Protein AF-0000000070833060 (afdb_homodimer)

pLDDT: mean 82.11, std 16.78, range [26.06, 97.94]

Sequence (474 aa):
MNWANRITLVRIILLPIILVLLLIYPFGELLYHGWTDTIVAKSEHVTYTLPISYLIAGVLFAIASLSDALDGYIARKYGQVTTFGKFFDSIADKLLTNGVVIVFACANIIPVWMCLILILRDFLIDVVRQILAAKTVVMAANWLGKIRAACEMLGIFILFFVGYRMFNGQPQTTGEFNEYGWVNQIIMIPMYLATLLSITSAVNYIYLNRTALFDMAVINKPKLTTMKGETSPNEKKMNWANRITLVRIILLPIILVLLLIYPFGELLYHGWTDTIVAKSEHVTYTLPISYLIAGVLFAIASLSDALDGYIARKYGQVTTFGKFFDSIADKLLTNGVVIVFACANIIPVWMCLILILRDFLIDVVRQILAAKTVVMAANWLGKIRAACEMLGIFILFFVGYRMFNGQPQTTGEFNEYGWVNQIIMIPMYLATLLSITSAVNYIYLNRTALFDMAVINKPKLTTMKGETSPNEKK

Organism: NCBI:txid315358

InterPro domains:
  IPR000462 CDP-alcohol phosphatidyltransferase [PF01066] (1-163)
  IPR004570 CDP-diacylglycerol--glycerol-3-phosphate 3-phosphatidyltransferase [PIRSF000847] (1-212)
  IPR004570 CDP-diacylglycerol--glycerol-3-phosphate 3-phosphatidyltransferase [TIGR00560] (2-210)
  IPR043130 CDP-alcohol phosphatidyltransferase, transmembrane domain [G3DSA:1.20.120.1760] (2-213)
  IPR048254 CDP-alcohol phosphatidyltransferase, conserved site [PS00379] (71-93)
  IPR050324 CDP-alcohol phosphatidyltransferase class-I [PTHR14269] (4-206)

Secondary structure (DSSP, 8-state):
--HHHHHHHHHHHHHHHHHHHHHT--TTTSS--S---EEEEE-SS-EEEEEHHHHHHHHHHHHHHHHHHHHHHHHHHHT--BHHHHHHHHHHHHHHHHHHHHHHHHTTSS-HHHHHHHHHHHHHHHHHHHHHHHTT--PPPPHHHHHHHHHHHHHHHHHHH-STTTTTPPTT--STTSTTSHHHHHHTHHHHHHHHHHHHHHHHHHHHTHHHH----B--------------GGGG-/--HHHHHHHHHHHHHHHHHHHHHTS-BTTBS--S---EEEEE-SS-EEEEEHHHHHHHHHHHHHHHHHHHHHHHHHHTT--BHHHHHHHHHHHHHHHHHHHHHHHHTTSS-HHHHHHHHHHHHHHHHHHHHHHHTT--PPPPHHHHHHHHHHHHHHHHHHH-STTTTTPPTT--STTSTTSHHHHHHTHHHHHHHHHHHHHHHHHHHHTHHHH----B--------------GGGG-

Solvent-accessible surface area (backbone atoms only — not comparable to full-atom values): 25305 Å² total; per-residue (Å²): 131,57,70,61,42,53,54,43,51,50,40,51,58,45,40,61,52,36,52,48,35,53,39,23,36,17,78,84,85,29,76,32,91,69,51,81,58,63,48,73,49,78,54,100,87,47,48,37,44,44,43,48,42,36,50,52,28,39,51,50,47,49,51,47,55,50,45,50,58,46,43,53,49,47,25,62,72,68,66,61,48,32,48,39,42,55,46,52,41,55,48,39,53,50,44,40,53,52,48,50,42,51,51,33,23,40,64,62,73,40,61,57,68,58,41,47,52,54,52,46,47,51,53,52,50,49,54,51,50,29,53,33,24,58,68,67,51,82,77,78,87,59,71,53,55,56,53,23,51,50,26,35,51,51,24,52,58,48,50,46,74,48,44,23,69,28,42,69,32,49,79,89,33,64,48,60,49,7,50,64,3,63,57,29,49,60,65,40,43,38,41,53,50,17,49,53,37,49,53,53,40,49,52,49,53,50,61,76,42,37,68,79,56,59,47,72,53,64,64,66,73,74,76,76,73,70,80,68,78,72,71,68,72,64,70,79,104,131,57,70,61,43,52,53,42,51,51,39,52,57,45,39,61,51,35,53,48,34,53,38,23,35,42,64,80,86,27,74,33,90,70,50,81,59,63,49,75,48,77,52,100,87,47,49,38,43,43,44,48,42,35,51,52,28,39,52,50,47,49,51,49,55,50,48,50,57,48,42,54,48,49,25,61,72,68,66,61,48,34,50,39,42,54,46,52,42,55,49,40,52,51,45,41,54,52,48,51,43,48,51,33,24,39,60,63,71,38,61,57,68,58,40,47,52,54,52,46,48,50,51,52,50,49,54,53,50,30,52,33,25,59,68,67,49,82,77,78,86,57,73,55,56,56,52,23,52,52,27,37,52,51,24,54,57,48,51,46,74,49,43,22,69,28,41,69,32,48,79,90,33,63,47,60,48,7,50,62,3,63,58,31,49,60,63,39,42,37,41,54,50,18,49,53,36,49,54,54,41,51,53,50,52,48,60,77,41,38,68,79,57,58,46,70,52,64,63,68,73,74,75,76,73,72,80,68,77,74,72,70,72,65,68,84,105

Structure (mmCIF, N/CA/C/O backbone):
data_AF-0000000070833060-model_v1
#
loop_
_entity.id
_entity.type
_entity.pdbx_description
1 polymer 'CDP-diacylglycerol--glycerol-3-phosphate 3-phosphatidyltransferase'
#
loop_
_atom_site.group_PDB
_atom_site.id
_atom_site.type_symbol
_atom_site.label_atom_id
_atom_site.label_alt_id
_atom_site.label_comp_id
_atom_site.label_asym_id
_atom_site.label_entity_id
_atom_site.label_seq_id
_atom_site.pdbx_PDB_ins_code
_atom_site.Cartn_x
_atom_site.Cartn_y
_atom_site.Cartn_z
_atom_site.occupancy
_atom_site.B_iso_or_equiv
_atom_site.auth_seq_id
_atom_site.auth_comp_id
_atom_site.auth_asym_id
_atom_site.auth_atom_id
_atom_site.pdbx_PDB_model_num
ATOM 1 N N . MET A 1 1 ? -20.766 7.508 24.844 1 55.88 1 MET A N 1
ATOM 2 C CA . MET A 1 1 ? -20.281 7.547 23.469 1 55.88 1 MET A CA 1
ATOM 3 C C . MET A 1 1 ? -21.422 7.617 22.469 1 55.88 1 MET A C 1
ATOM 5 O O . MET A 1 1 ? -22.422 6.914 22.625 1 55.88 1 MET A O 1
ATOM 9 N N . ASN A 1 2 ? -21.516 8.656 21.625 1 66.5 2 ASN A N 1
ATOM 10 C CA . ASN A 1 2 ? -22.562 8.875 20.625 1 66.5 2 ASN A CA 1
ATOM 11 C C . ASN A 1 2 ? -22.625 7.738 19.609 1 66.5 2 ASN A C 1
ATOM 13 O O . ASN A 1 2 ? -21.688 6.941 19.516 1 66.5 2 ASN A O 1
ATOM 17 N N . TRP A 1 3 ? -23.75 7.453 19.172 1 68.56 3 TRP A N 1
ATOM 18 C CA . TRP A 1 3 ? -24 6.395 18.203 1 68.56 3 TRP A CA 1
ATOM 19 C C . TRP A 1 3 ? -22.984 6.434 17.062 1 68.56 3 TRP A C 1
ATOM 21 O O . TRP A 1 3 ? -22.531 5.387 16.594 1 68.56 3 TRP A O 1
ATOM 31 N N . ALA A 1 4 ? -22.609 7.598 16.719 1 66.81 4 ALA A N 1
ATOM 32 C CA . ALA A 1 4 ? -21.656 7.754 15.625 1 66.81 4 ALA A CA 1
ATOM 33 C C . ALA A 1 4 ? -20.297 7.176 15.992 1 66.81 4 ALA A C 1
ATOM 35 O O . ALA A 1 4 ? -19.656 6.512 15.172 1 66.81 4 ALA A O 1
ATOM 36 N N . ASN A 1 5 ? -20.016 7.242 17.203 1 73 5 ASN A N 1
ATOM 37 C CA . ASN A 1 5 ? -18.719 6.738 17.672 1 73 5 ASN A CA 1
ATOM 38 C C . ASN A 1 5 ? -18.719 5.215 17.766 1 73 5 ASN A C 1
ATOM 40 O O . ASN A 1 5 ? -17.703 4.578 17.516 1 73 5 ASN A O 1
ATOM 44 N N . ARG A 1 6 ? -19.844 4.719 18.062 1 74.62 6 ARG A N 1
ATOM 45 C CA . ARG A 1 6 ? -19.953 3.266 18.156 1 74.62 6 ARG A CA 1
ATOM 46 C C . ARG A 1 6 ? -19.797 2.619 16.781 1 74.62 6 ARG A C 1
ATOM 48 O O . ARG A 1 6 ? -19.156 1.575 16.641 1 74.62 6 ARG A O 1
ATOM 55 N N . ILE A 1 7 ? -20.359 3.252 15.812 1 75.5 7 ILE A N 1
ATOM 56 C CA . ILE A 1 7 ? -20.281 2.74 14.453 1 75.5 7 ILE A CA 1
ATOM 57 C C . ILE A 1 7 ? -18.828 2.801 13.961 1 75.5 7 ILE A C 1
ATOM 59 O O . ILE A 1 7 ? -18.359 1.873 13.297 1 75.5 7 ILE A O 1
ATOM 63 N N . THR A 1 8 ? -18.203 3.822 14.367 1 75.31 8 THR A N 1
ATOM 64 C CA . THR A 1 8 ? -16.797 3.988 13.984 1 75.31 8 THR A CA 1
ATOM 65 C C . THR A 1 8 ? -15.938 2.908 14.625 1 75.31 8 THR A C 1
ATOM 67 O O . THR A 1 8 ? -15.055 2.346 13.977 1 75.31 8 THR A O 1
ATOM 70 N N . LEU A 1 9 ? -16.281 2.582 15.805 1 78.19 9 LEU A N 1
ATOM 71 C CA . LEU A 1 9 ? -15.516 1.557 16.516 1 78.19 9 LEU A CA 1
ATOM 72 C C . LEU A 1 9 ? -15.734 0.186 15.883 1 78.19 9 LEU A C 1
ATOM 74 O O . LEU A 1 9 ? -14.797 -0.602 15.75 1 78.19 9 LEU A O 1
ATOM 78 N N . VAL A 1 10 ? -16.938 -0.059 15.523 1 82.31 10 VAL A N 1
ATOM 79 C CA . VAL A 1 10 ? -17.266 -1.318 14.859 1 82.31 10 VAL A CA 1
ATOM 80 C C . VAL A 1 10 ? -16.484 -1.424 13.547 1 82.31 10 VAL A C 1
ATOM 82 O O . VAL A 1 10 ? -15.961 -2.486 13.211 1 82.31 10 VAL A O 1
ATOM 85 N N . ARG A 1 11 ? -16.312 -0.353 12.852 1 83.19 11 ARG A N 1
ATOM 86 C CA . ARG A 1 11 ? -15.625 -0.352 11.562 1 83.19 11 ARG A CA 1
ATOM 87 C C . ARG A 1 11 ? -14.133 -0.607 11.75 1 83.19 11 ARG A C 1
ATOM 89 O O . ARG A 1 11 ? -13.516 -1.322 10.953 1 83.19 11 ARG A O 1
ATOM 96 N N . ILE A 1 12 ? -13.711 -0.083 12.758 1 82.25 12 ILE A N 1
ATOM 97 C CA . ILE A 1 12 ? -12.289 -0.261 13.031 1 82.25 12 ILE A CA 1
ATOM 98 C C . ILE A 1 12 ? -12.008 -1.729 13.344 1 82.25 12 ILE A C 1
ATOM 100 O O . ILE A 1 12 ? -10.992 -2.275 12.906 1 82.25 12 ILE A O 1
ATOM 104 N N . ILE A 1 13 ? -12.938 -2.344 14.008 1 86.44 13 ILE A N 1
ATOM 105 C CA . ILE A 1 13 ? -12.789 -3.75 14.359 1 86.44 13 ILE A CA 1
ATOM 106 C C . ILE A 1 13 ? -12.992 -4.621 13.125 1 86.44 13 ILE A C 1
ATOM 108 O O . ILE A 1 13 ? -12.336 -5.656 12.977 1 86.44 13 ILE A O 1
ATOM 112 N N . LEU A 1 14 ? -13.805 -4.242 12.273 1 90.88 14 LEU A N 1
ATOM 113 C CA . LEU A 1 14 ? -14.117 -5.004 11.07 1 90.88 14 LEU A CA 1
ATOM 114 C C . LEU A 1 14 ? -12.938 -5 10.102 1 90.88 14 LEU A C 1
ATOM 116 O O . LEU A 1 14 ? -12.789 -5.922 9.297 1 90.88 14 LEU A O 1
ATOM 120 N N . LEU A 1 15 ? -12.086 -4.016 10.188 1 91.56 15 LEU A N 1
ATOM 121 C CA . LEU A 1 15 ? -10.977 -3.846 9.25 1 91.56 15 LEU A CA 1
ATOM 122 C C . LEU A 1 15 ? -10.055 -5.059 9.273 1 91.56 15 LEU A C 1
ATOM 124 O O . LEU A 1 15 ? -9.898 -5.75 8.266 1 91.56 15 LEU A O 1
ATOM 128 N N . PRO A 1 16 ? -9.523 -5.438 10.438 1 93.62 16 PRO A N 1
ATOM 129 C CA . PRO A 1 16 ? -8.633 -6.602 10.469 1 93.62 16 PRO A CA 1
ATOM 130 C C . PRO A 1 16 ? -9.359 -7.906 10.141 1 93.62 16 PRO A C 1
ATOM 132 O O . PRO A 1 16 ? -8.766 -8.82 9.562 1 93.62 16 PRO A O 1
ATOM 135 N N . ILE A 1 17 ? -10.586 -7.977 10.469 1 95.44 17 ILE A N 1
ATOM 136 C CA . ILE A 1 17 ? -11.359 -9.188 10.211 1 95.44 17 ILE A CA 1
ATOM 137 C C . ILE A 1 17 ? -11.508 -9.383 8.703 1 95.44 17 ILE A C 1
ATOM 139 O O . ILE A 1 17 ? -11.273 -10.484 8.188 1 95.44 17 ILE A O 1
ATOM 143 N N . ILE A 1 18 ? -11.859 -8.359 8.047 1 96.38 18 ILE A N 1
ATOM 144 C CA . ILE A 1 18 ? -12.047 -8.422 6.598 1 96.38 18 ILE A CA 1
ATOM 145 C C . ILE A 1 18 ? -10.727 -8.797 5.926 1 96.38 18 ILE A C 1
ATOM 147 O O . ILE A 1 18 ? -10.695 -9.672 5.055 1 96.38 18 ILE A O 1
ATOM 151 N N . LEU A 1 19 ? -9.664 -8.211 6.328 1 96.56 19 LEU A N 1
ATOM 152 C CA . LEU A 1 19 ? -8.359 -8.461 5.715 1 96.56 19 LEU A CA 1
ATOM 153 C C . LEU A 1 19 ? -7.906 -9.898 5.977 1 96.56 19 LEU A C 1
ATOM 155 O O . LEU A 1 19 ? -7.359 -10.555 5.09 1 96.56 19 LEU A O 1
ATOM 159 N N . VAL A 1 20 ? -8.18 -10.375 7.176 1 96.06 20 VAL A N 1
ATOM 160 C CA . VAL A 1 20 ? -7.801 -11.75 7.508 1 96.06 20 VAL A CA 1
ATOM 161 C C . VAL A 1 20 ? -8.617 -12.727 6.668 1 96.06 20 VAL A C 1
ATOM 163 O O . VAL A 1 20 ? -8.086 -13.727 6.172 1 96.06 20 VAL A O 1
ATOM 166 N N . LEU A 1 21 ? -9.852 -12.461 6.543 1 95.81 21 LEU A N 1
ATOM 167 C CA . LEU A 1 21 ? -10.711 -13.312 5.738 1 95.81 21 LEU A CA 1
ATOM 168 C C . LEU A 1 21 ? -10.219 -13.383 4.297 1 95.81 21 LEU A C 1
ATOM 170 O O . LEU A 1 21 ? -10.281 -14.438 3.662 1 95.81 21 LEU A O 1
ATOM 174 N N . LEU A 1 22 ? -9.719 -12.289 3.814 1 95.69 22 LEU A N 1
ATOM 175 C CA . LEU A 1 22 ? -9.203 -12.25 2.449 1 95.69 22 LEU A CA 1
ATOM 176 C C . LEU A 1 22 ? -7.891 -13.023 2.342 1 95.69 22 LEU A C 1
ATOM 178 O O . LEU A 1 22 ? -7.633 -13.68 1.329 1 95.69 22 LEU A O 1
ATOM 182 N N . LEU A 1 23 ? -7.156 -13 3.377 1 95.19 23 LEU A N 1
ATOM 183 C CA . LEU A 1 23 ? -5.816 -13.57 3.363 1 95.19 23 LEU A CA 1
ATOM 184 C C . LEU A 1 23 ? -5.871 -15.094 3.473 1 95.19 23 LEU A C 1
ATOM 186 O O . LEU A 1 23 ? -4.969 -15.789 3 1 95.19 23 LEU A O 1
ATOM 190 N N . ILE A 1 24 ? -6.879 -15.641 3.988 1 93.88 24 ILE A N 1
ATOM 191 C CA . ILE A 1 24 ? -6.852 -17.047 4.363 1 93.88 24 ILE A CA 1
ATOM 192 C C . ILE A 1 24 ? -7.355 -17.906 3.199 1 93.88 24 ILE A C 1
ATOM 194 O O . ILE A 1 24 ? -7.469 -19.125 3.322 1 93.88 24 ILE A O 1
ATOM 198 N N . TYR A 1 25 ? -7.574 -17.281 2.1 1 91.56 25 TYR A N 1
ATOM 199 C CA . TYR A 1 25 ? -7.875 -18.047 0.897 1 91.56 25 TYR A CA 1
ATOM 200 C C . TYR A 1 25 ? -6.703 -18.016 -0.078 1 91.56 25 TYR A C 1
ATOM 202 O O . TYR A 1 25 ? -6.262 -16.938 -0.49 1 91.56 25 TYR A O 1
ATOM 210 N N . PRO A 1 26 ? -6.07 -19.016 -0.5 1 85.62 26 PRO A N 1
ATOM 211 C CA . PRO A 1 26 ? -4.793 -19.078 -1.214 1 85.62 26 PRO A CA 1
ATOM 212 C C . PRO A 1 26 ? -4.941 -18.812 -2.711 1 85.62 26 PRO A C 1
ATOM 214 O O . PRO A 1 26 ? -3.951 -18.547 -3.395 1 85.62 26 PRO A O 1
ATOM 217 N N . PHE A 1 27 ? -6.02 -18.547 -3.244 1 85.19 27 PHE A N 1
ATOM 218 C CA . PHE A 1 27 ? -6.133 -18.5 -4.695 1 85.19 27 PHE A CA 1
ATOM 219 C C . PHE A 1 27 ? -4.957 -19.203 -5.355 1 85.19 27 PHE A C 1
ATOM 221 O O . PHE A 1 27 ? -4.078 -18.562 -5.934 1 85.19 27 PHE A O 1
ATOM 228 N N . GLY A 1 28 ? -4.922 -20.578 -5.32 1 79.88 28 GLY A N 1
ATOM 229 C CA . GLY A 1 28 ? -3.775 -21.359 -5.746 1 79.88 28 GLY A CA 1
ATOM 230 C C . GLY A 1 28 ? -2.633 -21.344 -4.75 1 79.88 28 GLY A C 1
ATOM 231 O O . GLY A 1 28 ? -2.754 -21.891 -3.648 1 79.88 28 GLY A O 1
ATOM 232 N N . GLU A 1 29 ? -1.589 -20.672 -5.098 1 77.25 29 GLU A N 1
ATOM 233 C CA . GLU A 1 29 ? -0.445 -20.625 -4.191 1 77.25 29 GLU A CA 1
ATOM 234 C C . GLU A 1 29 ? -0.165 -19.188 -3.744 1 77.25 29 GLU A C 1
ATOM 236 O O . GLU A 1 29 ? 0.89 -18.906 -3.174 1 77.25 29 GLU A O 1
ATOM 241 N N . LEU A 1 30 ? -1.295 -18.531 -4.055 1 82.25 30 LEU A N 1
ATOM 242 C CA . LEU A 1 30 ? -1.18 -17.141 -3.641 1 82.25 30 LEU A CA 1
ATOM 243 C C . LEU A 1 30 ? -1.761 -16.938 -2.244 1 82.25 30 LEU A C 1
ATOM 245 O O . LEU A 1 30 ? -2.709 -17.625 -1.858 1 82.25 30 LEU A O 1
ATOM 249 N N . LEU A 1 31 ? -1.269 -16.188 -1.374 1 90.56 31 LEU A N 1
ATOM 250 C CA . LEU A 1 31 ? -1.73 -15.875 -0.025 1 90.56 31 LEU A CA 1
ATOM 251 C C . LEU A 1 31 ? -1.595 -17.094 0.888 1 90.56 31 LEU A C 1
ATOM 253 O O . LEU A 1 31 ? -0.567 -17.766 0.873 1 90.56 31 LEU A O 1
ATOM 257 N N . TYR A 1 32 ? -2.684 -17.312 1.828 1 89.31 32 TYR A N 1
ATOM 258 C CA . TYR A 1 32 ? -2.465 -18.344 2.836 1 89.31 32 TYR A CA 1
ATOM 259 C C . TYR A 1 32 ? -3.57 -19.391 2.795 1 89.31 32 TYR A C 1
ATOM 261 O O . TYR A 1 32 ? -4.723 -19.078 2.488 1 89.31 32 TYR A O 1
ATOM 269 N N . HIS A 1 33 ? -3.225 -20.641 3.08 1 87.62 33 HIS A N 1
ATOM 270 C CA . HIS A 1 33 ? -4.168 -21.766 3.09 1 87.62 33 HIS A CA 1
ATOM 271 C C . HIS A 1 33 ? -4.875 -21.875 4.438 1 87.62 33 HIS A C 1
ATOM 273 O O . HIS A 1 33 ? -4.551 -22.75 5.242 1 87.62 33 HIS A O 1
ATOM 279 N N . GLY A 1 34 ? -5.891 -21.078 4.688 1 87.25 34 GLY A N 1
ATOM 280 C CA . GLY A 1 34 ? -6.613 -21.109 5.949 1 87.25 34 GLY A CA 1
ATOM 281 C C . GLY A 1 34 ? -8.031 -21.625 5.809 1 87.25 34 GLY A C 1
ATOM 282 O O . GLY A 1 34 ? -8.461 -22.5 6.574 1 87.25 34 GLY A O 1
ATOM 283 N N . TRP A 1 35 ? -8.828 -21.094 4.977 1 89.12 35 TRP A N 1
ATOM 284 C CA . TRP A 1 35 ? -10.227 -21.438 4.699 1 89.12 35 TRP A CA 1
ATOM 285 C C . TRP A 1 35 ? -10.453 -21.594 3.201 1 89.12 35 TRP A C 1
ATOM 287 O O . TRP A 1 35 ? -10.469 -20.609 2.457 1 89.12 35 TRP A O 1
ATOM 297 N N . THR A 1 36 ? -10.734 -22.859 2.762 1 90.88 36 THR A N 1
ATOM 298 C CA . THR A 1 36 ? -10.734 -23.109 1.327 1 90.88 36 THR A CA 1
ATOM 299 C C . THR A 1 36 ? -12.141 -23.453 0.838 1 90.88 36 THR A C 1
ATOM 301 O O . THR A 1 36 ? -12.336 -23.75 -0.341 1 90.88 36 THR A O 1
ATOM 304 N N . ASP A 1 37 ? -13.188 -23.344 1.706 1 93.88 37 ASP A N 1
ATOM 305 C CA . ASP A 1 37 ? -14.547 -23.672 1.285 1 93.88 37 ASP A CA 1
ATOM 306 C C . ASP A 1 37 ? -15.039 -22.688 0.223 1 93.88 37 ASP A C 1
ATOM 308 O O . ASP A 1 37 ? -14.781 -21.484 0.309 1 93.88 37 ASP A O 1
ATOM 312 N N . THR A 1 38 ? -15.688 -23.266 -0.781 1 93.69 38 THR A N 1
ATOM 313 C CA . THR A 1 38 ? -16.156 -22.438 -1.892 1 93.69 38 THR A CA 1
ATOM 314 C C . THR A 1 38 ? -17.578 -22.812 -2.287 1 93.69 38 THR A C 1
ATOM 316 O O . THR A 1 38 ? -18.062 -23.906 -1.952 1 93.69 38 THR A O 1
ATOM 319 N N . ILE A 1 39 ? -18.297 -21.938 -2.852 1 93.31 39 ILE A N 1
ATOM 320 C CA . ILE A 1 39 ? -19.562 -22.172 -3.531 1 93.31 39 ILE A CA 1
ATOM 321 C C . ILE A 1 39 ? -19.344 -22.234 -5.039 1 93.31 39 ILE A C 1
ATOM 323 O O . ILE A 1 39 ? -18.781 -21.312 -5.633 1 93.31 39 ILE A O 1
ATOM 327 N N . VAL A 1 40 ? -19.703 -23.312 -5.656 1 93.12 40 VAL A N 1
ATOM 328 C CA . VAL A 1 40 ? -19.406 -23.531 -7.07 1 93.12 40 VAL A CA 1
ATOM 329 C C . VAL A 1 40 ? -20.719 -23.594 -7.859 1 93.12 40 VAL A C 1
ATOM 331 O O . VAL A 1 40 ? -21.672 -24.25 -7.43 1 93.12 40 VAL A O 1
ATOM 334 N N . ALA A 1 41 ? -20.812 -22.828 -8.812 1 90.81 41 ALA A N 1
ATOM 335 C CA . ALA A 1 41 ? -21.906 -22.875 -9.789 1 90.81 41 ALA A CA 1
ATOM 336 C C . ALA A 1 41 ? -21.375 -23.203 -11.188 1 90.81 41 ALA A C 1
ATOM 338 O O . ALA A 1 41 ? -20.531 -22.469 -11.719 1 90.81 41 ALA A O 1
ATOM 339 N N . LYS A 1 42 ? -21.812 -24.266 -11.742 1 89 42 LYS A N 1
ATOM 340 C CA . LYS A 1 42 ? -21.297 -24.734 -13.031 1 89 42 LYS A CA 1
ATOM 341 C C . LYS A 1 42 ? -22.328 -24.547 -14.133 1 89 42 LYS A C 1
ATOM 343 O O . LYS A 1 42 ? -23.516 -24.844 -13.945 1 89 42 LYS A O 1
ATOM 348 N N . SER A 1 43 ? -21.906 -23.859 -15.047 1 85.38 43 SER A N 1
ATOM 349 C CA . SER A 1 43 ? -22.656 -23.781 -16.297 1 85.38 43 SER A CA 1
ATOM 350 C C . SER A 1 43 ? -21.891 -24.453 -17.438 1 85.38 43 SER A C 1
ATOM 352 O O . SER A 1 43 ? -20.766 -24.906 -17.266 1 85.38 43 SER A O 1
ATOM 354 N N . GLU A 1 44 ? -22.484 -24.719 -18.625 1 84.12 44 GLU A N 1
ATOM 355 C CA . GLU A 1 44 ? -21.891 -25.422 -19.766 1 84.12 44 GLU A CA 1
ATOM 356 C C . GLU A 1 44 ? -20.594 -24.75 -20.188 1 84.12 44 GLU A C 1
ATOM 358 O O . GLU A 1 44 ? -19.625 -25.438 -20.547 1 84.12 44 GLU A O 1
ATOM 363 N N . HIS A 1 45 ? -20.438 -23.406 -20 1 82.88 45 HIS A N 1
ATOM 364 C CA . HIS A 1 45 ? -19.297 -22.719 -20.594 1 82.88 45 HIS A CA 1
ATOM 365 C C . HIS A 1 45 ? -18.406 -22.109 -19.516 1 82.88 45 HIS A C 1
ATOM 367 O O . HIS A 1 45 ? -17.281 -21.688 -19.797 1 82.88 45 HIS A O 1
ATOM 373 N N . VAL A 1 46 ? -18.953 -22.062 -18.266 1 82.94 46 VAL A N 1
ATOM 374 C CA . VAL A 1 46 ? -18.141 -21.344 -17.281 1 82.94 46 VAL A CA 1
ATOM 375 C C . VAL A 1 46 ? -18.422 -21.906 -15.891 1 82.94 46 VAL A C 1
ATOM 377 O O . VAL A 1 46 ? -19.547 -22.297 -15.578 1 82.94 46 VAL A O 1
ATOM 380 N N . THR A 1 47 ? -17.375 -22.125 -15.141 1 90.44 47 THR A N 1
ATOM 381 C CA . THR A 1 47 ? -17.484 -22.516 -13.742 1 90.44 47 THR A CA 1
ATOM 382 C C . THR A 1 47 ? -17.219 -21.328 -12.82 1 90.44 47 THR A C 1
ATOM 384 O O . THR A 1 47 ? -16.188 -20.672 -12.922 1 90.44 47 THR A O 1
ATOM 387 N N . TYR A 1 48 ? -18.219 -20.953 -12.102 1 91.88 48 TYR A N 1
ATOM 388 C CA . TYR A 1 48 ? -18.125 -19.875 -11.125 1 91.88 48 TYR A CA 1
ATOM 389 C C . TYR A 1 48 ? -17.828 -20.422 -9.734 1 91.88 48 TYR A C 1
ATOM 391 O O . TYR A 1 48 ? -18.562 -21.281 -9.234 1 91.88 48 TYR A O 1
ATOM 399 N N . THR A 1 49 ? -16.75 -20.078 -9.133 1 93.06 49 THR A N 1
ATOM 400 C CA . THR A 1 49 ? -16.344 -20.5 -7.805 1 93.06 49 THR A CA 1
ATOM 401 C C . THR A 1 49 ? -16.188 -19.312 -6.871 1 93.06 49 THR A C 1
ATOM 403 O O . THR A 1 49 ? -15.328 -18.453 -7.098 1 93.06 49 THR A O 1
ATOM 406 N N . LEU A 1 50 ? -16.953 -19.219 -5.859 1 94.19 50 LEU A N 1
ATOM 407 C CA . LEU A 1 50 ? -16.891 -18.141 -4.891 1 94.19 50 LEU A CA 1
ATOM 408 C C . LEU A 1 50 ? -16.453 -18.641 -3.523 1 94.19 50 LEU A C 1
ATOM 410 O O . LEU A 1 50 ? -17.172 -19.406 -2.879 1 94.19 50 LEU A O 1
ATOM 414 N N . PRO A 1 51 ? -15.281 -18.234 -3.068 1 94.56 51 PRO A N 1
ATOM 415 C CA . PRO A 1 51 ? -14.875 -18.609 -1.713 1 94.56 51 PRO A CA 1
ATOM 416 C C . PRO A 1 51 ? -15.789 -18.016 -0.638 1 94.56 51 PRO A C 1
ATOM 418 O O . PRO A 1 51 ? -16.125 -16.844 -0.694 1 94.56 51 PRO A O 1
ATOM 421 N N . ILE A 1 52 ? -16.125 -18.766 0.288 1 95.44 52 ILE A N 1
ATOM 422 C CA . ILE A 1 52 ? -17.016 -18.328 1.357 1 95.44 52 ILE A CA 1
ATOM 423 C C . ILE A 1 52 ? -16.375 -17.188 2.129 1 95.44 52 ILE A C 1
ATOM 425 O O . ILE A 1 52 ? -17.078 -16.266 2.57 1 95.44 52 ILE A O 1
ATOM 429 N N . SER A 1 53 ? -15.062 -17.281 2.34 1 95.75 53 SER A N 1
ATOM 430 C CA . SER A 1 53 ? -14.359 -16.203 3.023 1 95.75 53 SER A CA 1
ATOM 431 C C . SER A 1 53 ? -14.508 -14.875 2.281 1 95.75 53 SER A C 1
ATOM 433 O O . SER A 1 53 ? -14.688 -13.828 2.902 1 95.75 53 SER A O 1
ATOM 435 N N . TYR A 1 54 ? -14.414 -14.883 0.99 1 95.81 54 TYR A N 1
ATOM 436 C CA . TYR A 1 54 ? -14.57 -13.672 0.191 1 95.81 54 TYR A CA 1
ATOM 437 C C . TYR A 1 54 ? -16.016 -13.188 0.212 1 95.81 54 TYR A C 1
ATOM 439 O O . TYR A 1 54 ? -16.281 -11.984 0.188 1 95.81 54 TYR A O 1
ATOM 447 N N . LEU A 1 55 ? -17 -14.117 0.229 1 96.19 55 LEU A N 1
ATOM 448 C CA . LEU A 1 55 ? -18.406 -13.75 0.359 1 96.19 55 LEU A CA 1
ATOM 449 C C . LEU A 1 55 ? -18.656 -13 1.661 1 96.19 55 LEU A C 1
ATOM 451 O O . LEU A 1 55 ? -19.25 -11.914 1.653 1 96.19 55 LEU A O 1
ATOM 455 N N . ILE A 1 56 ? -18.172 -13.555 2.719 1 96.69 56 ILE A N 1
ATOM 456 C CA . ILE A 1 56 ? -18.359 -12.945 4.031 1 96.69 56 ILE A CA 1
ATOM 457 C C . ILE A 1 56 ? -17.625 -11.602 4.082 1 96.69 56 ILE A C 1
ATOM 459 O O . ILE A 1 56 ? -18.188 -10.609 4.551 1 96.69 56 ILE A O 1
ATOM 463 N N . ALA A 1 57 ? -16.375 -11.586 3.592 1 96.56 57 ALA A N 1
ATOM 464 C CA . ALA A 1 57 ? -15.594 -10.359 3.572 1 96.56 57 ALA A CA 1
ATOM 465 C C . ALA A 1 57 ? -16.281 -9.281 2.736 1 96.56 57 ALA A C 1
ATOM 467 O O . ALA A 1 57 ? -16.297 -8.109 3.115 1 96.56 57 ALA A O 1
ATOM 468 N N . GLY A 1 58 ? -16.812 -9.727 1.587 1 96.06 58 GLY A N 1
ATOM 469 C CA . GLY A 1 58 ? -17.516 -8.781 0.734 1 96.06 58 GLY A CA 1
ATOM 470 C C . GLY A 1 58 ? -18.734 -8.172 1.396 1 96.06 58 GLY A C 1
ATOM 471 O O . GLY A 1 58 ? -18.984 -6.969 1.291 1 96.06 58 GLY A O 1
ATOM 472 N N . VAL A 1 59 ? -19.484 -8.961 2.057 1 95.81 59 VAL A N 1
ATOM 473 C CA . VAL A 1 59 ? -20.672 -8.5 2.766 1 95.81 59 VAL A CA 1
ATOM 474 C C . VAL A 1 59 ? -20.281 -7.547 3.887 1 95.81 59 VAL A C 1
ATOM 476 O O . VAL A 1 59 ? -20.875 -6.477 4.043 1 95.81 59 VAL A O 1
ATOM 479 N N . LEU A 1 60 ? -19.281 -7.949 4.609 1 94.69 60 LEU A N 1
ATOM 480 C CA . LEU A 1 60 ? -18.797 -7.098 5.691 1 94.69 60 LEU A CA 1
ATOM 481 C C . LEU A 1 60 ? -18.266 -5.781 5.145 1 94.69 60 LEU A C 1
ATOM 483 O O . LEU A 1 60 ? -18.453 -4.727 5.758 1 94.69 60 LEU A O 1
ATOM 487 N N . PHE A 1 61 ? -17.625 -5.871 4.051 1 94.94 61 PHE A N 1
ATOM 488 C CA . PHE A 1 61 ? -17.109 -4.668 3.412 1 94.94 61 PHE A CA 1
ATOM 489 C C . PHE A 1 61 ? -18.25 -3.729 3.035 1 94.94 61 PHE A C 1
ATOM 491 O O . PHE A 1 61 ? -18.156 -2.518 3.248 1 94.94 61 PHE A O 1
ATOM 498 N N . ALA A 1 62 ? -19.266 -4.281 2.484 1 92.5 62 ALA A N 1
ATOM 499 C CA . ALA A 1 62 ? -20.438 -3.49 2.113 1 92.5 62 ALA A CA 1
ATOM 500 C C . ALA A 1 62 ? -21.062 -2.83 3.338 1 92.5 62 ALA A C 1
ATOM 502 O O . ALA A 1 62 ? -21.406 -1.647 3.303 1 92.5 62 ALA A O 1
ATOM 503 N N . ILE A 1 63 ? -21.156 -3.541 4.363 1 90.12 63 ILE A N 1
ATOM 504 C CA . ILE A 1 63 ? -21.734 -3.023 5.594 1 90.12 63 ILE A CA 1
ATOM 505 C C . ILE A 1 63 ? -20.875 -1.893 6.141 1 90.12 63 ILE A C 1
ATOM 507 O O . ILE A 1 63 ? -21.375 -0.832 6.512 1 90.12 63 ILE A O 1
ATOM 511 N N . ALA A 1 64 ? -19.578 -2.131 6.137 1 87.69 64 ALA A N 1
ATOM 512 C CA . ALA A 1 64 ? -18.656 -1.135 6.66 1 87.69 64 ALA A CA 1
ATOM 513 C C . ALA A 1 64 ? -18.672 0.131 5.809 1 87.69 64 ALA A C 1
ATOM 515 O O . ALA A 1 64 ? -18.641 1.244 6.34 1 87.69 64 ALA A O 1
ATOM 516 N N . SER A 1 65 ? -18.703 -0.033 4.559 1 86 65 SER A N 1
ATOM 517 C CA . SER A 1 65 ? -18.672 1.105 3.646 1 86 65 SER A CA 1
ATOM 518 C C . SER A 1 65 ? -19.984 1.871 3.66 1 86 65 SER A C 1
ATOM 520 O O . SER A 1 65 ? -20 3.104 3.617 1 86 65 SER A O 1
ATOM 522 N N . LEU A 1 66 ? -21.078 1.189 3.686 1 82.94 66 LEU A N 1
ATOM 523 C CA . LEU A 1 66 ? -22.391 1.817 3.688 1 82.94 66 LEU A CA 1
ATOM 524 C C . LEU A 1 66 ? -22.688 2.465 5.035 1 82.94 66 LEU A C 1
ATOM 526 O O . LEU A 1 66 ? -23.359 3.49 5.105 1 82.94 66 LEU A O 1
ATOM 530 N N . SER A 1 67 ? -22.188 1.908 6.066 1 80.12 67 SER A N 1
ATOM 531 C CA . SER A 1 67 ? -22.406 2.471 7.395 1 80.12 67 SER A CA 1
ATOM 532 C C . SER A 1 67 ? -21.75 3.84 7.527 1 80.12 67 SER A C 1
ATOM 534 O O . SER A 1 67 ? -22.266 4.727 8.203 1 80.12 67 SER A O 1
ATOM 536 N N . ASP A 1 68 ? -20.609 3.918 6.887 1 77.81 68 ASP A N 1
ATOM 537 C CA . ASP A 1 68 ? -19.922 5.199 6.91 1 77.81 68 ASP A CA 1
ATOM 538 C C . ASP A 1 68 ? -20.734 6.281 6.203 1 77.81 68 ASP A C 1
ATOM 540 O O . ASP A 1 68 ? -20.859 7.395 6.711 1 77.81 68 ASP A O 1
ATOM 544 N N . ALA A 1 69 ? -21.25 5.93 5.098 1 75.19 69 ALA A N 1
ATOM 545 C CA . ALA A 1 69 ? -22.047 6.887 4.34 1 75.19 69 ALA A CA 1
ATOM 546 C C . ALA A 1 69 ? -23.297 7.297 5.121 1 75.19 69 ALA A C 1
ATOM 548 O O . ALA A 1 69 ? -23.672 8.469 5.125 1 75.19 69 ALA A O 1
ATOM 549 N N . LEU A 1 70 ? -23.797 6.375 5.836 1 74.19 70 LEU A N 1
ATOM 550 C CA . LEU A 1 70 ? -25.047 6.621 6.57 1 74.19 70 LEU A CA 1
ATOM 551 C C . LEU A 1 70 ? -24.766 7.441 7.828 1 74.19 70 LEU A C 1
ATOM 553 O O . LEU A 1 70 ? -25.5 8.391 8.125 1 74.19 70 LEU A O 1
ATOM 557 N N . ASP A 1 71 ? -23.75 6.977 8.469 1 70.31 71 ASP A N 1
ATOM 558 C CA . ASP A 1 71 ? -23.469 7.656 9.727 1 70.31 71 ASP A CA 1
ATOM 559 C C . ASP A 1 71 ? -23.016 9.094 9.484 1 70.31 71 ASP A C 1
ATOM 561 O O . ASP A 1 71 ? -23.344 9.992 10.258 1 70.31 71 ASP A O 1
ATOM 565 N N . GLY A 1 72 ? -22.234 9.289 8.422 1 66.88 72 GLY A N 1
ATOM 566 C CA . GLY A 1 72 ? -21.891 10.648 8.062 1 66.88 72 GLY A CA 1
ATOM 567 C C . GLY A 1 72 ? -23.094 11.523 7.758 1 66.88 72 GLY A C 1
ATOM 568 O O . GLY A 1 72 ? -23.156 12.672 8.203 1 66.88 72 GLY A O 1
ATOM 569 N N . TYR A 1 73 ? -23.984 10.867 7.137 1 69.31 73 TYR A N 1
ATOM 570 C CA . TYR A 1 73 ? -25.203 11.586 6.793 1 69.31 73 TYR A CA 1
ATOM 571 C C . 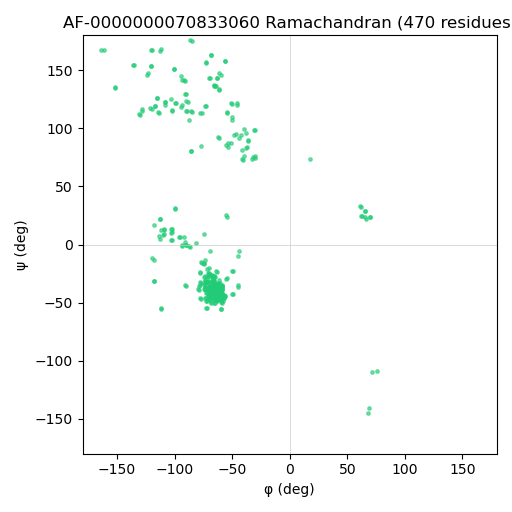TYR A 1 73 ? -26 11.93 8.047 1 69.31 73 TYR A C 1
ATOM 573 O O . TYR A 1 73 ? -26.438 13.07 8.219 1 69.31 73 TYR A O 1
ATOM 581 N N . ILE A 1 74 ? -26.078 11.023 8.898 1 68.81 74 ILE A N 1
ATOM 582 C CA . ILE A 1 74 ? -26.859 11.203 10.117 1 68.81 74 ILE A CA 1
ATOM 583 C C . ILE A 1 74 ? -26.172 12.203 11.039 1 68.81 74 ILE A C 1
ATOM 585 O O . ILE A 1 74 ? -26.828 13.07 11.625 1 68.81 74 ILE A O 1
ATOM 589 N N . ALA A 1 75 ? -24.922 12.086 11.203 1 68.25 75 ALA A N 1
ATOM 590 C CA . ALA A 1 75 ? -24.156 13 12.055 1 68.25 75 ALA A CA 1
ATOM 591 C C . ALA A 1 75 ? -24.266 14.438 11.555 1 68.25 75 ALA A C 1
ATOM 593 O O . ALA A 1 75 ? -24.375 15.367 12.359 1 68.25 75 ALA A O 1
ATOM 594 N N . ARG A 1 76 ? -24.375 14.602 10.281 1 68.5 76 ARG A N 1
ATOM 595 C CA . ARG A 1 76 ? -24.5 15.93 9.688 1 68.5 76 ARG A CA 1
ATOM 596 C C . ARG A 1 76 ? -25.922 16.469 9.852 1 68.5 76 ARG A C 1
ATOM 598 O O . ARG A 1 76 ? -26.094 17.656 10.133 1 68.5 76 ARG A O 1
ATOM 605 N N . LYS A 1 77 ? -26.719 15.609 9.773 1 69.38 77 LYS A N 1
ATOM 606 C CA . LYS A 1 77 ? -28.125 16 9.867 1 69.38 77 LYS A CA 1
ATOM 607 C C . LYS A 1 77 ? -28.5 16.375 11.305 1 69.38 77 LYS A C 1
ATOM 609 O O . LYS A 1 77 ? -29.234 17.328 11.531 1 69.38 77 LYS A O 1
ATOM 614 N N . TYR A 1 78 ? -27.922 15.648 12.203 1 72.19 78 TYR A N 1
ATOM 615 C CA . TYR A 1 78 ? -28.312 15.875 13.594 1 72.19 78 TYR A CA 1
ATOM 616 C C . TYR A 1 78 ? -27.25 16.688 14.328 1 72.19 78 TYR A C 1
ATOM 618 O O . TYR A 1 78 ? -27.328 16.859 15.547 1 72.19 78 TYR A O 1
ATOM 626 N N . GLY A 1 79 ? -26.266 17.094 13.641 1 68.44 79 GLY A N 1
ATOM 627 C CA . GLY A 1 79 ? -25.25 17.953 14.203 1 68.44 79 GLY A CA 1
ATOM 628 C C . GLY A 1 79 ? -24.359 17.266 15.219 1 68.44 79 GLY A C 1
ATOM 629 O O . GLY A 1 79 ? -23.938 17.859 16.203 1 68.44 79 GLY A O 1
ATOM 630 N N . GLN A 1 80 ? -24.266 16.062 15.156 1 68.12 80 GLN A N 1
ATOM 631 C CA . GLN A 1 80 ? -23.516 15.273 16.125 1 68.12 80 GLN A CA 1
ATOM 632 C C . GLN A 1 80 ? -22.141 14.914 15.594 1 68.12 80 GLN A C 1
ATOM 634 O O . GLN A 1 80 ? -21.578 13.867 15.953 1 68.12 80 GLN A O 1
ATOM 639 N N . VAL A 1 81 ? -21.688 15.797 14.836 1 68.06 81 VAL A N 1
ATOM 640 C CA . VAL A 1 81 ? -20.375 15.516 14.289 1 68.06 81 VAL A CA 1
ATOM 641 C C . VAL A 1 81 ? -19.312 15.805 15.344 1 68.06 81 VAL A C 1
ATOM 643 O O . VAL A 1 81 ? -19.266 16.891 15.914 1 68.06 81 VAL A O 1
ATOM 646 N N . THR A 1 82 ? -18.656 14.727 15.773 1 71 82 THR A N 1
ATOM 647 C CA . THR A 1 82 ? -17.562 14.891 16.719 1 71 82 THR A CA 1
ATOM 648 C C . THR A 1 82 ? -16.219 14.812 15.992 1 71 82 THR A C 1
ATOM 650 O O . THR A 1 82 ? -16.125 14.242 14.906 1 71 82 THR A O 1
ATOM 653 N N . THR A 1 83 ? -15.297 15.5 16.562 1 70.44 83 THR A N 1
ATOM 654 C CA . THR A 1 83 ? -13.953 15.484 15.992 1 70.44 83 THR A CA 1
ATOM 655 C C . THR A 1 83 ? -13.375 14.078 16 1 70.44 83 THR A C 1
ATOM 657 O O . THR A 1 83 ? -12.727 13.656 15.039 1 70.44 83 THR A O 1
ATOM 660 N N . PHE A 1 84 ? -13.742 13.391 17 1 72.38 84 PHE A N 1
ATOM 661 C CA . PHE A 1 84 ? -13.258 12.023 17.109 1 72.38 84 PHE A CA 1
ATOM 662 C C . PHE A 1 84 ? -13.859 11.141 16.016 1 72.38 84 PHE A C 1
ATOM 664 O O . PHE A 1 84 ? -13.141 10.398 15.352 1 72.38 84 PHE A O 1
ATOM 671 N N . GLY A 1 85 ? -15.055 11.242 15.938 1 72.19 85 GLY A N 1
ATOM 672 C CA . GLY A 1 85 ? -15.75 10.438 14.945 1 72.19 85 GLY A CA 1
ATOM 673 C C . GLY A 1 85 ? -15.297 10.719 13.523 1 72.19 85 GLY A C 1
ATOM 674 O O . GLY A 1 85 ? -15.062 9.789 12.75 1 72.19 85 GLY A O 1
ATOM 675 N N . LYS A 1 86 ? -15.172 11.875 13.258 1 73.69 86 LYS A N 1
ATOM 676 C CA . LYS A 1 86 ? -14.75 12.266 11.914 1 73.69 86 LYS A CA 1
ATOM 677 C C . LYS A 1 86 ? -13.344 11.773 11.609 1 73.69 86 LYS A C 1
ATOM 679 O O . LYS A 1 86 ? -13.07 11.289 10.508 1 73.69 86 LYS A O 1
ATOM 684 N N . PHE A 1 87 ? -12.68 11.805 12.594 1 74.56 87 PHE A N 1
ATOM 685 C CA . PHE A 1 87 ? -11.281 11.414 12.445 1 74.56 87 PHE A CA 1
ATOM 686 C C . PHE A 1 87 ? -11.156 9.914 12.234 1 74.56 87 PHE A C 1
ATOM 688 O O . PHE A 1 87 ? -10.547 9.469 11.266 1 74.56 87 PHE A O 1
ATOM 695 N N . PHE A 1 88 ? -11.656 9.242 13.023 1 78.38 88 PHE A N 1
ATOM 696 C CA . PHE A 1 88 ? -11.5 7.793 12.977 1 78.38 88 PHE A CA 1
ATOM 697 C C . PHE A 1 88 ? -12.266 7.211 11.789 1 78.38 88 PHE A C 1
ATOM 699 O O . PHE A 1 88 ? -11.883 6.16 11.266 1 78.38 88 PHE A O 1
ATOM 706 N N . ASP A 1 89 ? -13.25 7.988 11.461 1 80.06 89 ASP A N 1
ATOM 707 C CA . ASP A 1 89 ? -13.969 7.582 10.258 1 80.06 89 ASP A CA 1
ATOM 708 C C . ASP A 1 89 ? -13.078 7.691 9.023 1 80.06 89 ASP A C 1
ATOM 710 O O . ASP A 1 89 ? -13.016 6.762 8.219 1 80.06 89 ASP A O 1
ATOM 714 N N . SER A 1 90 ? -12.398 8.75 8.93 1 78.62 90 SER A N 1
ATOM 715 C CA . SER A 1 90 ? -11.508 8.984 7.801 1 78.62 90 SER A CA 1
ATOM 716 C C . SER A 1 90 ? -10.383 7.961 7.758 1 78.62 90 SER A C 1
ATOM 718 O O . SER A 1 90 ? -10.039 7.453 6.688 1 78.62 90 SER A O 1
ATOM 720 N N . ILE A 1 91 ? -9.922 7.605 8.82 1 85.25 91 ILE A N 1
ATOM 721 C CA . ILE A 1 91 ? -8.82 6.652 8.93 1 85.25 91 ILE A CA 1
ATOM 722 C C . ILE A 1 91 ? -9.312 5.254 8.57 1 85.25 91 ILE A C 1
ATOM 724 O O . ILE A 1 91 ? -8.688 4.555 7.77 1 85.25 91 ILE A O 1
ATOM 728 N N . ALA A 1 92 ? -10.398 4.945 9.172 1 86.88 92 ALA A N 1
ATOM 729 C CA . ALA A 1 92 ? -10.938 3.6 8.984 1 86.88 92 ALA A CA 1
ATOM 730 C C . ALA A 1 92 ? -11.25 3.334 7.516 1 86.88 92 ALA A C 1
ATOM 732 O O . ALA A 1 92 ? -10.938 2.264 6.988 1 86.88 92 ALA A O 1
ATOM 733 N N . ASP A 1 93 ? -11.828 4.285 6.953 1 85.56 93 ASP A N 1
ATOM 734 C CA . ASP A 1 93 ? -12.195 4.137 5.551 1 85.56 93 ASP A CA 1
ATOM 735 C C . ASP A 1 93 ? -10.961 3.992 4.668 1 85.56 93 ASP A C 1
ATOM 737 O O . ASP A 1 93 ? -10.906 3.125 3.795 1 85.56 93 ASP A O 1
ATOM 741 N N . LYS A 1 94 ? -10.008 4.719 4.938 1 89.56 94 LYS A N 1
ATOM 742 C CA . LYS A 1 94 ? -8.773 4.699 4.156 1 89.56 94 LYS A CA 1
ATOM 743 C C . LYS A 1 94 ? -8.016 3.393 4.363 1 89.56 94 LYS A C 1
ATOM 745 O O . LYS A 1 94 ? -7.535 2.787 3.402 1 89.56 94 LYS A O 1
ATOM 750 N N . LEU A 1 95 ? -7.953 2.998 5.523 1 93.75 95 LEU A N 1
ATOM 751 C CA . LEU A 1 95 ? -7.219 1.777 5.836 1 93.75 95 LEU A CA 1
ATOM 752 C C . LEU A 1 95 ? -7.898 0.559 5.227 1 93.75 95 LEU A C 1
ATOM 754 O O . LEU A 1 95 ? -7.23 -0.339 4.711 1 93.75 95 LEU A O 1
ATOM 758 N N . LEU A 1 96 ? -9.172 0.581 5.316 1 92.69 96 LEU A N 1
ATOM 759 C CA . LEU A 1 96 ? -9.922 -0.547 4.781 1 92.69 96 LEU A CA 1
ATOM 760 C C . LEU A 1 96 ? -9.766 -0.633 3.266 1 92.69 96 LEU A C 1
ATOM 762 O O . LEU A 1 96 ? -9.414 -1.688 2.732 1 92.69 96 LEU A O 1
ATOM 766 N N . THR A 1 97 ? -9.984 0.453 2.627 1 94.25 97 THR A N 1
ATOM 767 C CA . THR A 1 97 ? -9.93 0.474 1.17 1 94.25 97 THR A CA 1
ATOM 768 C C . THR A 1 97 ? -8.531 0.134 0.671 1 94.25 97 THR A C 1
ATOM 770 O O . THR A 1 97 ? -8.367 -0.718 -0.204 1 94.25 97 THR A O 1
ATOM 773 N N . ASN A 1 98 ? -7.547 0.74 1.204 1 96.38 98 ASN A N 1
ATOM 774 C CA . ASN A 1 98 ? -6.176 0.484 0.776 1 96.38 98 ASN A CA 1
ATOM 775 C C . ASN A 1 98 ? -5.734 -0.936 1.121 1 96.38 98 ASN A C 1
ATOM 777 O O . ASN A 1 98 ? -5 -1.565 0.357 1 96.38 98 ASN A O 1
ATOM 781 N N . GLY A 1 99 ? -6.156 -1.39 2.281 1 97.38 99 GLY A N 1
ATOM 782 C CA . GLY A 1 99 ? -5.852 -2.766 2.639 1 97.38 99 GLY A CA 1
ATOM 783 C C . GLY A 1 99 ? -6.41 -3.777 1.656 1 97.38 99 GLY A C 1
ATOM 784 O O . GLY A 1 99 ? -5.711 -4.703 1.24 1 97.38 99 GLY A O 1
ATOM 785 N N . VAL A 1 100 ? -7.602 -3.549 1.308 1 97.31 100 VAL A N 1
ATOM 786 C CA . VAL A 1 100 ? -8.273 -4.465 0.391 1 97.31 100 VAL A CA 1
ATOM 787 C C . VAL A 1 100 ? -7.598 -4.406 -0.98 1 97.31 100 VAL A C 1
ATOM 789 O O . VAL A 1 100 ? -7.371 -5.441 -1.611 1 97.31 100 VAL A O 1
ATOM 792 N N . VAL A 1 101 ? -7.246 -3.229 -1.407 1 97.81 101 VAL A N 1
ATOM 793 C CA . VAL A 1 101 ? -6.602 -3.043 -2.703 1 97.81 101 VAL A CA 1
ATOM 794 C C . VAL A 1 101 ? -5.27 -3.787 -2.73 1 97.81 101 VAL A C 1
ATOM 796 O O . VAL A 1 101 ? -4.934 -4.434 -3.725 1 97.81 101 VAL A O 1
ATOM 799 N N . ILE A 1 102 ? -4.59 -3.775 -1.686 1 97.88 102 ILE A N 1
ATOM 800 C CA . ILE A 1 102 ? -3.301 -4.449 -1.597 1 97.88 102 ILE A CA 1
ATOM 801 C C . ILE A 1 102 ? -3.502 -5.961 -1.674 1 97.88 102 ILE A C 1
ATOM 803 O O . ILE A 1 102 ? -2.809 -6.648 -2.428 1 97.88 102 ILE A O 1
ATOM 807 N N . VAL A 1 103 ? -4.445 -6.477 -0.961 1 97.44 103 VAL A N 1
ATOM 808 C CA . VAL A 1 103 ? -4.684 -7.918 -0.963 1 97.44 103 VAL A CA 1
ATOM 809 C C . VAL A 1 103 ? -5.16 -8.359 -2.344 1 97.44 103 VAL A C 1
ATOM 811 O O . VAL A 1 103 ? -4.746 -9.406 -2.846 1 97.44 103 VAL A O 1
ATOM 814 N N . PHE A 1 104 ? -6.023 -7.555 -2.955 1 97 104 PHE A N 1
ATOM 815 C CA . PHE A 1 104 ? -6.508 -7.871 -4.293 1 97 104 PHE A CA 1
ATOM 816 C C . PHE A 1 104 ? -5.355 -7.922 -5.289 1 97 104 PHE A C 1
ATOM 818 O O . PHE A 1 104 ? -5.348 -8.766 -6.191 1 97 104 PHE A O 1
ATOM 825 N N . ALA A 1 105 ? -4.391 -7.039 -5.113 1 96.38 105 ALA A N 1
ATOM 826 C CA . ALA A 1 105 ? -3.227 -7.047 -5.996 1 96.38 105 ALA A CA 1
ATOM 827 C C . ALA A 1 105 ? -2.363 -8.281 -5.754 1 96.38 105 ALA A C 1
ATOM 829 O O . ALA A 1 105 ? -1.89 -8.906 -6.703 1 96.38 105 ALA A O 1
ATOM 830 N N . CYS A 1 106 ? -2.213 -8.617 -4.504 1 95.19 106 CYS A N 1
ATOM 831 C CA . CYS A 1 106 ? -1.421 -9.797 -4.148 1 95.19 106 CYS A CA 1
ATOM 832 C C . CYS A 1 106 ? -2.098 -11.07 -4.629 1 95.19 106 CYS A C 1
ATOM 834 O O . CYS A 1 106 ? -1.424 -12.062 -4.93 1 95.19 106 CYS A O 1
ATOM 836 N N . ALA A 1 107 ? -3.418 -11.047 -4.699 1 93.31 107 ALA A N 1
ATOM 837 C CA . ALA A 1 107 ? -4.188 -12.188 -5.172 1 93.31 107 ALA A CA 1
ATOM 838 C C . ALA A 1 107 ? -4.34 -12.164 -6.688 1 93.31 107 ALA A C 1
ATOM 840 O O . ALA A 1 107 ? -5.008 -13.023 -7.266 1 93.31 107 ALA A O 1
ATOM 841 N N . ASN A 1 108 ? -3.816 -11.156 -7.316 1 92.5 108 ASN A N 1
ATOM 842 C CA . ASN A 1 108 ? -3.871 -10.969 -8.758 1 92.5 108 ASN A CA 1
ATOM 843 C C . ASN A 1 108 ? -5.301 -10.742 -9.242 1 92.5 108 ASN A C 1
ATOM 845 O O . ASN A 1 108 ? -5.676 -11.211 -10.32 1 92.5 108 ASN A O 1
ATOM 849 N N . ILE A 1 109 ? -6.113 -10.172 -8.383 1 93.19 109 ILE A N 1
ATOM 850 C CA . ILE A 1 109 ? -7.469 -9.789 -8.758 1 93.19 109 ILE A CA 1
ATOM 851 C C . ILE A 1 109 ? -7.438 -8.477 -9.547 1 93.19 109 ILE A C 1
ATOM 853 O O . ILE A 1 109 ? -8.18 -8.312 -10.516 1 93.19 109 ILE A O 1
ATOM 857 N N . ILE A 1 110 ? -6.574 -7.621 -9.094 1 95.12 110 ILE A N 1
ATOM 858 C CA . ILE A 1 110 ? -6.305 -6.398 -9.852 1 95.12 110 ILE A CA 1
ATOM 859 C C . ILE A 1 110 ? -4.828 -6.344 -10.234 1 95.12 110 ILE A C 1
ATOM 861 O O . ILE A 1 110 ? -3.982 -6.945 -9.562 1 95.12 110 ILE A O 1
ATOM 865 N N . PRO A 1 111 ? -4.566 -5.617 -11.352 1 94.88 111 PRO A N 1
ATOM 866 C CA . PRO A 1 111 ? -3.158 -5.484 -11.727 1 94.88 111 PRO A CA 1
ATOM 867 C C . PRO A 1 111 ? -2.334 -4.738 -10.68 1 94.88 111 PRO A C 1
ATOM 869 O O . PRO A 1 111 ? -2.824 -3.787 -10.062 1 94.88 111 PRO A O 1
ATOM 872 N N . VAL A 1 112 ? -1.102 -5.188 -10.508 1 96.06 112 VAL A N 1
ATOM 873 C CA . VAL A 1 112 ? -0.215 -4.629 -9.492 1 96.06 112 VAL A CA 1
ATOM 874 C C . VAL A 1 112 ? 0.046 -3.154 -9.781 1 96.06 112 VAL A C 1
ATOM 876 O O . VAL A 1 112 ? 0.112 -2.336 -8.867 1 96.06 112 VAL A O 1
ATOM 879 N N . TRP A 1 113 ? 0.138 -2.773 -11.047 1 95.69 113 TRP A N 1
ATOM 880 C CA . TRP A 1 113 ? 0.406 -1.382 -11.391 1 95.69 113 TRP A CA 1
ATOM 881 C C . TRP A 1 113 ? -0.74 -0.479 -10.945 1 95.69 113 TRP A C 1
ATOM 883 O O . TRP A 1 113 ? -0.519 0.673 -10.562 1 95.69 113 TRP A O 1
ATOM 893 N N . MET A 1 114 ? -1.932 -0.958 -11.031 1 96.94 114 MET A N 1
ATOM 894 C CA . MET A 1 114 ? -3.098 -0.202 -10.586 1 96.94 114 MET A CA 1
ATOM 895 C C . MET A 1 114 ? -3.053 0.029 -9.078 1 96.94 114 MET A C 1
ATOM 897 O O . MET A 1 114 ? -3.309 1.139 -8.609 1 96.94 114 MET A O 1
ATOM 901 N N . CYS A 1 115 ? -2.74 -0.998 -8.344 1 97.5 115 CYS A N 1
ATOM 902 C CA . CYS A 1 115 ? -2.582 -0.898 -6.898 1 97.5 115 CYS A CA 1
ATOM 903 C C . CYS A 1 115 ? -1.521 0.135 -6.535 1 97.5 115 CYS A C 1
ATOM 905 O O . CYS A 1 115 ? -1.742 0.976 -5.664 1 97.5 115 CYS A O 1
ATOM 907 N N . LEU A 1 116 ? -0.424 0.105 -7.262 1 97.62 116 LEU A N 1
ATOM 908 C CA . LEU A 1 116 ? 0.671 1.034 -7.004 1 97.62 116 LEU A CA 1
ATOM 909 C C . LEU A 1 116 ? 0.229 2.475 -7.238 1 97.62 116 LEU A C 1
ATOM 911 O O . LEU A 1 116 ? 0.484 3.35 -6.406 1 97.62 116 LEU A O 1
ATOM 915 N N . ILE A 1 117 ? -0.452 2.703 -8.273 1 97 117 ILE A N 1
ATOM 916 C CA . ILE A 1 117 ? -0.884 4.055 -8.609 1 97 117 ILE A CA 1
ATOM 917 C C . ILE A 1 117 ? -1.847 4.57 -7.539 1 97 117 ILE A C 1
ATOM 919 O O . ILE A 1 117 ? -1.706 5.695 -7.059 1 97 117 ILE A O 1
ATOM 923 N N . LEU A 1 118 ? -2.75 3.77 -7.141 1 97 118 LEU A N 1
ATOM 924 C CA . LEU A 1 118 ? -3.775 4.18 -6.188 1 97 118 LEU A CA 1
ATOM 925 C C . LEU A 1 118 ? -3.168 4.434 -4.812 1 97 118 LEU A C 1
ATOM 927 O O . LEU A 1 118 ? -3.441 5.465 -4.191 1 97 118 LEU A O 1
ATOM 931 N N . ILE A 1 119 ? -2.344 3.531 -4.379 1 97.19 119 ILE A N 1
ATOM 932 C CA . ILE A 1 119 ? -1.793 3.619 -3.029 1 97.19 119 ILE A CA 1
ATOM 933 C C . ILE A 1 119 ? -0.758 4.742 -2.967 1 97.19 119 ILE A C 1
ATOM 935 O O . ILE A 1 119 ? -0.769 5.555 -2.041 1 97.19 119 ILE A O 1
ATOM 939 N N . LEU A 1 120 ? 0.131 4.816 -3.926 1 95.88 120 LEU A N 1
ATOM 940 C CA . LEU A 1 120 ? 1.164 5.848 -3.918 1 95.88 120 LEU A CA 1
ATOM 941 C C . LEU A 1 120 ? 0.548 7.234 -4.047 1 95.88 120 LEU A C 1
ATOM 943 O O . LEU A 1 120 ? 1.029 8.195 -3.438 1 95.88 120 LEU A O 1
ATOM 947 N N . ARG A 1 121 ? -0.468 7.297 -4.82 1 94.75 121 ARG A N 1
ATOM 948 C CA . ARG A 1 121 ? -1.192 8.555 -4.934 1 94.75 121 ARG A CA 1
ATOM 949 C C . ARG A 1 121 ? -1.769 8.977 -3.586 1 94.75 121 ARG A C 1
ATOM 951 O O . ARG A 1 121 ? -1.733 10.156 -3.232 1 94.75 121 ARG A O 1
ATOM 958 N N . ASP A 1 122 ? -2.309 8.109 -2.918 1 94 122 ASP A N 1
ATOM 959 C CA . ASP A 1 122 ? -2.875 8.43 -1.611 1 94 122 ASP A CA 1
ATOM 960 C C . ASP A 1 122 ? -1.795 8.922 -0.65 1 94 122 ASP A C 1
ATOM 962 O O . ASP A 1 122 ? -2.016 9.867 0.108 1 94 122 ASP A O 1
ATOM 966 N N . PHE A 1 123 ? -0.666 8.266 -0.683 1 93.62 123 PHE A N 1
ATOM 967 C CA . PHE A 1 123 ? 0.441 8.727 0.144 1 93.62 123 PHE A CA 1
ATOM 968 C C . PHE A 1 123 ? 0.867 10.133 -0.263 1 93.62 123 PHE A C 1
ATOM 970 O O . PHE A 1 123 ? 1.106 10.984 0.594 1 93.62 123 PHE A O 1
ATOM 977 N N . LEU A 1 124 ? 0.94 10.352 -1.515 1 91.38 124 LEU A N 1
ATOM 978 C CA . LEU A 1 124 ? 1.349 11.648 -2.041 1 91.38 124 LEU A CA 1
ATOM 979 C C . LEU A 1 124 ? 0.409 12.75 -1.56 1 91.38 124 LEU A C 1
ATOM 981 O O . LEU A 1 124 ? 0.86 13.773 -1.046 1 91.38 124 LEU A O 1
ATOM 985 N N . ILE A 1 125 ? -0.818 12.469 -1.634 1 89.81 125 ILE A N 1
ATOM 986 C CA . ILE A 1 125 ? -1.819 13.469 -1.274 1 89.81 125 ILE A CA 1
ATOM 987 C C . ILE A 1 125 ? -1.814 13.688 0.238 1 89.81 125 ILE A C 1
ATOM 989 O O . ILE A 1 125 ? -2.004 14.805 0.712 1 89.81 125 ILE A O 1
ATOM 993 N N . ASP A 1 126 ? -1.608 12.656 0.946 1 88.56 126 ASP A N 1
ATOM 994 C CA . ASP A 1 126 ? -1.556 12.789 2.398 1 88.56 126 ASP A CA 1
ATOM 995 C C . ASP A 1 126 ? -0.4 13.688 2.828 1 88.56 126 ASP A C 1
ATOM 997 O O . ASP A 1 126 ? -0.547 14.508 3.738 1 88.56 126 ASP A O 1
ATOM 1001 N N . VAL A 1 127 ? 0.689 13.516 2.229 1 85.31 127 VAL A N 1
ATOM 1002 C CA . VAL A 1 127 ? 1.849 14.336 2.568 1 85.31 127 VAL A CA 1
ATOM 1003 C C . VAL A 1 127 ? 1.578 15.789 2.209 1 85.31 127 VAL A C 1
ATOM 1005 O O . VAL A 1 127 ? 1.869 16.703 2.994 1 85.31 127 VAL A O 1
ATOM 1008 N N . VAL A 1 128 ? 0.995 16.031 1.106 1 85.94 128 VAL A N 1
ATOM 1009 C CA . VAL A 1 128 ? 0.672 17.391 0.667 1 85.94 128 VAL A CA 1
ATOM 1010 C C . VAL A 1 128 ? -0.323 18.016 1.637 1 85.94 128 VAL A C 1
ATOM 1012 O O . VAL A 1 128 ? -0.169 19.172 2.023 1 85.94 128 VAL A O 1
ATOM 1015 N N . ARG A 1 129 ? -1.274 17.219 1.984 1 85.56 129 ARG A N 1
ATOM 1016 C CA . ARG A 1 129 ? -2.283 17.719 2.906 1 85.56 129 ARG A CA 1
ATOM 1017 C C . ARG A 1 129 ? -1.666 18.078 4.258 1 85.56 129 ARG A C 1
ATOM 1019 O O . ARG A 1 129 ? -2.1 19.016 4.918 1 85.56 129 ARG A O 1
ATOM 1026 N N . GLN A 1 130 ? -0.79 17.328 4.66 1 83.62 130 GLN A N 1
ATOM 1027 C CA . GLN A 1 130 ? -0.106 17.594 5.926 1 83.62 130 GLN A CA 1
ATOM 1028 C C . GLN A 1 130 ? 0.645 18.922 5.883 1 83.62 130 GLN A C 1
ATOM 1030 O O . GLN A 1 130 ? 0.618 19.688 6.848 1 83.62 130 GLN A O 1
ATOM 1035 N N . ILE A 1 131 ? 1.23 19.203 4.82 1 80.75 131 ILE A N 1
ATOM 1036 C CA . ILE A 1 131 ? 1.991 20.438 4.656 1 80.75 131 ILE A CA 1
ATOM 1037 C C . ILE A 1 131 ? 1.038 21.641 4.621 1 80.75 131 ILE A C 1
ATOM 1039 O O . ILE A 1 131 ? 1.302 22.672 5.25 1 80.75 131 ILE A O 1
ATOM 1043 N N . LEU A 1 132 ? 0.019 21.469 3.947 1 82.19 132 LEU A N 1
ATOM 1044 C CA . LEU A 1 132 ? -0.958 22.547 3.844 1 82.19 132 LEU A CA 1
ATOM 1045 C C . LEU A 1 132 ? -1.617 22.812 5.191 1 82.19 132 LEU A C 1
ATOM 1047 O O . LEU A 1 132 ? -1.905 23.969 5.527 1 82.19 132 LEU A O 1
ATOM 1051 N N . ALA A 1 133 ? -1.809 21.75 5.871 1 78.94 133 ALA A N 1
ATOM 1052 C CA . ALA A 1 133 ? -2.395 21.891 7.203 1 78.94 133 ALA A CA 1
ATOM 1053 C C . ALA A 1 133 ? -1.47 22.672 8.125 1 78.94 133 ALA A C 1
ATOM 1055 O O . ALA A 1 133 ? -1.932 23.5 8.93 1 78.94 133 ALA A O 1
ATOM 1056 N N . ALA A 1 134 ? -0.221 22.453 7.969 1 75.81 134 ALA A N 1
ATOM 1057 C CA . ALA A 1 134 ? 0.767 23.156 8.781 1 75.81 134 ALA A CA 1
ATOM 1058 C C . ALA A 1 134 ? 0.807 24.641 8.445 1 75.81 134 ALA A C 1
ATOM 1060 O O . ALA A 1 134 ? 1.148 25.469 9.297 1 75.81 134 ALA A O 1
ATOM 1061 N N . LYS A 1 135 ? 0.448 24.906 7.25 1 77.5 135 LYS A N 1
ATOM 1062 C CA . LYS A 1 135 ? 0.438 26.297 6.801 1 77.5 135 LYS A CA 1
ATOM 1063 C C . LYS A 1 135 ? -0.943 26.922 6.977 1 77.5 135 LYS A C 1
ATOM 1065 O O . LYS A 1 135 ? -1.184 28.047 6.527 1 77.5 135 LYS A O 1
ATOM 1070 N N . THR A 1 136 ? -1.924 26.094 7.492 1 71.12 136 THR A N 1
ATOM 1071 C CA . THR A 1 136 ? -3.291 26.531 7.754 1 71.12 136 THR A CA 1
ATOM 1072 C C . THR A 1 136 ? -4.004 26.875 6.453 1 71.12 136 THR A C 1
ATOM 1074 O O . THR A 1 136 ? -4.742 27.859 6.391 1 71.12 136 THR A O 1
ATOM 1077 N N . VAL A 1 137 ? -3.529 26.359 5.512 1 69.38 137 VAL A N 1
ATOM 1078 C CA . VAL A 1 137 ? -4.223 26.531 4.242 1 69.38 137 VAL A CA 1
ATOM 1079 C C . VAL A 1 137 ? -5.32 25.484 4.098 1 69.38 137 VAL A C 1
ATOM 1081 O O . VAL A 1 137 ? -5.078 24.281 4.293 1 69.38 137 VAL A O 1
ATOM 1084 N N . VAL A 1 138 ? -6.641 25.953 4.078 1 61.5 138 VAL A N 1
ATOM 1085 C CA . VAL A 1 138 ? -7.773 25.047 3.977 1 61.5 138 VAL A CA 1
ATOM 1086 C C . VAL A 1 138 ? -8.109 24.797 2.51 1 61.5 138 VAL A C 1
ATOM 1088 O O . VAL A 1 138 ? -8.227 25.734 1.725 1 61.5 138 VAL A O 1
ATOM 1091 N N . MET A 1 139 ? -7.926 23.562 2.15 1 61.62 139 MET A N 1
ATOM 1092 C CA . MET A 1 139 ? -8.234 23.328 0.745 1 61.62 139 MET A CA 1
ATOM 1093 C C . MET A 1 139 ? -9.695 22.906 0.572 1 61.62 139 MET A C 1
ATOM 1095 O O . MET A 1 139 ? -10.211 22.109 1.349 1 61.62 139 MET A O 1
ATOM 1099 N N . ALA A 1 140 ? -10.438 23.625 -0.402 1 57.12 140 ALA A N 1
ATOM 1100 C CA . ALA A 1 140 ? -11.812 23.297 -0.755 1 57.12 140 ALA A CA 1
ATOM 1101 C C . ALA A 1 140 ? -11.922 21.891 -1.329 1 57.12 140 ALA A C 1
ATOM 1103 O O . ALA A 1 140 ? -10.984 21.406 -1.968 1 57.12 140 ALA A O 1
ATOM 1104 N N . ALA A 1 141 ? -12.852 21.188 -0.881 1 58.78 141 ALA A N 1
ATOM 1105 C CA . ALA A 1 141 ? -13.188 19.859 -1.395 1 58.78 141 ALA A CA 1
ATOM 1106 C C . ALA A 1 141 ? -13.336 19.891 -2.912 1 58.78 141 ALA A C 1
ATOM 1108 O O . ALA A 1 141 ? -13.914 20.812 -3.475 1 58.78 141 ALA A O 1
ATOM 1109 N N . ASN A 1 142 ? -12.445 18.984 -3.699 1 66.25 142 ASN A N 1
ATOM 1110 C CA . ASN A 1 142 ? -12.594 18.859 -5.145 1 66.25 142 ASN A CA 1
ATOM 1111 C C . ASN A 1 142 ? -13.57 17.734 -5.512 1 66.25 142 ASN A C 1
ATOM 1113 O O . ASN A 1 142 ? -13.57 16.672 -4.879 1 66.25 142 ASN A O 1
ATOM 1117 N N . TRP A 1 143 ? -14.586 18.016 -6.234 1 78.31 143 TRP A N 1
ATOM 1118 C CA . TRP A 1 143 ? -15.609 17.078 -6.719 1 78.31 143 TRP A CA 1
ATOM 1119 C C . TRP A 1 143 ? -14.969 15.867 -7.375 1 78.31 143 TRP A C 1
ATOM 1121 O O . TRP A 1 143 ? -15.523 14.766 -7.336 1 78.31 143 TRP A O 1
ATOM 1131 N N . LEU A 1 144 ? -13.828 15.969 -7.812 1 79.88 144 LEU A N 1
ATOM 1132 C CA . LEU A 1 144 ? -13.148 14.867 -8.477 1 79.88 144 LEU A CA 1
ATOM 1133 C C . LEU A 1 144 ? -12.766 13.781 -7.48 1 79.88 144 LEU A C 1
ATOM 1135 O O . LEU A 1 144 ? -12.812 12.586 -7.805 1 79.88 144 LEU A O 1
ATOM 1139 N N . GLY A 1 145 ? -12.578 14.227 -6.328 1 79.25 145 GLY A N 1
ATOM 1140 C CA . GLY A 1 145 ? -12.227 13.266 -5.293 1 79.25 145 GLY A CA 1
ATOM 1141 C C . GLY A 1 145 ? -13.398 12.406 -4.859 1 79.25 145 GLY A C 1
ATOM 1142 O O . GLY A 1 145 ? -13.234 11.211 -4.602 1 79.25 145 GLY A O 1
ATOM 1143 N N . LYS A 1 146 ? -14.547 12.961 -4.926 1 82.38 146 LYS A N 1
ATOM 1144 C CA . LYS A 1 146 ? -15.75 12.234 -4.523 1 82.38 146 LYS A CA 1
ATOM 1145 C C . LYS A 1 146 ? -16.125 11.18 -5.559 1 82.38 146 LYS A C 1
ATOM 1147 O O . LYS A 1 146 ? -16.469 10.047 -5.203 1 82.38 146 LYS A O 1
ATOM 1152 N N . ILE A 1 147 ? -15.977 11.492 -6.738 1 89.62 147 ILE A N 1
ATOM 1153 C CA . ILE A 1 147 ? -16.312 10.57 -7.812 1 89.62 147 ILE A CA 1
ATOM 1154 C C . ILE A 1 147 ? -15.297 9.422 -7.836 1 89.62 147 ILE A C 1
ATOM 1156 O O . ILE A 1 147 ? -15.672 8.266 -8.031 1 89.62 147 ILE A O 1
ATOM 1160 N N . ARG A 1 148 ? -14.094 9.82 -7.629 1 90.81 148 ARG A N 1
ATOM 1161 C CA . ARG A 1 148 ? -13.047 8.797 -7.594 1 90.81 148 ARG A CA 1
ATOM 1162 C C . ARG A 1 148 ? -13.312 7.777 -6.496 1 90.81 148 ARG A C 1
ATOM 1164 O O . ARG A 1 148 ? -13.219 6.57 -6.73 1 90.81 148 ARG A O 1
ATOM 1171 N N . ALA A 1 149 ? -13.648 8.289 -5.375 1 87.38 149 ALA A N 1
ATOM 1172 C CA . ALA A 1 149 ? -13.898 7.41 -4.234 1 87.38 149 ALA A CA 1
ATOM 1173 C C . ALA A 1 149 ? -15.094 6.492 -4.5 1 87.38 149 ALA A C 1
ATOM 1175 O O . ALA A 1 149 ? -15.047 5.301 -4.195 1 87.38 149 ALA A O 1
ATOM 1176 N N . ALA A 1 150 ? -16.078 7.016 -5.105 1 89.56 150 ALA A N 1
ATOM 1177 C CA . ALA A 1 150 ? -17.266 6.234 -5.426 1 89.56 150 ALA A CA 1
ATOM 1178 C C . ALA A 1 150 ? -16.953 5.137 -6.438 1 89.56 150 ALA A C 1
ATOM 1180 O O . ALA A 1 150 ? -17.391 3.996 -6.285 1 89.56 150 ALA A O 1
ATOM 1181 N N . CYS A 1 151 ? -16.203 5.484 -7.422 1 94.69 151 CYS A N 1
ATOM 1182 C CA . CYS A 1 151 ? -15.805 4.516 -8.438 1 94.69 151 CYS A CA 1
ATOM 1183 C C . CYS A 1 151 ? -14.945 3.41 -7.844 1 94.69 151 CYS A C 1
ATOM 1185 O O . CYS A 1 151 ? -15.133 2.234 -8.156 1 94.69 151 CYS A O 1
ATOM 1187 N N . GLU A 1 152 ? -14.062 3.801 -7.043 1 94.5 152 GLU A N 1
ATOM 1188 C CA . GLU A 1 152 ? -13.172 2.838 -6.41 1 94.5 152 GLU A CA 1
ATOM 1189 C C . GLU A 1 152 ? -13.938 1.881 -5.504 1 94.5 152 GLU A C 1
ATOM 1191 O O . GLU A 1 152 ? -13.734 0.666 -5.559 1 94.5 152 GLU A O 1
ATOM 1196 N N . MET A 1 153 ? -14.844 2.422 -4.75 1 93.31 153 MET A N 1
ATOM 1197 C CA . MET A 1 153 ? -15.633 1.607 -3.832 1 93.31 153 MET A CA 1
ATOM 1198 C C . MET A 1 153 ? -16.516 0.629 -4.598 1 93.31 153 MET A C 1
ATOM 1200 O O . MET A 1 153 ? -16.625 -0.542 -4.227 1 93.31 153 MET A O 1
ATOM 1204 N N . LEU A 1 154 ? -17.078 1.111 -5.586 1 94.19 154 LEU A N 1
ATOM 1205 C CA . LEU A 1 154 ? -17.922 0.26 -6.414 1 94.19 154 LEU A CA 1
ATOM 1206 C C . LEU A 1 154 ? -17.094 -0.848 -7.07 1 94.19 154 LEU A C 1
ATOM 1208 O O . LEU A 1 154 ? -17.516 -2.006 -7.094 1 94.19 154 LEU A O 1
ATOM 1212 N N . GLY A 1 155 ? -16.016 -0.474 -7.629 1 96.44 155 GLY A N 1
ATOM 1213 C CA . GLY A 1 155 ? -15.133 -1.458 -8.242 1 96.44 155 GLY A CA 1
ATOM 1214 C C . GLY A 1 155 ? -14.68 -2.541 -7.281 1 96.44 155 GLY A C 1
ATOM 1215 O O . GLY A 1 155 ? -14.742 -3.73 -7.605 1 96.44 155 GLY A O 1
ATOM 1216 N N . ILE A 1 156 ? -14.281 -2.127 -6.141 1 96.12 156 ILE A N 1
ATOM 1217 C CA . ILE A 1 156 ? -13.828 -3.064 -5.121 1 96.12 156 ILE A CA 1
ATOM 1218 C C . ILE A 1 156 ? -14.969 -4.004 -4.734 1 96.12 156 ILE A C 1
ATOM 1220 O O . ILE A 1 156 ? -14.773 -5.219 -4.641 1 96.12 156 ILE A O 1
ATOM 1224 N N . PHE A 1 157 ? -16.125 -3.428 -4.539 1 95.38 157 PHE A N 1
ATOM 1225 C CA . PHE A 1 157 ? -17.281 -4.219 -4.137 1 95.38 157 PHE A CA 1
ATOM 1226 C C . PHE A 1 157 ? -17.594 -5.297 -5.172 1 95.38 157 PHE A C 1
ATOM 1228 O O . PHE A 1 157 ? -17.797 -6.457 -4.824 1 95.38 157 PHE A O 1
ATOM 1235 N N . ILE A 1 158 ? -17.562 -4.977 -6.406 1 96.06 158 ILE A N 1
ATOM 1236 C CA . ILE A 1 158 ? -17.859 -5.902 -7.5 1 96.06 158 ILE A CA 1
ATOM 1237 C C . ILE A 1 158 ? -16.797 -7.008 -7.531 1 96.06 158 ILE A C 1
ATOM 1239 O O . ILE A 1 158 ? -17.141 -8.18 -7.723 1 96.06 158 ILE A O 1
ATOM 1243 N N . LEU A 1 159 ? -15.594 -6.684 -7.238 1 95.88 159 LEU A N 1
ATOM 1244 C CA . LEU A 1 159 ? -14.477 -7.605 -7.398 1 95.88 159 LEU A CA 1
ATOM 1245 C C . LEU A 1 159 ? -14.453 -8.633 -6.27 1 95.88 159 LEU A C 1
ATOM 1247 O O . LEU A 1 159 ? -13.766 -9.656 -6.371 1 95.88 159 LEU A O 1
ATOM 1251 N N . PHE A 1 160 ? -15.203 -8.359 -5.203 1 95.25 160 PHE A N 1
ATOM 1252 C CA . PHE A 1 160 ? -15.352 -9.367 -4.156 1 95.25 160 PHE A CA 1
ATOM 1253 C C . PHE A 1 160 ? -16.109 -10.586 -4.672 1 95.25 160 PHE A C 1
ATOM 1255 O O . PHE A 1 160 ? -15.898 -11.703 -4.191 1 95.25 160 PHE A O 1
ATOM 1262 N N . PHE A 1 161 ? -16.938 -10.336 -5.668 1 94 161 PHE A N 1
ATOM 1263 C CA . PHE A 1 161 ? -17.875 -11.383 -6.051 1 94 161 PHE A CA 1
ATOM 1264 C C . PHE A 1 161 ? -17.641 -11.836 -7.484 1 94 161 PHE A C 1
ATOM 1266 O O . PHE A 1 161 ? -17.969 -12.961 -7.852 1 94 161 PHE A O 1
ATOM 1273 N N . VAL A 1 162 ? -17.172 -10.766 -8.195 1 90.5 162 VAL A N 1
ATOM 1274 C CA . VAL A 1 162 ? -17.047 -11.055 -9.617 1 90.5 162 VAL A CA 1
ATOM 1275 C C . VAL A 1 162 ? -15.656 -10.688 -10.109 1 90.5 162 VAL A C 1
ATOM 1277 O O . VAL A 1 162 ? -15.156 -9.602 -9.812 1 90.5 162 VAL A O 1
ATOM 1280 N N . GLY A 1 163 ? -14.852 -11.555 -10.57 1 86.19 163 GLY A N 1
ATOM 1281 C CA . GLY A 1 163 ? -13.539 -11.406 -11.172 1 86.19 163 GLY A CA 1
ATOM 1282 C C . GLY A 1 163 ? -13.086 -12.633 -11.938 1 86.19 163 GLY A C 1
ATOM 1283 O O . GLY A 1 163 ? -13.734 -13.688 -11.867 1 86.19 163 GLY A O 1
ATOM 1284 N N . TYR A 1 164 ? -12.109 -12.398 -12.625 1 88.94 164 TYR A N 1
ATOM 1285 C CA . TYR A 1 164 ? -11.68 -13.531 -13.438 1 88.94 164 TYR A CA 1
ATOM 1286 C C . TYR A 1 164 ? -11.227 -14.695 -12.555 1 88.94 164 TYR A C 1
ATOM 1288 O O . TYR A 1 164 ? -11.328 -15.859 -12.953 1 88.94 164 TYR A O 1
ATOM 1296 N N . ARG A 1 165 ? -10.844 -14.336 -11.328 1 87.44 165 ARG A N 1
ATOM 1297 C CA . ARG A 1 165 ? -10.406 -15.391 -10.414 1 87.44 165 ARG A CA 1
ATOM 1298 C C . ARG A 1 165 ? -11.586 -16.25 -9.969 1 87.44 165 ARG A C 1
ATOM 1300 O O . ARG A 1 165 ? -11.422 -17.438 -9.711 1 87.44 165 ARG A O 1
ATOM 1307 N N . MET A 1 166 ? -12.742 -15.633 -9.859 1 90.44 166 MET A N 1
ATOM 1308 C CA . MET A 1 166 ? -13.938 -16.359 -9.438 1 90.44 166 MET A CA 1
ATOM 1309 C C . MET A 1 166 ? -14.453 -17.25 -10.57 1 90.44 166 MET A C 1
ATOM 1311 O O . MET A 1 166 ? -15.234 -18.172 -10.328 1 90.44 166 MET A O 1
ATOM 1315 N N . PHE A 1 167 ? -14.008 -16.984 -11.758 1 89 167 PHE A N 1
ATOM 1316 C CA . PHE A 1 167 ? -14.406 -17.781 -12.922 1 89 167 PHE A CA 1
ATOM 1317 C C . PHE A 1 167 ? -13.297 -18.75 -13.32 1 89 167 PHE A C 1
ATOM 1319 O O . PHE A 1 167 ? -13.312 -19.297 -14.43 1 89 167 PHE A O 1
ATOM 1326 N N . ASN A 1 168 ? -12.273 -18.875 -12.438 1 83.44 168 ASN A N 1
ATOM 1327 C CA . ASN A 1 168 ? -11.141 -19.75 -12.656 1 83.44 168 ASN A CA 1
ATOM 1328 C C . ASN A 1 168 ? -10.367 -19.375 -13.914 1 83.44 168 ASN A C 1
ATOM 1330 O O . ASN A 1 168 ? -9.938 -20.25 -14.672 1 83.44 168 ASN A O 1
ATOM 1334 N N . GLY A 1 169 ? -10.391 -18.094 -14.125 1 84.5 169 GLY A N 1
ATOM 1335 C CA . GLY A 1 169 ? -9.656 -17.609 -15.281 1 84.5 169 GLY A CA 1
ATOM 1336 C C . GLY A 1 169 ? -8.156 -17.656 -15.102 1 84.5 169 GLY A C 1
ATOM 1337 O O . GLY A 1 169 ? -7.656 -17.672 -13.977 1 84.5 169 GLY A O 1
ATOM 1338 N N . GLN A 1 170 ? -7.477 -17.703 -16.234 1 83.44 170 GLN A N 1
ATOM 1339 C CA . GLN A 1 170 ? -6.02 -17.75 -16.234 1 83.44 170 GLN A CA 1
ATOM 1340 C C . GLN A 1 170 ? -5.422 -16.344 -16.281 1 83.44 170 GLN A C 1
ATOM 1342 O O . GLN A 1 170 ? -5.938 -15.477 -16.984 1 83.44 170 GLN A O 1
ATOM 1347 N N . PRO A 1 171 ? -4.363 -16.172 -15.539 1 83.69 171 PRO A N 1
ATOM 1348 C CA . PRO A 1 171 ? -3.713 -14.852 -15.547 1 83.69 171 PRO A CA 1
ATOM 1349 C C . PRO A 1 171 ? -3.02 -14.547 -16.875 1 83.69 171 PRO A C 1
ATOM 1351 O O . PRO A 1 171 ? -2.486 -15.453 -17.516 1 83.69 171 PRO A O 1
ATOM 1354 N N . GLN A 1 172 ? -3.076 -13.25 -17.312 1 83.38 172 GLN A N 1
ATOM 1355 C CA . GLN A 1 172 ? -2.32 -12.688 -18.422 1 83.38 172 GLN A CA 1
ATOM 1356 C C . GLN A 1 172 ? -2.688 -13.367 -19.734 1 83.38 172 GLN A C 1
ATOM 1358 O O . GLN A 1 172 ? -1.821 -13.617 -20.578 1 83.38 172 GLN A O 1
ATOM 1363 N N . THR A 1 173 ? -3.875 -13.93 -19.797 1 86.5 173 THR A N 1
ATOM 1364 C CA . THR A 1 173 ? -4.375 -14.516 -21.031 1 86.5 173 THR A CA 1
ATOM 1365 C C . THR A 1 173 ? -5.664 -13.836 -21.484 1 86.5 173 THR A C 1
ATOM 1367 O O . THR A 1 173 ? -6.262 -13.07 -20.719 1 86.5 173 THR A O 1
ATOM 1370 N N . THR A 1 174 ? -6.133 -14.062 -22.719 1 85.69 174 THR A N 1
ATOM 1371 C CA . THR A 1 174 ? -7.18 -13.25 -23.328 1 85.69 174 THR A CA 1
ATOM 1372 C C . THR A 1 174 ? -8.477 -14.047 -23.453 1 85.69 174 THR A C 1
ATOM 1374 O O . THR A 1 174 ? -9.445 -13.586 -24.062 1 85.69 174 THR A O 1
ATOM 1377 N N . GLY A 1 175 ? -8.562 -15.203 -22.891 1 85.94 175 GLY A N 1
ATOM 1378 C CA . GLY A 1 175 ? -9.82 -15.93 -22.922 1 85.94 175 GLY A CA 1
ATOM 1379 C C . GLY A 1 175 ? -10.977 -15.141 -22.328 1 85.94 175 GLY A C 1
ATOM 1380 O O . GLY A 1 175 ? -10.766 -14.219 -21.531 1 85.94 175 GLY A O 1
ATOM 1381 N N . GLU A 1 176 ? -12.148 -15.477 -22.688 1 86.75 176 GLU A N 1
ATOM 1382 C CA . GLU A 1 176 ? -13.344 -14.711 -22.344 1 86.75 176 GLU A CA 1
ATOM 1383 C C . GLU A 1 176 ? -13.391 -14.383 -20.859 1 86.75 176 GLU A C 1
ATOM 1385 O O . GLU A 1 176 ? -13.641 -13.242 -20.469 1 86.75 176 GLU A O 1
ATOM 1390 N N . PHE A 1 177 ? -13.047 -15.367 -20.078 1 88.12 177 PHE A N 1
ATOM 1391 C CA . PHE A 1 177 ? -13.18 -15.18 -18.641 1 88.12 177 PHE A CA 1
ATOM 1392 C C . PHE A 1 177 ? -11.812 -15.055 -17.984 1 88.12 177 PHE A C 1
ATOM 1394 O O . PHE A 1 177 ? -11.703 -15.102 -16.75 1 88.12 177 PHE A O 1
ATOM 1401 N N . ASN A 1 178 ? -10.812 -14.859 -18.859 1 89.31 178 ASN A N 1
ATOM 1402 C CA . ASN A 1 178 ? -9.453 -14.703 -18.344 1 89.31 178 ASN A CA 1
ATOM 1403 C C . ASN A 1 178 ? -9.156 -13.258 -17.969 1 89.31 178 ASN A C 1
ATOM 1405 O O . ASN A 1 178 ? -10.031 -12.391 -18.094 1 89.31 178 ASN A O 1
ATOM 1409 N N . GLU A 1 179 ? -8.062 -12.992 -17.438 1 88.5 179 GLU A N 1
ATOM 1410 C CA . GLU A 1 179 ? -7.707 -11.672 -16.922 1 88.5 179 GLU A CA 1
ATOM 1411 C C . GLU A 1 179 ? -7.844 -10.602 -18.016 1 88.5 179 GLU A C 1
ATOM 1413 O O . GLU A 1 179 ? -8.438 -9.547 -17.781 1 88.5 179 GLU A O 1
ATOM 1418 N N . TYR A 1 180 ? -7.371 -10.867 -19.203 1 89.38 180 TYR A N 1
ATOM 1419 C CA . TYR A 1 180 ? -7.41 -9.891 -20.281 1 89.38 180 TYR A CA 1
ATOM 1420 C C . TYR A 1 180 ? -8.633 -10.117 -21.172 1 89.38 180 TYR A C 1
ATOM 1422 O O . TYR A 1 180 ? -8.75 -9.508 -22.234 1 89.38 180 TYR A O 1
ATOM 1430 N N . GLY A 1 181 ? -9.5 -11.031 -20.781 1 90.56 181 GLY A N 1
ATOM 1431 C CA . GLY A 1 181 ? -10.742 -11.273 -21.5 1 90.56 181 GLY A CA 1
ATOM 1432 C C . GLY A 1 181 ? -11.719 -10.117 -21.391 1 90.56 181 GLY A C 1
ATOM 1433 O O . GLY A 1 181 ? -11.625 -9.289 -20.484 1 90.56 181 GLY A O 1
ATOM 1434 N N . TRP A 1 182 ? -12.656 -10.125 -22.25 1 91.25 182 TRP A N 1
ATOM 1435 C CA . TRP A 1 182 ? -13.57 -8.992 -22.328 1 91.25 182 TRP A CA 1
ATOM 1436 C C . TRP A 1 182 ? -14.477 -8.93 -21.109 1 91.25 182 TRP A C 1
ATOM 1438 O O . TRP A 1 182 ? -14.859 -7.84 -20.672 1 91.25 182 TRP A O 1
ATOM 1448 N N . VAL A 1 183 ? -14.898 -9.992 -20.562 1 91.12 183 VAL A N 1
ATOM 1449 C CA . VAL A 1 183 ? -15.781 -10.008 -19.391 1 91.12 183 VAL A CA 1
ATOM 1450 C C . VAL A 1 183 ? -15.078 -9.344 -18.219 1 91.12 183 VAL A C 1
ATOM 1452 O O . VAL A 1 183 ? -15.656 -8.469 -17.562 1 91.12 183 VAL A O 1
ATOM 1455 N N . ASN A 1 184 ? -13.812 -9.719 -17.984 1 92.38 184 ASN A N 1
ATOM 1456 C CA . ASN A 1 184 ? -13.078 -9.133 -16.875 1 92.38 184 ASN A CA 1
ATOM 1457 C C . ASN A 1 184 ? -12.789 -7.648 -17.109 1 92.38 184 ASN A C 1
ATOM 1459 O O . ASN A 1 184 ? -12.773 -6.855 -16.172 1 92.38 184 ASN A O 1
ATOM 1463 N N . GLN A 1 185 ? -12.609 -7.285 -18.375 1 92.94 185 GLN A N 1
ATOM 1464 C CA . GLN A 1 185 ? -12.344 -5.883 -18.688 1 92.94 185 GLN A CA 1
ATOM 1465 C C . GLN A 1 185 ? -13.562 -5.016 -18.406 1 92.94 185 GLN A C 1
ATOM 1467 O O . GLN A 1 185 ? -13.43 -3.865 -17.984 1 92.94 185 GLN A O 1
ATOM 1472 N N . ILE A 1 186 ? -14.727 -5.539 -18.625 1 93.12 186 ILE A N 1
ATOM 1473 C CA . ILE A 1 186 ? -15.961 -4.816 -18.328 1 93.12 186 ILE A CA 1
ATOM 1474 C C . ILE A 1 186 ? -16.125 -4.668 -16.828 1 93.12 186 ILE A C 1
ATOM 1476 O O . ILE A 1 186 ? -16.484 -3.596 -16.328 1 93.12 186 ILE A O 1
ATOM 1480 N N . ILE A 1 187 ? -15.82 -5.699 -16.109 1 93.25 187 ILE A N 1
ATOM 1481 C CA . ILE A 1 187 ? -15.945 -5.715 -14.664 1 93.25 187 ILE A CA 1
ATOM 1482 C C . ILE A 1 187 ? -14.969 -4.711 -14.047 1 93.25 187 ILE A C 1
ATOM 1484 O O . ILE A 1 187 ? -15.273 -4.074 -13.039 1 93.25 187 ILE A O 1
ATOM 1488 N N . MET A 1 188 ? -13.852 -4.469 -14.75 1 95.75 188 MET A N 1
ATOM 1489 C CA . MET A 1 188 ? -12.766 -3.65 -14.219 1 95.75 188 MET A CA 1
ATOM 1490 C C . MET A 1 188 ? -12.969 -2.182 -14.578 1 95.75 188 MET A C 1
ATOM 1492 O O . MET A 1 188 ? -12.195 -1.322 -14.148 1 95.75 188 MET A O 1
ATOM 1496 N N . ILE A 1 189 ? -13.984 -1.813 -15.258 1 96.06 189 ILE A N 1
ATOM 1497 C CA . ILE A 1 189 ? -14.203 -0.458 -15.758 1 96.06 189 ILE A CA 1
ATOM 1498 C C . ILE A 1 189 ? -14.234 0.52 -14.586 1 96.06 189 ILE A C 1
ATOM 1500 O O . ILE A 1 189 ? -13.555 1.549 -14.609 1 96.06 189 ILE A O 1
ATOM 1504 N N . PRO A 1 190 ? -14.992 0.21 -13.516 1 96.31 190 PRO A N 1
ATOM 1505 C CA . PRO A 1 190 ? -14.984 1.153 -12.391 1 96.31 190 PRO A CA 1
ATOM 1506 C C . PRO A 1 190 ? -13.594 1.37 -11.812 1 96.31 190 PRO A C 1
ATOM 1508 O O . PRO A 1 190 ? -13.258 2.486 -11.406 1 96.31 190 PRO A O 1
ATOM 1511 N N . MET A 1 191 ? -12.805 0.381 -11.789 1 96.75 191 MET A N 1
ATOM 1512 C CA . MET A 1 191 ? -11.453 0.507 -11.242 1 96.75 191 MET A CA 1
ATOM 1513 C C . MET A 1 191 ? -10.555 1.306 -12.18 1 96.75 191 MET A C 1
ATOM 1515 O O . MET A 1 191 ? -9.711 2.08 -11.727 1 96.75 191 MET A O 1
ATOM 1519 N N . TYR A 1 192 ? -10.727 1.086 -13.5 1 97.31 192 TYR A N 1
ATOM 1520 C CA . TYR A 1 192 ? -9.992 1.893 -14.469 1 97.31 192 TYR A CA 1
ATOM 1521 C C . TYR A 1 192 ? -10.344 3.367 -14.328 1 97.31 192 TYR A C 1
ATOM 1523 O O . TYR A 1 192 ? -9.469 4.23 -14.359 1 97.31 192 TYR A O 1
ATOM 1531 N N . LEU A 1 193 ? -11.562 3.561 -14.172 1 96.62 193 LEU A N 1
ATOM 1532 C CA . LEU A 1 193 ? -12.023 4.934 -14.008 1 96.62 193 LEU A CA 1
ATOM 1533 C C . LEU A 1 193 ? -11.484 5.543 -12.719 1 96.62 193 LEU A C 1
ATOM 1535 O O . LEU A 1 193 ? -11.031 6.695 -12.719 1 96.62 193 LEU A O 1
ATOM 1539 N N . ALA A 1 194 ? -11.531 4.801 -11.648 1 96.06 194 ALA A N 1
ATOM 1540 C CA . ALA A 1 194 ? -10.992 5.27 -10.375 1 96.06 194 ALA A CA 1
ATOM 1541 C C . ALA A 1 194 ? -9.508 5.602 -10.492 1 96.06 194 ALA A C 1
ATOM 1543 O O . ALA A 1 194 ? -9.047 6.602 -9.938 1 96.06 194 ALA A O 1
ATOM 1544 N N . THR A 1 195 ? -8.797 4.824 -11.219 1 97 195 THR A N 1
ATOM 1545 C CA . THR A 1 195 ? -7.363 5.023 -11.391 1 97 195 THR A CA 1
ATOM 1546 C C . THR A 1 195 ? -7.086 6.289 -12.203 1 97 195 THR A C 1
ATOM 1548 O O . THR A 1 195 ? -6.234 7.098 -11.828 1 97 195 THR A O 1
ATOM 1551 N N . LEU A 1 196 ? -7.82 6.414 -13.25 1 96.38 196 LEU A N 1
ATOM 1552 C CA . LEU A 1 196 ? -7.668 7.602 -14.086 1 96.38 196 LEU A CA 1
ATOM 1553 C C . LEU A 1 196 ? -8.008 8.867 -13.297 1 96.38 196 LEU A C 1
ATOM 1555 O O . LEU A 1 196 ? -7.27 9.852 -13.359 1 96.38 196 LEU A O 1
ATOM 1559 N N . LEU A 1 197 ? -9.062 8.805 -12.602 1 94.62 197 LEU A N 1
ATOM 1560 C CA . LEU A 1 197 ? -9.484 9.945 -11.805 1 94.62 197 LEU A CA 1
ATOM 1561 C C . LEU A 1 197 ? -8.492 10.211 -10.672 1 94.62 197 LEU A C 1
ATOM 1563 O O . LEU A 1 197 ? -8.305 11.367 -10.266 1 94.62 197 LEU A O 1
ATOM 1567 N N . SER A 1 198 ? -7.93 9.156 -10.141 1 94.56 198 SER A N 1
ATOM 1568 C CA . SER A 1 198 ? -6.934 9.312 -9.086 1 94.56 198 SER A CA 1
ATOM 1569 C C . SER A 1 198 ? -5.734 10.125 -9.57 1 94.56 198 SER A C 1
ATOM 1571 O O . SER A 1 198 ? -5.266 11.023 -8.875 1 94.56 198 SER A O 1
ATOM 1573 N N . ILE A 1 199 ? -5.305 9.891 -10.727 1 94.38 199 ILE A N 1
ATOM 1574 C CA . ILE A 1 199 ? -4.164 10.594 -11.297 1 94.38 199 ILE A CA 1
ATOM 1575 C C . ILE A 1 199 ? -4.551 12.047 -11.602 1 94.38 199 ILE A C 1
ATOM 1577 O O . ILE A 1 199 ? -3.846 12.977 -11.211 1 94.38 199 ILE A O 1
ATOM 1581 N N . THR A 1 200 ? -5.68 12.227 -12.227 1 92.94 200 THR A N 1
ATOM 1582 C CA . THR A 1 200 ? -6.105 13.555 -12.641 1 92.94 200 THR A CA 1
ATOM 1583 C C . THR A 1 200 ? -6.383 14.43 -11.422 1 92.94 200 THR A C 1
ATOM 1585 O O . THR A 1 200 ? -6.016 15.609 -11.398 1 92.94 200 THR A O 1
ATOM 1588 N N . SER A 1 201 ? -7 13.875 -10.445 1 91.25 201 SER A N 1
ATOM 1589 C CA . SER A 1 201 ? -7.301 14.641 -9.242 1 91.25 201 SER A CA 1
ATOM 1590 C C . SER A 1 201 ? -6.027 15.008 -8.484 1 91.25 201 SER A C 1
ATOM 1592 O O . SER A 1 201 ? -5.938 16.094 -7.898 1 91.25 201 SER A O 1
ATOM 1594 N N . ALA A 1 202 ? -5.109 14.133 -8.461 1 90.06 202 ALA A N 1
ATOM 1595 C CA . ALA A 1 202 ? -3.842 14.422 -7.793 1 90.06 202 ALA A CA 1
ATOM 1596 C C . ALA A 1 202 ? -3.096 15.555 -8.5 1 90.06 202 ALA A C 1
ATOM 1598 O O . ALA A 1 202 ? -2.57 16.453 -7.848 1 90.06 202 ALA A O 1
ATOM 1599 N N . VAL A 1 203 ? -3.051 15.492 -9.766 1 89.12 203 VAL A N 1
ATOM 1600 C CA . VAL A 1 203 ? -2.391 16.531 -10.547 1 89.12 203 VAL A CA 1
ATOM 1601 C C . VAL A 1 203 ? -3.082 17.875 -10.305 1 89.12 203 VAL A C 1
ATOM 1603 O O . VAL A 1 203 ? -2.42 18.891 -10.094 1 89.12 203 VAL A O 1
ATOM 1606 N N . ASN A 1 204 ? -4.363 17.875 -10.328 1 87.12 204 ASN A N 1
ATOM 1607 C CA . ASN A 1 204 ? -5.137 19.078 -10.078 1 87.12 204 ASN A CA 1
ATOM 1608 C C . ASN A 1 204 ? -4.879 19.641 -8.68 1 87.12 204 ASN A C 1
ATOM 1610 O O . ASN A 1 204 ? -4.715 20.844 -8.5 1 87.12 204 ASN A O 1
ATOM 1614 N N . TYR A 1 205 ? -4.832 18.734 -7.766 1 84.81 205 TYR A N 1
ATOM 1615 C CA . TYR A 1 205 ? -4.617 19.125 -6.375 1 84.81 205 TYR A CA 1
ATOM 1616 C C . TYR A 1 205 ? -3.248 19.781 -6.195 1 84.81 205 TYR A C 1
ATOM 1618 O O . TYR A 1 205 ? -3.127 20.812 -5.535 1 84.81 205 TYR A O 1
ATOM 1626 N N . ILE A 1 206 ? -2.295 19.281 -6.758 1 84.12 206 ILE A N 1
ATOM 1627 C CA . ILE A 1 206 ? -0.937 19.797 -6.645 1 84.12 206 ILE A CA 1
ATOM 1628 C C . ILE A 1 206 ? -0.827 21.125 -7.398 1 84.12 206 ILE A C 1
ATOM 1630 O O . ILE A 1 206 ? -0.189 22.062 -6.922 1 84.12 206 ILE A O 1
ATOM 1634 N N . TYR A 1 207 ? -1.509 21.141 -8.5 1 85.75 207 TYR A N 1
ATOM 1635 C CA . TYR A 1 207 ? -1.476 22.359 -9.305 1 85.75 207 TYR A CA 1
ATOM 1636 C C . TYR A 1 207 ? -2.146 23.516 -8.578 1 85.75 207 TYR A C 1
ATOM 1638 O O . TYR A 1 207 ? -1.621 24.625 -8.555 1 85.75 207 TYR A O 1
ATOM 1646 N N . LEU A 1 208 ? -3.238 23.281 -7.961 1 83.81 208 LEU A N 1
ATOM 1647 C CA . LEU A 1 208 ? -4 24.312 -7.27 1 83.81 208 LEU A CA 1
ATOM 1648 C C . LEU A 1 208 ? -3.25 24.812 -6.039 1 83.81 208 LEU A C 1
ATOM 1650 O O . LEU A 1 208 ? -3.422 25.953 -5.625 1 83.81 208 LEU A O 1
ATOM 1654 N N . ASN A 1 209 ? -2.416 23.969 -5.508 1 83 209 ASN A N 1
ATOM 1655 C CA . ASN A 1 209 ? -1.703 24.359 -4.297 1 83 209 ASN A CA 1
ATOM 1656 C C . ASN A 1 209 ? -0.209 24.531 -4.555 1 83 209 ASN A C 1
ATOM 1658 O O . ASN A 1 209 ? 0.603 24.406 -3.637 1 83 209 ASN A O 1
ATOM 1662 N N . ARG A 1 210 ? 0.15 24.75 -5.734 1 81.88 210 ARG A N 1
ATOM 1663 C CA . ARG A 1 210 ? 1.551 24.797 -6.141 1 81.88 210 ARG A CA 1
ATOM 1664 C C . ARG A 1 210 ? 2.275 25.953 -5.453 1 81.88 210 ARG A C 1
ATOM 1666 O O . ARG A 1 210 ? 3.461 25.844 -5.129 1 81.88 210 ARG A O 1
ATOM 1673 N N . THR A 1 211 ? 1.648 27.094 -5.184 1 80.5 211 THR A N 1
ATOM 1674 C CA . THR A 1 211 ? 2.277 28.25 -4.566 1 80.5 211 THR A CA 1
ATOM 1675 C C . THR A 1 211 ? 2.646 27.953 -3.113 1 80.5 211 THR A C 1
ATOM 1677 O O . THR A 1 211 ? 3.721 28.344 -2.65 1 80.5 211 THR A O 1
ATOM 1680 N N . ALA A 1 212 ? 1.795 27.234 -2.484 1 75.25 212 ALA A N 1
ATOM 1681 C CA . ALA A 1 212 ? 2.049 26.875 -1.09 1 75.25 212 ALA A CA 1
ATOM 1682 C C . ALA A 1 212 ? 3.119 25.797 -0.986 1 75.25 212 ALA A C 1
ATOM 1684 O O . ALA A 1 212 ? 3.877 25.75 -0.013 1 75.25 212 ALA A O 1
ATOM 1685 N N . LEU A 1 213 ? 3.209 25.047 -1.964 1 75.44 213 LEU A N 1
ATOM 1686 C CA . LEU A 1 213 ? 4.086 23.891 -1.912 1 75.44 213 LEU A CA 1
ATOM 1687 C C . LEU A 1 213 ? 5.484 24.234 -2.408 1 75.44 213 LEU A C 1
ATOM 1689 O O . LEU A 1 213 ? 6.477 23.672 -1.938 1 75.44 213 LEU A O 1
ATOM 1693 N N . PHE A 1 214 ? 5.52 25.078 -3.371 1 69.38 214 PHE A N 1
ATOM 1694 C CA . PHE A 1 214 ? 6.805 25.344 -4.008 1 69.38 214 PHE A CA 1
ATOM 1695 C C . PHE A 1 214 ? 7.398 26.656 -3.523 1 69.38 214 PHE A C 1
ATOM 1697 O O . PHE A 1 214 ? 8.359 27.156 -4.105 1 69.38 214 PHE A O 1
ATOM 1704 N N . ASP A 1 215 ? 6.793 27.156 -2.418 1 61.22 215 ASP A N 1
ATOM 1705 C CA . ASP A 1 215 ? 7.414 28.359 -1.859 1 61.22 215 ASP A CA 1
ATOM 1706 C C . ASP A 1 215 ? 8.844 28.078 -1.405 1 61.22 215 ASP A C 1
ATOM 1708 O O . ASP A 1 215 ? 9.078 27.156 -0.605 1 61.22 215 ASP A O 1
ATOM 1712 N N . MET A 1 216 ? 9.844 28.281 -2.221 1 55.75 216 MET A N 1
ATOM 1713 C CA . MET A 1 216 ? 11.289 28.125 -2.141 1 55.75 216 MET A CA 1
ATOM 1714 C C . MET A 1 216 ? 11.859 28.906 -0.962 1 55.75 216 MET A C 1
ATOM 1716 O O . MET A 1 216 ? 13.055 29.219 -0.939 1 55.75 216 MET A O 1
ATOM 1720 N N . ALA A 1 217 ? 11.031 29.156 0.088 1 53.41 217 ALA A N 1
ATOM 1721 C CA . ALA A 1 217 ? 11.625 29.953 1.161 1 53.41 217 ALA A CA 1
ATOM 1722 C C . ALA A 1 217 ? 12.625 29.125 1.971 1 53.41 217 ALA A C 1
ATOM 1724 O O . ALA A 1 217 ? 12.422 27.922 2.166 1 53.41 217 ALA A O 1
ATOM 1725 N N . VAL A 1 218 ? 13.914 29.516 2.018 1 50.69 218 VAL A N 1
ATOM 1726 C CA . VAL A 1 218 ? 14.945 28.953 2.879 1 50.69 218 VAL A CA 1
ATOM 1727 C C . VAL A 1 218 ? 14.445 28.906 4.32 1 50.69 218 VAL A C 1
ATOM 1729 O O . VAL A 1 218 ? 13.875 29.875 4.824 1 50.69 218 VAL A O 1
ATOM 1732 N N . ILE A 1 219 ? 14.148 27.781 4.934 1 51.47 219 ILE A N 1
ATOM 1733 C CA . ILE A 1 219 ? 13.719 27.641 6.324 1 51.47 219 ILE A CA 1
ATOM 1734 C C . ILE A 1 219 ? 14.727 28.328 7.246 1 51.47 219 ILE A C 1
ATOM 1736 O O . ILE A 1 219 ? 15.898 27.953 7.297 1 51.47 219 ILE A O 1
ATOM 1740 N N . ASN A 1 220 ? 14.555 29.594 7.48 1 45.53 220 ASN A N 1
ATOM 1741 C CA . ASN A 1 220 ? 15.352 30.219 8.539 1 45.53 220 ASN A CA 1
ATOM 1742 C C . ASN A 1 220 ? 15.195 29.484 9.867 1 45.53 220 ASN A C 1
ATOM 1744 O O . ASN A 1 220 ? 14.094 29.031 10.203 1 45.53 220 ASN A O 1
ATOM 1748 N N . LYS A 1 221 ? 16.188 28.891 10.32 1 44.34 221 LYS A N 1
ATOM 1749 C CA . LYS A 1 221 ? 16.234 28.219 11.617 1 44.34 221 LYS A CA 1
ATOM 1750 C C . LYS A 1 221 ? 15.32 28.891 12.625 1 44.34 221 LYS A C 1
ATOM 1752 O O . LYS A 1 221 ? 15.438 30.094 12.875 1 44.34 221 LYS A O 1
ATOM 1757 N N . PRO A 1 222 ? 14.172 28.344 12.805 1 42.12 222 PRO A N 1
ATOM 1758 C CA . PRO A 1 222 ? 13.477 29.062 13.875 1 42.12 222 PRO A CA 1
ATOM 1759 C C . PRO A 1 222 ? 14.375 29.328 15.086 1 42.12 222 PRO A C 1
ATOM 1761 O O . PRO A 1 222 ? 15.203 28.484 15.438 1 42.12 222 PRO A O 1
ATOM 1764 N N . LYS A 1 223 ? 14.594 30.547 15.469 1 37.28 223 LYS A N 1
ATOM 1765 C CA . LYS A 1 223 ? 15.195 30.891 16.75 1 37.28 223 LYS A CA 1
ATOM 1766 C C . LYS A 1 223 ? 14.539 30.109 17.891 1 37.28 223 LYS A C 1
ATOM 1768 O O . LYS A 1 223 ? 13.312 30.125 18.031 1 37.28 223 LYS A O 1
ATOM 1773 N N . LEU A 1 224 ? 15.117 28.984 18.281 1 36.22 224 LEU A N 1
ATOM 1774 C CA . LEU A 1 224 ? 14.75 28.312 19.531 1 36.22 224 LEU A CA 1
ATOM 1775 C C . LEU A 1 224 ? 14.352 29.328 20.594 1 36.22 224 LEU A C 1
ATOM 1777 O O . LEU A 1 224 ? 15.172 30.141 21.031 1 36.22 224 LEU A O 1
ATOM 1781 N N . THR A 1 225 ? 13.258 29.938 20.547 1 32.38 225 THR A N 1
ATOM 1782 C CA . THR A 1 225 ? 12.914 30.656 21.766 1 32.38 225 THR A CA 1
ATOM 1783 C C . THR A 1 225 ? 12.977 29.734 22.969 1 32.38 225 THR A C 1
ATOM 1785 O O . THR A 1 225 ? 12.234 28.75 23.062 1 32.38 225 THR A O 1
ATOM 1788 N N . THR A 1 226 ? 14.117 29.516 23.547 1 33.12 226 THR A N 1
ATOM 1789 C CA . THR A 1 226 ? 14.32 28.953 24.875 1 33.12 226 THR A CA 1
ATOM 1790 C C . THR A 1 226 ? 13.258 29.453 25.844 1 33.12 226 THR A C 1
ATOM 1792 O O . THR A 1 226 ? 13.133 30.656 26.062 1 33.12 226 THR A O 1
ATOM 1795 N N . MET A 1 227 ? 12.078 28.844 25.906 1 34.28 227 MET A N 1
ATOM 1796 C CA . MET A 1 227 ? 11.25 29.188 27.047 1 34.28 227 MET A CA 1
ATOM 1797 C C . MET A 1 227 ? 12.094 29.297 28.312 1 34.28 227 MET A C 1
ATOM 1799 O O . MET A 1 227 ? 12.609 28.281 28.812 1 34.28 227 MET A O 1
ATOM 1803 N N . LYS A 1 228 ? 12.922 30.297 28.531 1 35.97 228 LYS A N 1
ATOM 1804 C CA . LYS A 1 228 ? 13.508 30.672 29.812 1 35.97 228 LYS A CA 1
ATOM 1805 C C . LYS A 1 228 ? 12.477 30.609 30.922 1 35.97 228 LYS A C 1
ATOM 1807 O O . LYS A 1 228 ? 11.414 31.234 30.828 1 35.97 228 LYS A O 1
ATOM 1812 N N . GLY A 1 229 ? 12.406 29.422 31.656 1 34.75 229 GLY A N 1
ATOM 1813 C CA . GLY A 1 229 ? 11.828 29.453 33 1 34.75 229 GLY A CA 1
ATOM 1814 C C . GLY A 1 229 ? 12.039 30.781 33.688 1 34.75 229 GLY A C 1
ATOM 1815 O O . GLY A 1 229 ? 13.18 31.172 33.969 1 34.75 229 GLY A O 1
ATOM 1816 N N . GLU A 1 230 ? 11.367 31.797 33.344 1 33.03 230 GLU A N 1
ATOM 1817 C CA . GLU A 1 230 ? 11.328 33 34.156 1 33.03 230 GLU A CA 1
ATOM 1818 C C . GLU A 1 230 ? 11.258 32.656 35.656 1 33.03 230 GLU A C 1
ATOM 1820 O O . GLU A 1 230 ? 10.336 31.969 36.094 1 33.03 230 GLU A O 1
ATOM 1825 N N . THR A 1 231 ? 12.414 32.25 36.219 1 35.94 231 THR A N 1
ATOM 1826 C CA . THR A 1 231 ? 12.594 32.312 37.656 1 35.94 231 THR A CA 1
ATOM 1827 C C . THR A 1 231 ? 11.898 33.562 38.25 1 35.94 231 THR A C 1
ATOM 1829 O O . THR A 1 231 ? 12.133 34.656 37.781 1 35.94 231 THR A O 1
ATOM 1832 N N . SER A 1 232 ? 10.562 33.344 38.625 1 35.84 232 SER A N 1
ATOM 1833 C CA . SER A 1 232 ? 9.883 34.375 39.375 1 35.84 232 SER A CA 1
ATOM 1834 C C . SER A 1 232 ? 10.82 35.031 40.375 1 35.84 232 SER A C 1
ATOM 1836 O O . SER A 1 232 ? 11.484 34.344 41.156 1 35.84 232 SER A O 1
ATOM 1838 N N . PRO A 1 233 ? 11.398 36.125 40.031 1 39.94 233 PRO A N 1
ATOM 1839 C CA . PRO A 1 233 ? 12.266 36.875 40.938 1 39.94 233 PRO A CA 1
ATOM 1840 C C . PRO A 1 233 ? 11.688 37 42.344 1 39.94 233 PRO A C 1
ATOM 1842 O O . PRO A 1 233 ? 12.289 37.625 43.219 1 39.94 233 PRO A O 1
ATOM 1845 N N . ASN A 1 234 ? 10.367 36.469 42.469 1 36.03 234 ASN A N 1
ATOM 1846 C CA . ASN A 1 234 ? 9.805 36.906 43.75 1 36.03 234 ASN A CA 1
ATOM 1847 C C . ASN A 1 234 ? 10.5 36.219 44.938 1 36.03 234 ASN A C 1
ATOM 1849 O O . ASN A 1 234 ? 10.086 36.375 46.094 1 36.03 234 ASN A O 1
ATOM 1853 N N . GLU A 1 235 ? 11.203 35 44.625 1 34.31 235 GLU A N 1
ATOM 1854 C CA . GLU A 1 235 ? 11.531 34.469 45.969 1 34.31 235 GLU A CA 1
ATOM 1855 C C . GLU A 1 235 ? 12.648 35.281 46.625 1 34.31 235 GLU A C 1
ATOM 1857 O O . GLU A 1 235 ? 13.156 34.906 47.656 1 34.31 235 GLU A O 1
ATOM 1862 N N . LYS A 1 236 ? 13.281 36.094 45.75 1 35.12 236 LYS A N 1
ATOM 1863 C CA . LYS A 1 236 ? 14.258 36.719 46.625 1 35.12 236 LYS A CA 1
ATOM 1864 C C . LYS A 1 236 ? 13.578 37.656 47.625 1 35.12 236 LYS A C 1
ATOM 1866 O O . LYS A 1 236 ? 14.25 38.344 48.406 1 35.12 236 LYS A O 1
ATOM 1871 N N . LYS A 1 237 ? 12.156 37.906 47.531 1 26.39 237 LYS A N 1
ATOM 1872 C CA . LYS A 1 237 ? 11.891 38.656 48.75 1 26.39 237 LYS A CA 1
ATOM 1873 C C . LYS A 1 237 ? 11.625 37.719 49.938 1 26.39 237 LYS A C 1
ATOM 1875 O O . LYS A 1 237 ? 10.969 36.688 49.75 1 26.39 237 LYS A O 1
ATOM 1880 N N . MET B 1 1 ? 18.594 26.109 -9.102 1 56.03 1 MET B N 1
ATOM 1881 C CA . MET B 1 1 ? 18.172 25.016 -8.219 1 56.03 1 MET B CA 1
ATOM 1882 C C . MET B 1 1 ? 19.375 24.438 -7.473 1 56.03 1 MET B C 1
ATOM 1884 O O . MET B 1 1 ? 20.438 24.234 -8.055 1 56.03 1 MET B O 1
ATOM 1888 N N . ASN B 1 2 ? 19.406 24.453 -6.129 1 67.06 2 ASN B N 1
ATOM 1889 C CA . ASN B 1 2 ? 20.484 23.953 -5.281 1 67.06 2 ASN B CA 1
ATOM 1890 C C . ASN B 1 2 ? 20.703 22.453 -5.492 1 67.06 2 ASN B C 1
ATOM 1892 O O . ASN B 1 2 ? 19.875 21.781 -6.098 1 67.06 2 ASN B O 1
ATOM 1896 N N . TRP B 1 3 ? 21.875 22.047 -5.355 1 69 3 TRP B N 1
ATOM 1897 C CA . TRP B 1 3 ? 22.297 20.672 -5.531 1 69 3 TRP B CA 1
ATOM 1898 C C . TRP B 1 3 ? 21.328 19.719 -4.832 1 69 3 TRP B C 1
ATOM 1900 O O . TRP B 1 3 ? 21.016 18.641 -5.355 1 69 3 TRP B O 1
ATOM 1910 N N . ALA B 1 4 ? 20.859 20.141 -3.736 1 67.12 4 ALA B N 1
ATOM 1911 C CA . ALA B 1 4 ? 19.953 19.297 -2.965 1 67.12 4 ALA B CA 1
ATOM 1912 C C . ALA B 1 4 ? 18.641 19.078 -3.719 1 67.12 4 ALA B C 1
ATOM 1914 O O . ALA B 1 4 ? 18.109 17.953 -3.736 1 67.12 4 ALA B O 1
ATOM 1915 N N . ASN B 1 5 ? 18.281 20.016 -4.453 1 73.31 5 ASN B N 1
ATOM 1916 C CA . ASN B 1 5 ? 17.031 19.922 -5.207 1 73.31 5 ASN B CA 1
ATOM 1917 C C . ASN B 1 5 ? 17.203 19.016 -6.434 1 73.31 5 ASN B C 1
ATOM 1919 O O . ASN B 1 5 ? 16.266 18.312 -6.809 1 73.31 5 ASN B O 1
ATOM 1923 N N . ARG B 1 6 ? 18.359 19.062 -6.945 1 74.81 6 ARG B N 1
ATOM 1924 C CA . ARG B 1 6 ? 18.625 18.219 -8.109 1 74.81 6 ARG B CA 1
ATOM 1925 C C . ARG B 1 6 ? 18.609 16.734 -7.734 1 74.81 6 ARG B C 1
ATOM 1927 O O . ARG B 1 6 ? 18.094 15.906 -8.484 1 74.81 6 ARG B O 1
ATOM 1934 N N . ILE B 1 7 ? 19.141 16.469 -6.59 1 75.81 7 ILE B N 1
ATOM 1935 C CA . ILE B 1 7 ? 19.188 15.094 -6.109 1 75.81 7 ILE B CA 1
ATOM 1936 C C . ILE B 1 7 ? 17.766 14.594 -5.828 1 75.81 7 ILE B C 1
ATOM 1938 O O . ILE B 1 7 ? 17.438 13.453 -6.141 1 75.81 7 ILE B O 1
ATOM 1942 N N . THR B 1 8 ? 17 15.477 -5.348 1 75.69 8 THR B N 1
ATOM 1943 C CA . THR B 1 8 ? 15.617 15.141 -5.055 1 75.69 8 THR B CA 1
ATOM 1944 C C . THR B 1 8 ? 14.852 14.852 -6.34 1 75.69 8 THR B C 1
ATOM 1946 O O . THR B 1 8 ? 14.07 13.898 -6.402 1 75.69 8 THR B O 1
ATOM 1949 N N . LEU B 1 9 ? 15.156 15.594 -7.324 1 78.44 9 LEU B N 1
ATOM 1950 C CA . LEU B 1 9 ? 14.484 15.398 -8.602 1 78.44 9 LEU B CA 1
ATOM 1951 C C . LEU B 1 9 ? 14.891 14.07 -9.234 1 78.44 9 LEU B C 1
ATOM 1953 O O . LEU B 1 9 ? 14.055 13.375 -9.812 1 78.44 9 LEU B O 1
ATOM 1957 N N . VAL B 1 10 ? 16.141 13.773 -9.117 1 82.69 10 VAL B N 1
ATOM 1958 C CA . VAL B 1 10 ? 16.625 12.508 -9.641 1 82.69 10 VAL B CA 1
ATOM 1959 C C . VAL B 1 10 ? 15.945 11.344 -8.922 1 82.69 10 VAL B C 1
ATOM 1961 O O . VAL B 1 10 ? 15.555 10.359 -9.555 1 82.69 10 VAL B O 1
ATOM 1964 N N . ARG B 1 11 ? 15.688 11.453 -7.664 1 83.44 11 ARG B N 1
ATOM 1965 C CA . ARG B 1 11 ? 15.062 10.391 -6.879 1 83.44 11 ARG B CA 1
ATOM 1966 C C . ARG B 1 11 ? 13.602 10.211 -7.27 1 83.44 11 ARG B C 1
ATOM 1968 O O . ARG B 1 11 ? 13.109 9.086 -7.344 1 83.44 11 ARG B O 1
ATOM 1975 N N . ILE B 1 12 ? 13.07 11.266 -7.535 1 82.56 12 ILE B N 1
ATOM 1976 C CA . ILE B 1 12 ? 11.672 11.211 -7.93 1 82.56 12 ILE B CA 1
ATOM 1977 C C . ILE B 1 12 ? 11.531 10.492 -9.266 1 82.56 12 ILE B C 1
ATOM 1979 O O . ILE B 1 12 ? 10.609 9.695 -9.461 1 82.56 12 ILE B O 1
ATOM 1983 N N . ILE B 1 13 ? 12.492 10.719 -10.117 1 86.75 13 ILE B N 1
ATOM 1984 C CA . ILE B 1 13 ? 12.484 10.086 -11.438 1 86.75 13 ILE B CA 1
ATOM 1985 C C . ILE B 1 13 ? 12.844 8.609 -11.297 1 86.75 13 ILE B C 1
ATOM 1987 O O . ILE B 1 13 ? 12.312 7.766 -12.031 1 86.75 13 ILE B O 1
ATOM 1991 N N . LEU B 1 14 ? 13.648 8.297 -10.414 1 90.94 14 LEU B N 1
ATOM 1992 C CA . LEU B 1 14 ? 14.109 6.922 -10.219 1 90.94 14 LEU B CA 1
ATOM 1993 C C . LEU B 1 14 ? 12.984 6.051 -9.656 1 90.94 14 LEU B C 1
ATOM 1995 O O . LEU B 1 14 ? 12.977 4.836 -9.859 1 90.94 14 LEU B O 1
ATOM 1999 N N . LEU B 1 15 ? 12.031 6.648 -9 1 91.62 15 LEU B N 1
ATOM 2000 C CA . LEU B 1 15 ? 10.961 5.918 -8.328 1 91.62 15 LEU B CA 1
ATOM 2001 C C . LEU B 1 15 ? 10.18 5.066 -9.32 1 91.62 15 LEU B C 1
ATOM 2003 O O . LEU B 1 15 ? 10.148 3.84 -9.211 1 91.62 15 LEU B O 1
ATOM 2007 N N . PRO B 1 16 ? 9.633 5.656 -10.383 1 93.75 16 PRO B N 1
ATOM 2008 C CA . PRO B 1 16 ? 8.883 4.844 -11.344 1 93.75 16 PRO B CA 1
ATOM 2009 C C . PRO B 1 16 ? 9.766 3.852 -12.094 1 93.75 16 PRO B C 1
ATOM 2011 O O . PRO B 1 16 ? 9.305 2.762 -12.453 1 93.75 16 PRO B O 1
ATOM 2014 N N . ILE B 1 17 ? 10.961 4.191 -12.305 1 95.56 17 ILE B N 1
ATOM 2015 C CA . ILE B 1 17 ? 11.883 3.311 -13.016 1 95.56 17 ILE B CA 1
ATOM 2016 C C . ILE B 1 17 ? 12.125 2.045 -12.203 1 95.56 17 ILE B C 1
ATOM 2018 O O . ILE B 1 17 ? 12.039 0.933 -12.727 1 95.56 17 ILE B O 1
ATOM 2022 N N . ILE B 1 18 ? 12.398 2.23 -10.969 1 96.44 18 ILE B N 1
ATOM 2023 C CA . ILE B 1 18 ? 12.664 1.102 -10.078 1 96.44 18 ILE B CA 1
ATOM 2024 C C . ILE B 1 18 ? 11.438 0.201 -10.008 1 96.44 18 ILE B C 1
ATOM 2026 O O . ILE B 1 18 ? 11.547 -1.022 -10.117 1 96.44 18 ILE B O 1
ATOM 2030 N N . LEU B 1 19 ? 10.297 0.76 -9.875 1 96.62 19 LEU B N 1
ATOM 2031 C CA . LEU B 1 19 ? 9.062 -0.014 -9.75 1 96.62 19 LEU B CA 1
ATOM 2032 C C . LEU B 1 19 ? 8.758 -0.768 -11.039 1 96.62 19 LEU B C 1
ATOM 2034 O O . LEU B 1 19 ? 8.336 -1.926 -11 1 96.62 19 LEU B O 1
ATOM 2038 N N . VAL B 1 20 ? 9.016 -0.117 -12.164 1 96.12 20 VAL B N 1
ATOM 2039 C CA . VAL B 1 20 ? 8.773 -0.772 -13.445 1 96.12 20 VAL B CA 1
ATOM 2040 C C . VAL B 1 20 ? 9.734 -1.943 -13.617 1 96.12 20 VAL B C 1
ATOM 2042 O O . VAL B 1 20 ? 9.344 -3.014 -14.086 1 96.12 20 VAL B O 1
ATOM 2045 N N . LEU B 1 21 ? 10.945 -1.729 -13.266 1 95.94 21 LEU B N 1
ATOM 2046 C CA . LEU B 1 21 ? 11.938 -2.793 -13.359 1 95.94 21 LEU B CA 1
ATOM 2047 C C . LEU B 1 21 ? 11.531 -3.996 -12.516 1 95.94 21 LEU B C 1
ATOM 2049 O O . LEU B 1 21 ? 11.75 -5.145 -12.914 1 95.94 21 LEU B O 1
ATOM 2053 N N . LEU B 1 22 ? 10.922 -3.729 -11.398 1 95.88 22 LEU B N 1
ATOM 2054 C CA . LEU B 1 22 ? 10.477 -4.809 -10.523 1 95.88 22 LEU B CA 1
ATOM 2055 C C . LEU B 1 22 ? 9.266 -5.527 -11.117 1 95.88 22 LEU B C 1
ATOM 2057 O O . LEU B 1 22 ? 9.133 -6.746 -10.977 1 95.88 22 LEU B O 1
ATOM 2061 N N . LEU B 1 23 ? 8.492 -4.793 -11.797 1 95.31 23 LEU B N 1
ATOM 2062 C CA . LEU B 1 23 ? 7.223 -5.316 -12.305 1 95.31 23 LEU B CA 1
ATOM 2063 C C . LEU B 1 23 ? 7.445 -6.184 -13.539 1 95.31 23 LEU B C 1
ATOM 2065 O O . LEU B 1 23 ? 6.66 -7.09 -13.812 1 95.31 23 LEU B O 1
ATOM 2069 N N . ILE B 1 24 ? 8.484 -6 -14.242 1 93.94 24 ILE B N 1
ATOM 2070 C CA . ILE B 1 24 ? 8.594 -6.602 -15.57 1 93.94 24 ILE B CA 1
ATOM 2071 C C . ILE B 1 24 ? 9.258 -7.969 -15.469 1 93.94 24 ILE B C 1
ATOM 2073 O O . ILE B 1 24 ? 9.5 -8.633 -16.484 1 93.94 24 ILE B O 1
ATOM 2077 N N . TYR B 1 25 ? 9.57 -8.391 -14.305 1 91.69 25 TYR B N 1
ATOM 2078 C CA . TYR B 1 25 ? 10.047 -9.766 -14.133 1 91.69 25 TYR B CA 1
ATOM 2079 C C . TYR B 1 25 ? 8.945 -10.656 -13.562 1 91.69 25 TYR B C 1
ATOM 2081 O O . TYR B 1 25 ? 8.406 -10.375 -12.484 1 91.69 25 TYR B O 1
ATOM 2089 N N . PRO B 1 26 ? 8.734 -11.68 -14.289 1 87.94 26 PRO B N 1
ATOM 2090 C CA . PRO B 1 26 ? 7.688 -12.586 -13.82 1 87.94 26 PRO B CA 1
ATOM 2091 C C . PRO B 1 26 ? 8.203 -13.633 -12.836 1 87.94 26 PRO B C 1
ATOM 2093 O O . PRO B 1 26 ? 9.141 -14.375 -13.156 1 87.94 26 PRO B O 1
ATOM 2096 N N . PHE B 1 27 ? 7.895 -13.508 -11.648 1 85.81 27 PHE B N 1
ATOM 2097 C CA . PHE B 1 27 ? 8.141 -14.633 -10.75 1 85.81 27 PHE B CA 1
ATOM 2098 C C . PHE B 1 27 ? 7.086 -15.719 -10.945 1 85.81 27 PHE B C 1
ATOM 2100 O O . PHE B 1 27 ? 6.102 -15.773 -10.203 1 85.81 27 PHE B O 1
ATOM 2107 N N . GLY B 1 28 ? 7.391 -16.594 -12 1 79.5 28 GLY B N 1
ATOM 2108 C CA . GLY B 1 28 ? 6.363 -17.531 -12.398 1 79.5 28 GLY B CA 1
ATOM 2109 C C . GLY B 1 28 ? 5.191 -16.875 -13.117 1 79.5 28 GLY B C 1
ATOM 2110 O O . GLY B 1 28 ? 5.355 -16.328 -14.203 1 79.5 28 GLY B O 1
ATOM 2111 N N . GLU B 1 29 ? 4.098 -16.844 -12.469 1 76.88 29 GLU B N 1
ATOM 2112 C CA . GLU B 1 29 ? 2.916 -16.234 -13.078 1 76.88 29 GLU B CA 1
ATOM 2113 C C . GLU B 1 29 ? 2.52 -14.953 -12.359 1 76.88 29 GLU B C 1
ATOM 2115 O O . GLU B 1 29 ? 1.471 -14.375 -12.648 1 76.88 29 GLU B O 1
ATOM 2120 N N . LEU B 1 30 ? 3.52 -14.609 -11.562 1 83.19 30 LEU B N 1
ATOM 2121 C CA . LEU B 1 30 ? 3.268 -13.383 -10.82 1 83.19 30 LEU B CA 1
ATOM 2122 C C . LEU B 1 30 ? 3.842 -12.172 -11.547 1 83.19 30 LEU B C 1
ATOM 2124 O O . LEU B 1 30 ? 4.875 -12.281 -12.211 1 83.19 30 LEU B O 1
ATOM 2128 N N . LEU B 1 31 ? 3.242 -11.062 -11.508 1 91.06 31 LEU B N 1
ATOM 2129 C CA . LEU B 1 31 ? 3.678 -9.82 -12.125 1 91.06 31 LEU B CA 1
ATOM 2130 C C . LEU B 1 31 ? 3.621 -9.922 -13.648 1 91.06 31 LEU B C 1
ATOM 2132 O O . LEU B 1 31 ? 2.65 -10.438 -14.203 1 91.06 31 LEU B O 1
ATOM 2136 N N . TYR B 1 32 ? 4.617 -9.234 -14.352 1 89.31 32 TYR B N 1
ATOM 2137 C CA . TYR B 1 32 ? 4.457 -9.148 -15.797 1 89.31 32 TYR B CA 1
ATOM 2138 C C . TYR B 1 32 ? 5.676 -9.719 -16.516 1 89.31 32 TYR B C 1
ATOM 2140 O O . TYR B 1 32 ? 6.797 -9.617 -16.016 1 89.31 32 TYR B O 1
AT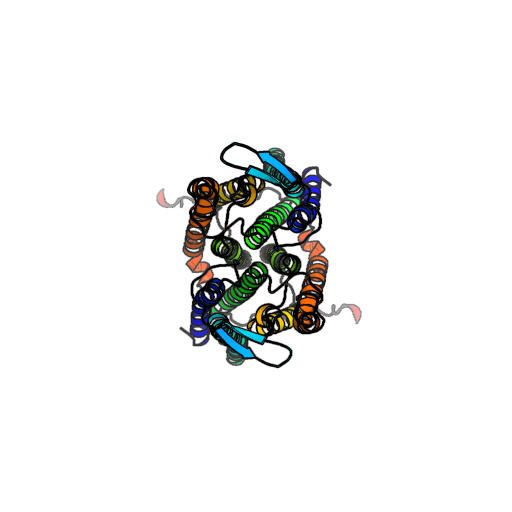OM 2148 N N . HIS B 1 33 ? 5.453 -10.312 -17.672 1 87.62 33 HIS B N 1
ATOM 2149 C CA . HIS B 1 33 ? 6.512 -10.906 -18.484 1 87.62 33 HIS B CA 1
ATOM 2150 C C . HIS B 1 33 ? 7.156 -9.867 -19.391 1 87.62 33 HIS B C 1
ATOM 2152 O O . HIS B 1 33 ? 6.898 -9.852 -20.609 1 87.62 33 HIS B O 1
ATOM 2158 N N . GLY B 1 34 ? 8.062 -9.055 -18.906 1 87.38 34 GLY B N 1
ATOM 2159 C CA . GLY B 1 34 ? 8.719 -8.023 -19.688 1 87.38 34 GLY B CA 1
ATOM 2160 C C . GLY B 1 34 ? 10.188 -8.305 -19.922 1 87.38 34 GLY B C 1
ATOM 2161 O O . GLY B 1 34 ? 10.672 -8.219 -21.062 1 87.38 34 GLY B O 1
ATOM 2162 N N . TRP B 1 35 ? 10.961 -8.516 -18.938 1 89.38 35 TRP B N 1
ATOM 2163 C CA . TRP B 1 35 ? 12.398 -8.789 -18.938 1 89.38 35 TRP B CA 1
ATOM 2164 C C . TRP B 1 35 ? 12.719 -10.016 -18.094 1 89.38 35 TRP B C 1
ATOM 2166 O O . TRP B 1 35 ? 12.664 -9.961 -16.859 1 89.38 35 TRP B O 1
ATOM 2176 N N . THR B 1 36 ? 13.156 -11.109 -18.75 1 91.06 36 THR B N 1
ATOM 2177 C CA . THR B 1 36 ? 13.266 -12.383 -18.047 1 91.06 36 THR B CA 1
ATOM 2178 C C . THR B 1 36 ? 14.719 -12.805 -17.906 1 91.06 36 THR B C 1
ATOM 2180 O O . THR B 1 36 ? 15.016 -13.875 -17.359 1 91.06 36 THR B O 1
ATOM 2183 N N . ASP B 1 37 ? 15.695 -11.969 -18.328 1 94 37 ASP B N 1
ATOM 2184 C CA . ASP B 1 37 ? 17.094 -12.344 -18.234 1 94 37 ASP B CA 1
ATOM 2185 C C . ASP B 1 37 ? 17.531 -12.477 -16.781 1 94 37 ASP B C 1
ATOM 2187 O O . ASP B 1 37 ? 17.141 -11.68 -15.93 1 94 37 ASP B O 1
ATOM 2191 N N . THR B 1 38 ? 18.297 -13.555 -16.531 1 93.75 38 THR B N 1
ATOM 2192 C CA . THR B 1 38 ? 18.719 -13.828 -15.164 1 93.75 38 THR B CA 1
ATOM 2193 C C . THR B 1 38 ? 20.203 -14.203 -15.125 1 93.75 38 THR B C 1
ATOM 2195 O O . THR B 1 38 ? 20.781 -14.586 -16.141 1 93.75 38 THR B O 1
ATOM 2198 N N . ILE B 1 39 ? 20.844 -13.992 -14.055 1 93.38 39 ILE B N 1
ATOM 2199 C CA . ILE B 1 39 ? 22.172 -14.516 -13.727 1 93.38 39 ILE B CA 1
ATOM 2200 C C . ILE B 1 39 ? 22.031 -15.742 -12.828 1 93.38 39 ILE B C 1
ATOM 2202 O O . ILE B 1 39 ? 21.391 -15.672 -11.773 1 93.38 39 ILE B O 1
ATOM 2206 N N . VAL B 1 40 ? 22.547 -16.859 -13.234 1 93.12 40 VAL B N 1
ATOM 2207 C CA . VAL B 1 40 ? 22.359 -18.109 -12.508 1 93.12 40 VAL B CA 1
ATOM 2208 C C . VAL B 1 40 ? 23.703 -18.609 -11.984 1 93.12 40 VAL B C 1
ATOM 2210 O O . VAL B 1 40 ? 24.703 -18.578 -12.703 1 93.12 40 VAL B O 1
ATOM 2213 N N . ALA B 1 41 ? 23.75 -18.844 -10.781 1 90.69 41 ALA B N 1
ATOM 2214 C CA . ALA B 1 41 ? 24.875 -19.5 -10.133 1 90.69 41 ALA B CA 1
ATOM 2215 C C . ALA B 1 41 ? 24.469 -20.844 -9.516 1 90.69 41 ALA B C 1
ATOM 2217 O O . ALA B 1 41 ? 23.562 -20.875 -8.664 1 90.69 41 ALA B O 1
ATOM 2218 N N . LYS B 1 42 ? 25.047 -21.906 -9.953 1 88.81 42 LYS B N 1
ATOM 2219 C CA . LYS B 1 42 ? 24.656 -23.25 -9.516 1 88.81 42 LYS B CA 1
ATOM 2220 C C . LYS B 1 42 ? 25.719 -23.859 -8.609 1 88.81 42 LYS B C 1
ATOM 2222 O O . LYS B 1 42 ? 26.906 -23.781 -8.891 1 88.81 42 LYS B O 1
ATOM 2227 N N . SER B 1 43 ? 25.25 -24.172 -7.52 1 85.38 43 SER B N 1
ATOM 2228 C CA . SER B 1 43 ? 26.047 -25 -6.625 1 85.38 43 SER B CA 1
ATOM 2229 C C . SER B 1 43 ? 25.422 -26.375 -6.441 1 85.38 43 SER B C 1
ATOM 2231 O O . SER B 1 43 ? 24.344 -26.641 -6.965 1 85.38 43 SER B O 1
ATOM 2233 N N . GLU B 1 44 ? 26.109 -27.406 -5.867 1 84.12 44 GLU B N 1
ATOM 2234 C CA . GLU B 1 44 ? 25.656 -28.781 -5.707 1 84.12 44 GLU B CA 1
ATOM 2235 C C . GLU B 1 44 ? 24.312 -28.844 -4.992 1 84.12 44 GLU B C 1
ATOM 2237 O O . GLU B 1 44 ? 23.438 -29.641 -5.348 1 84.12 44 GLU B O 1
ATOM 2242 N N . HIS B 1 45 ? 24 -27.844 -4.102 1 82.69 45 HIS B N 1
ATOM 2243 C CA . HIS B 1 45 ? 22.828 -28 -3.254 1 82.69 45 HIS B CA 1
ATOM 2244 C C . HIS B 1 45 ? 21.812 -26.875 -3.504 1 82.69 45 HIS B C 1
ATOM 2246 O O . HIS B 1 45 ? 20.672 -26.953 -3.061 1 82.69 45 HIS B O 1
ATOM 2252 N N . VAL B 1 46 ? 22.297 -25.844 -4.25 1 82.75 46 VAL B N 1
ATOM 2253 C CA . VAL B 1 46 ? 21.375 -24.703 -4.363 1 82.75 46 VAL B CA 1
ATOM 2254 C C . VAL B 1 46 ? 21.625 -23.969 -5.668 1 82.75 46 VAL B C 1
ATOM 2256 O O . VAL B 1 46 ? 22.781 -23.844 -6.109 1 82.75 46 VAL B O 1
ATOM 2259 N N . THR B 1 47 ? 20.578 -23.641 -6.371 1 90.38 47 THR B N 1
ATOM 2260 C CA . THR B 1 47 ? 20.656 -22.812 -7.566 1 90.38 47 THR B CA 1
ATOM 2261 C C . THR B 1 47 ? 20.219 -21.375 -7.258 1 90.38 47 THR B C 1
ATOM 2263 O O . THR B 1 47 ? 19.125 -21.156 -6.742 1 90.38 47 THR B O 1
ATOM 2266 N N . TYR B 1 48 ? 21.141 -20.484 -7.371 1 91.88 48 TYR B N 1
ATOM 2267 C CA . TYR B 1 48 ? 20.875 -19.062 -7.18 1 91.88 48 TYR B CA 1
ATOM 2268 C C . TYR B 1 48 ? 20.562 -18.391 -8.508 1 91.88 48 TYR B C 1
ATOM 2270 O O . TYR B 1 48 ? 21.359 -18.469 -9.445 1 91.88 48 TYR B O 1
ATOM 2278 N N . THR B 1 49 ? 19.438 -17.812 -8.68 1 93 49 THR B N 1
ATOM 2279 C CA . THR B 1 49 ? 19.016 -17.109 -9.883 1 93 49 THR B CA 1
ATOM 2280 C C . THR B 1 49 ? 18.672 -15.664 -9.57 1 93 49 THR B C 1
ATOM 2282 O O . THR B 1 49 ? 17.75 -15.383 -8.805 1 93 49 THR B O 1
ATOM 2285 N N . LEU B 1 50 ? 19.375 -14.75 -10.125 1 94.12 50 LEU B N 1
ATOM 2286 C CA . LEU B 1 50 ? 19.141 -13.328 -9.914 1 94.12 50 LEU B CA 1
ATOM 2287 C C . LEU B 1 50 ? 18.688 -12.648 -11.203 1 94.12 50 LEU B C 1
ATOM 2289 O O . LEU B 1 50 ? 19.469 -12.562 -12.164 1 94.12 50 LEU B O 1
ATOM 2293 N N . PRO B 1 51 ? 17.469 -12.164 -11.234 1 94.62 51 PRO B N 1
ATOM 2294 C CA . PRO B 1 51 ? 17.031 -11.406 -12.414 1 94.62 51 PRO B CA 1
ATOM 2295 C C . PRO B 1 51 ? 17.812 -10.109 -12.602 1 94.62 51 PRO B C 1
ATOM 2297 O O . PRO B 1 51 ? 18.031 -9.367 -11.641 1 94.62 51 PRO B O 1
ATOM 2300 N N . ILE B 1 52 ? 18.188 -9.836 -13.75 1 95.44 52 ILE B N 1
ATOM 2301 C CA . ILE B 1 52 ? 18.969 -8.641 -14.055 1 95.44 52 ILE B CA 1
ATOM 2302 C C . ILE B 1 52 ? 18.172 -7.391 -13.703 1 95.44 52 ILE B C 1
ATOM 2304 O O . ILE B 1 52 ? 18.734 -6.398 -13.242 1 95.44 52 ILE B O 1
ATOM 2308 N N . SER B 1 53 ? 16.859 -7.434 -13.969 1 95.75 53 SER B N 1
ATOM 2309 C CA . SER B 1 53 ? 16 -6.309 -13.625 1 95.75 53 SER B CA 1
ATOM 2310 C C . SER B 1 53 ? 16.047 -6.023 -12.125 1 95.75 53 SER B C 1
ATOM 2312 O O . SER B 1 53 ? 16.062 -4.863 -11.711 1 95.75 53 SER B O 1
ATOM 2314 N N . TYR B 1 54 ? 16.016 -7.027 -11.312 1 95.81 54 TYR B N 1
ATOM 2315 C CA . TYR B 1 54 ? 16.078 -6.855 -9.867 1 95.81 54 TYR B CA 1
ATOM 2316 C C . TYR B 1 54 ? 17.469 -6.375 -9.438 1 95.81 54 TYR B C 1
ATOM 2318 O O . TYR B 1 54 ? 17.594 -5.605 -8.484 1 95.81 54 TYR B O 1
ATOM 2326 N N . LEU B 1 55 ? 18.531 -6.844 -10.102 1 96.12 55 LEU B N 1
ATOM 2327 C CA . LEU B 1 55 ? 19.891 -6.359 -9.836 1 96.12 55 LEU B CA 1
ATOM 2328 C C . LEU B 1 55 ? 19.984 -4.855 -10.078 1 96.12 55 LEU B C 1
ATOM 2330 O O . LEU B 1 55 ? 20.438 -4.109 -9.211 1 96.12 55 LEU B O 1
ATOM 2334 N N . ILE B 1 56 ? 19.516 -4.449 -11.211 1 96.69 56 ILE B N 1
ATOM 2335 C CA . ILE B 1 56 ? 19.562 -3.037 -11.578 1 96.69 56 ILE B CA 1
ATOM 2336 C C . ILE B 1 56 ? 18.688 -2.227 -10.625 1 96.69 56 ILE B C 1
ATOM 2338 O O . ILE B 1 56 ? 19.109 -1.176 -10.125 1 96.69 56 ILE B O 1
ATOM 2342 N N . ALA B 1 57 ? 17.469 -2.729 -10.352 1 96.56 57 ALA B N 1
ATOM 2343 C CA . ALA B 1 57 ? 16.562 -2.049 -9.445 1 96.56 57 ALA B CA 1
ATOM 2344 C C . ALA B 1 57 ? 17.156 -1.934 -8.047 1 96.56 57 ALA B C 1
ATOM 2346 O O . ALA B 1 57 ? 17.031 -0.898 -7.391 1 96.56 57 ALA B O 1
ATOM 2347 N N . GLY B 1 58 ? 17.797 -3.039 -7.625 1 96.06 58 GLY B N 1
ATOM 2348 C CA . GLY B 1 58 ? 18.422 -3.016 -6.316 1 96.06 58 GLY B CA 1
ATOM 2349 C C . GLY B 1 58 ? 19.547 -1.992 -6.211 1 96.06 58 GLY B C 1
ATOM 2350 O O . GLY B 1 58 ? 19.641 -1.284 -5.207 1 96.06 58 GLY B O 1
ATOM 2351 N N . VAL B 1 59 ? 20.344 -1.903 -7.203 1 95.81 59 VAL B N 1
ATOM 2352 C CA . VAL B 1 59 ? 21.438 -0.94 -7.242 1 95.81 59 VAL B CA 1
ATOM 2353 C C . VAL B 1 59 ? 20.875 0.481 -7.25 1 95.81 59 VAL B C 1
ATOM 2355 O O . VAL B 1 59 ? 21.344 1.342 -6.5 1 95.81 59 VAL B O 1
ATOM 2358 N N . LEU B 1 60 ? 19.891 0.669 -8.07 1 94.75 60 LEU B N 1
ATOM 2359 C CA . LEU B 1 60 ? 19.266 1.986 -8.133 1 94.75 60 LEU B CA 1
ATOM 2360 C C . LEU B 1 60 ? 18.609 2.342 -6.805 1 94.75 60 LEU B C 1
ATOM 2362 O O . LEU B 1 60 ? 18.656 3.498 -6.375 1 94.75 60 LEU B O 1
ATOM 2366 N N . PHE B 1 61 ? 18.047 1.381 -6.211 1 95 61 PHE B N 1
ATOM 2367 C CA . PHE B 1 61 ? 17.438 1.597 -4.906 1 95 61 PHE B CA 1
ATOM 2368 C C . PHE B 1 61 ? 18.484 2.027 -3.883 1 95 61 PHE B C 1
ATOM 2370 O O . PHE B 1 61 ? 18.25 2.947 -3.098 1 95 61 PHE B O 1
ATOM 2377 N N . ALA B 1 62 ? 19.578 1.364 -3.895 1 92.62 62 ALA B N 1
ATOM 2378 C CA . ALA B 1 62 ? 20.672 1.707 -2.988 1 92.62 62 ALA B CA 1
ATOM 2379 C C . ALA B 1 62 ? 21.156 3.131 -3.234 1 92.62 62 ALA B C 1
ATOM 2381 O O . ALA B 1 62 ? 21.375 3.891 -2.287 1 92.62 62 ALA B O 1
ATOM 2382 N N . ILE B 1 63 ? 21.281 3.479 -4.441 1 90.12 63 ILE B N 1
ATOM 2383 C CA . ILE B 1 63 ? 21.75 4.816 -4.801 1 90.12 63 ILE B CA 1
ATOM 2384 C C . ILE B 1 63 ? 20.734 5.855 -4.332 1 90.12 63 ILE B C 1
ATOM 2386 O O . ILE B 1 63 ? 21.094 6.863 -3.729 1 90.12 63 ILE B O 1
ATOM 2390 N N . ALA B 1 64 ? 19.484 5.562 -4.578 1 87.75 64 ALA B N 1
ATOM 2391 C CA . ALA B 1 64 ? 18.422 6.492 -4.199 1 87.75 64 ALA B CA 1
ATOM 2392 C C . ALA B 1 64 ? 18.328 6.641 -2.684 1 87.75 64 ALA B C 1
ATOM 2394 O O . ALA B 1 64 ? 18.156 7.75 -2.172 1 87.75 64 ALA B O 1
ATOM 2395 N N . SER B 1 65 ? 18.453 5.586 -2 1 86.19 65 SER B N 1
ATOM 2396 C CA . SER B 1 65 ? 18.328 5.605 -0.547 1 86.19 65 SER B CA 1
ATOM 2397 C C . SER B 1 65 ? 19.547 6.25 0.101 1 86.19 65 SER B C 1
ATOM 2399 O O . SER B 1 65 ? 19.422 7 1.07 1 86.19 65 SER B O 1
ATOM 2401 N N . LEU B 1 66 ? 20.703 5.957 -0.383 1 83.19 66 LEU B N 1
ATOM 2402 C CA . LEU B 1 66 ? 21.938 6.504 0.165 1 83.19 66 LEU B CA 1
ATOM 2403 C C . LEU B 1 66 ? 22.094 7.98 -0.188 1 83.19 66 LEU B C 1
ATOM 2405 O O . LEU B 1 66 ? 22.641 8.758 0.592 1 83.19 66 LEU B O 1
ATOM 2409 N N . SER B 1 67 ? 21.609 8.367 -1.304 1 80.38 67 SER B N 1
ATOM 2410 C CA . SER B 1 67 ? 21.688 9.766 -1.715 1 80.38 67 SER B CA 1
ATOM 2411 C C . SER B 1 67 ? 20.875 10.656 -0.786 1 80.38 67 SER B C 1
ATOM 2413 O O . SER B 1 67 ? 21.266 11.797 -0.511 1 80.38 67 SER B O 1
ATOM 2415 N N . ASP B 1 68 ? 19.781 10.078 -0.378 1 78 68 ASP B N 1
ATOM 2416 C CA . ASP B 1 68 ? 18.938 10.836 0.551 1 78 68 ASP B CA 1
ATOM 2417 C C . ASP B 1 68 ? 19.656 11.062 1.876 1 78 68 ASP B C 1
ATO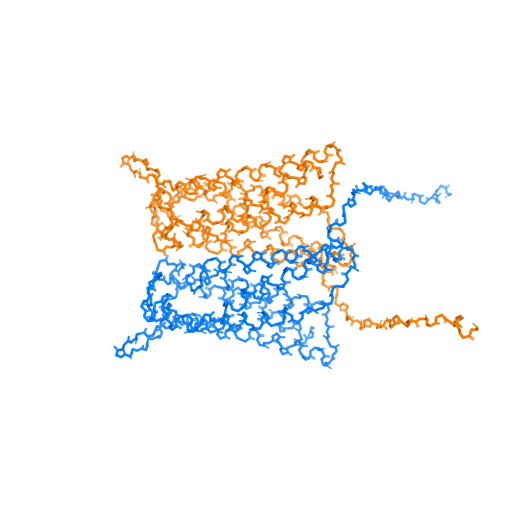M 2419 O O . ASP B 1 68 ? 19.641 12.18 2.41 1 78 68 ASP B O 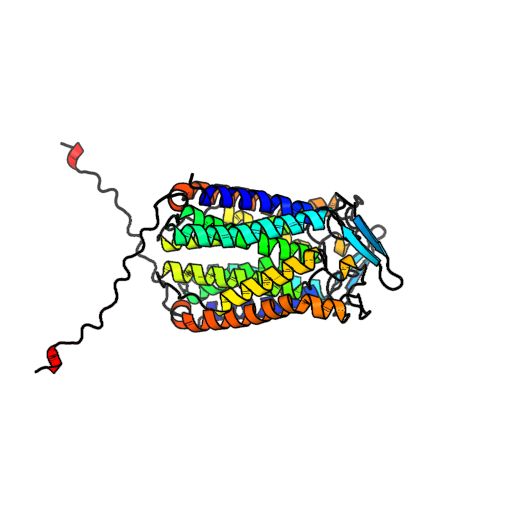1
ATOM 2423 N N . ALA B 1 69 ? 20.266 10.062 2.346 1 75.44 69 ALA B N 1
ATOM 2424 C CA . ALA B 1 69 ? 21 10.18 3.605 1 75.44 69 ALA B CA 1
ATOM 2425 C C . ALA B 1 69 ? 22.141 11.172 3.486 1 75.44 69 ALA B C 1
ATOM 2427 O O . ALA B 1 69 ? 22.391 11.969 4.402 1 75.44 69 ALA B O 1
ATOM 2428 N N . LEU B 1 70 ? 22.719 11.195 2.361 1 74.56 70 LEU B N 1
ATOM 2429 C CA . LEU B 1 70 ? 23.875 12.047 2.139 1 74.56 70 LEU B CA 1
ATOM 2430 C C . LEU B 1 70 ? 23.453 13.5 1.946 1 74.56 70 LEU B C 1
ATOM 2432 O O . LEU B 1 70 ? 24.062 14.406 2.525 1 74.56 70 LEU B O 1
ATOM 2436 N N . ASP B 1 71 ? 22.469 13.586 1.124 1 70.5 71 ASP B N 1
ATOM 2437 C CA . ASP B 1 71 ? 22.047 14.945 0.821 1 70.5 71 ASP B CA 1
ATOM 2438 C C . ASP B 1 71 ? 21.438 15.617 2.051 1 70.5 71 ASP B C 1
ATOM 2440 O O . ASP B 1 71 ? 21.625 16.812 2.264 1 70.5 71 ASP B O 1
ATOM 2444 N N . GLY B 1 72 ? 20.703 14.844 2.828 1 67.12 72 GLY B N 1
ATOM 2445 C CA . GLY B 1 72 ? 20.203 15.391 4.082 1 67.12 72 GLY B CA 1
ATOM 2446 C C . GLY B 1 72 ? 21.312 15.836 5.016 1 67.12 72 GLY B C 1
ATOM 2447 O O . GLY B 1 72 ? 21.234 16.906 5.613 1 67.12 72 GLY B O 1
ATOM 2448 N N . TYR B 1 73 ? 22.312 15.047 4.957 1 69.5 73 TYR B N 1
ATOM 2449 C CA . TYR B 1 73 ? 23.453 15.383 5.801 1 69.5 73 TYR B CA 1
ATOM 2450 C C . TYR B 1 73 ? 24.156 16.641 5.305 1 69.5 73 TYR B C 1
ATOM 2452 O O . TYR B 1 73 ? 24.453 17.547 6.094 1 69.5 73 TYR B O 1
ATOM 2460 N N . ILE B 1 74 ? 24.297 16.734 4.074 1 69 74 ILE B N 1
ATOM 2461 C CA . ILE B 1 74 ? 25 17.859 3.477 1 69 74 ILE B CA 1
ATOM 2462 C C . ILE B 1 74 ? 24.141 19.125 3.617 1 69 74 ILE B C 1
ATOM 2464 O O . ILE B 1 74 ? 24.672 20.203 3.943 1 69 74 ILE B O 1
ATOM 2468 N N . ALA B 1 75 ? 22.906 19.047 3.361 1 68.44 75 ALA B N 1
ATOM 2469 C CA . ALA B 1 75 ? 22.016 20.188 3.469 1 68.44 75 ALA B CA 1
ATOM 2470 C C . ALA B 1 75 ? 21.969 20.719 4.895 1 68.44 75 ALA B C 1
ATOM 2472 O O . ALA B 1 75 ? 21.938 21.938 5.109 1 68.44 75 ALA B O 1
ATOM 2473 N N . ARG B 1 76 ? 22.141 19.859 5.836 1 68.62 76 ARG B N 1
ATOM 2474 C CA . ARG B 1 76 ? 22.141 20.25 7.242 1 68.62 76 ARG B CA 1
ATOM 2475 C C . ARG B 1 76 ? 23.469 20.875 7.633 1 68.62 76 ARG B C 1
ATOM 2477 O O . ARG B 1 76 ? 23.5 21.875 8.367 1 68.62 76 ARG B O 1
ATOM 2484 N N . LYS B 1 77 ? 24.375 20.359 7.07 1 69.56 77 LYS B N 1
ATOM 2485 C CA . LYS B 1 77 ? 25.719 20.844 7.391 1 69.56 77 LYS B CA 1
ATOM 2486 C C . LYS B 1 77 ? 25.969 22.219 6.773 1 69.56 77 LYS B C 1
ATOM 2488 O O . LYS B 1 77 ? 26.578 23.078 7.398 1 69.56 77 LYS B O 1
ATOM 2493 N N . TYR B 1 78 ? 25.438 22.406 5.609 1 72.44 78 TYR B N 1
ATOM 2494 C CA . TYR B 1 78 ? 25.719 23.656 4.914 1 72.44 78 TYR B CA 1
ATOM 2495 C C . TYR B 1 78 ? 24.547 24.609 5.012 1 72.44 78 TYR B C 1
ATOM 2497 O O . TYR B 1 78 ? 24.531 25.656 4.359 1 72.44 78 TYR B O 1
ATOM 2505 N N . GLY B 1 79 ? 23.562 24.234 5.711 1 68.69 79 GLY B N 1
ATOM 2506 C CA . GLY B 1 79 ? 22.422 25.109 5.961 1 68.69 79 GLY B CA 1
ATOM 2507 C C . GLY B 1 79 ? 21.578 25.344 4.73 1 68.69 79 GLY B C 1
ATOM 2508 O O . GLY B 1 79 ? 21.031 26.438 4.543 1 68.69 79 GLY B O 1
ATOM 2509 N N . GLN B 1 80 ? 21.609 24.516 3.834 1 68.31 80 GLN B N 1
ATOM 2510 C CA . GLN B 1 80 ? 20.906 24.688 2.57 1 68.31 80 GLN B CA 1
ATOM 2511 C C . GLN B 1 80 ? 19.594 23.906 2.557 1 68.31 80 GLN B C 1
ATOM 2513 O O . GLN B 1 80 ? 19.141 23.453 1.5 1 68.31 80 GLN B O 1
ATOM 2518 N N . VAL B 1 81 ? 19.094 23.812 3.705 1 68.06 81 VAL B N 1
ATOM 2519 C CA . VAL B 1 81 ? 17.844 23.078 3.764 1 68.06 81 VAL B CA 1
ATOM 2520 C C . VAL B 1 81 ? 16.703 23.938 3.248 1 68.06 81 VAL B C 1
ATOM 2522 O O . VAL B 1 81 ? 16.5 25.062 3.715 1 68.06 81 VAL B O 1
ATOM 2525 N N . THR B 1 82 ? 16.156 23.516 2.109 1 71.25 82 THR B N 1
ATOM 2526 C CA . THR B 1 82 ? 15 24.219 1.569 1 71.25 82 THR B CA 1
ATOM 2527 C C . THR B 1 82 ? 13.711 23.469 1.901 1 71.25 82 THR B C 1
ATOM 2529 O O . THR B 1 82 ? 13.734 22.266 2.16 1 71.25 82 THR B O 1
ATOM 2532 N N . THR B 1 83 ? 12.688 24.25 1.996 1 70.62 83 THR B N 1
ATOM 2533 C CA . THR B 1 83 ? 11.391 23.641 2.277 1 70.62 83 THR B CA 1
ATOM 2534 C C . THR B 1 83 ? 10.977 22.688 1.16 1 70.62 83 THR B C 1
ATOM 2536 O O . THR B 1 83 ? 10.43 21.625 1.422 1 70.62 83 THR B O 1
ATOM 2539 N N . PHE B 1 84 ? 11.375 23.062 0.022 1 72.5 84 PHE B N 1
ATOM 2540 C CA . PHE B 1 84 ? 11.039 22.234 -1.129 1 72.5 84 PHE B CA 1
ATOM 2541 C C . PHE B 1 84 ? 11.789 20.906 -1.07 1 72.5 84 PHE B C 1
ATOM 2543 O O . PHE B 1 84 ? 11.195 19.844 -1.246 1 72.5 84 PHE B O 1
ATOM 2550 N N . GLY B 1 85 ? 12.977 21.047 -0.864 1 72.25 85 GLY B N 1
ATOM 2551 C CA . GLY B 1 85 ? 13.805 19.844 -0.798 1 72.25 85 GLY B CA 1
ATOM 2552 C C . GLY B 1 85 ? 13.391 18.891 0.302 1 72.25 85 GLY B C 1
ATOM 2553 O O . GLY B 1 85 ? 13.297 17.688 0.079 1 72.25 85 GLY B O 1
ATOM 2554 N N . LYS B 1 86 ? 13.141 19.406 1.341 1 73.75 86 LYS B N 1
ATOM 2555 C CA . LYS B 1 86 ? 12.742 18.578 2.482 1 73.75 86 LYS B CA 1
ATOM 2556 C C . LYS B 1 86 ? 11.414 17.875 2.221 1 73.75 86 LYS B C 1
ATOM 2558 O O . LYS B 1 86 ? 11.258 16.703 2.537 1 73.75 86 LYS B O 1
ATOM 2563 N N . PHE B 1 87 ? 10.703 18.578 1.579 1 74.62 87 PHE B N 1
ATOM 2564 C CA . PHE B 1 87 ? 9.367 18.062 1.295 1 74.62 87 PHE B CA 1
ATOM 2565 C C . PHE B 1 87 ? 9.43 16.922 0.277 1 74.62 87 PHE B C 1
ATOM 2567 O O . PHE B 1 87 ? 8.922 15.836 0.526 1 74.62 87 PHE B O 1
ATOM 2574 N N . PHE B 1 88 ? 9.961 17.156 -0.714 1 78.56 88 PHE B N 1
ATOM 2575 C CA . PHE B 1 88 ? 9.977 16.188 -1.798 1 78.56 88 PHE B CA 1
ATOM 2576 C C . PHE B 1 88 ? 10.859 14.992 -1.438 1 78.56 88 PHE B C 1
ATOM 2578 O O . PHE B 1 88 ? 10.633 13.883 -1.92 1 78.56 88 PHE B O 1
ATOM 2585 N N . ASP B 1 89 ? 11.773 15.352 -0.578 1 80.19 89 ASP B N 1
ATOM 2586 C CA . ASP B 1 89 ? 12.602 14.258 -0.076 1 80.19 89 ASP B CA 1
ATOM 2587 C C . ASP B 1 89 ? 11.766 13.281 0.751 1 80.19 89 ASP B C 1
ATOM 2589 O O . ASP B 1 89 ? 11.852 12.062 0.557 1 80.19 89 ASP B O 1
ATOM 2593 N N . SER B 1 90 ? 10.977 13.805 1.572 1 78.62 90 SER B N 1
ATOM 2594 C CA . SER B 1 90 ? 10.125 12.992 2.434 1 78.62 90 SER B CA 1
ATOM 2595 C C . SER B 1 90 ? 9.125 12.188 1.616 1 78.62 90 SER B C 1
ATOM 2597 O O . SER B 1 90 ? 8.891 11.008 1.895 1 78.62 90 SER B O 1
ATOM 2599 N N . ILE B 1 91 ? 8.648 12.711 0.636 1 85.44 91 ILE B N 1
ATOM 2600 C CA . ILE B 1 91 ? 7.66 12.062 -0.219 1 85.44 91 ILE B CA 1
ATOM 2601 C C . ILE B 1 91 ? 8.328 10.961 -1.035 1 85.44 91 ILE B C 1
ATOM 2603 O O . ILE B 1 91 ? 7.828 9.836 -1.088 1 85.44 91 ILE B O 1
ATOM 2607 N N . ALA B 1 92 ? 9.406 11.352 -1.6 1 87.12 92 ALA B N 1
ATOM 2608 C CA . ALA B 1 92 ? 10.102 10.414 -2.477 1 87.12 92 ALA B CA 1
ATOM 2609 C C . ALA B 1 92 ? 10.516 9.156 -1.719 1 87.12 92 ALA B C 1
ATOM 2611 O O . ALA B 1 92 ? 10.352 8.039 -2.217 1 87.12 92 ALA B O 1
ATOM 2612 N N . ASP B 1 93 ? 11.008 9.391 -0.596 1 85.69 93 ASP B N 1
ATOM 2613 C CA . ASP B 1 93 ? 11.461 8.266 0.212 1 85.69 93 ASP B CA 1
ATOM 2614 C C . ASP B 1 93 ? 10.289 7.359 0.597 1 85.69 93 ASP B C 1
ATOM 2616 O O . ASP B 1 93 ? 10.383 6.137 0.49 1 85.69 93 ASP B O 1
ATOM 2620 N N . LYS B 1 94 ? 9.258 7.918 0.931 1 89.69 94 LYS B N 1
ATOM 2621 C CA . LYS B 1 94 ? 8.078 7.168 1.352 1 89.69 94 LYS B CA 1
ATOM 2622 C C . LYS B 1 94 ? 7.457 6.418 0.178 1 89.69 94 LYS B C 1
ATOM 2624 O O . LYS B 1 94 ? 7.105 5.242 0.303 1 89.69 94 LYS B O 1
ATOM 2629 N N . LEU B 1 95 ? 7.375 7.051 -0.869 1 93.81 95 LEU B N 1
ATOM 2630 C CA . LEU B 1 95 ? 6.77 6.434 -2.043 1 93.81 95 LEU B CA 1
ATOM 2631 C C . LEU B 1 95 ? 7.613 5.273 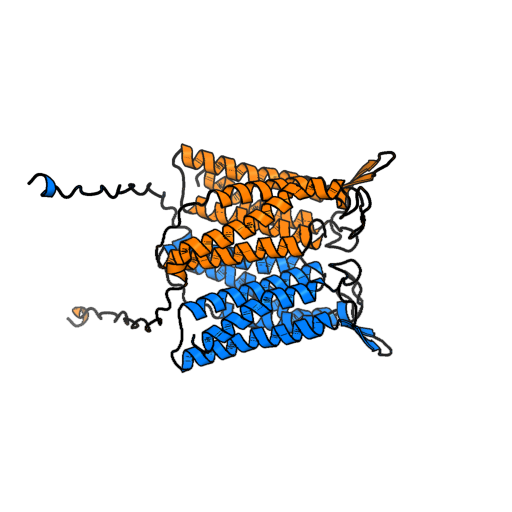-2.549 1 93.81 95 LEU B C 1
ATOM 2633 O O . LEU B 1 95 ? 7.078 4.234 -2.943 1 93.81 95 LEU B O 1
ATOM 2637 N N . LEU B 1 96 ? 8.875 5.496 -2.521 1 92.75 96 LEU B N 1
ATOM 2638 C CA . LEU B 1 96 ? 9.773 4.453 -3 1 92.75 96 LEU B CA 1
ATOM 2639 C C . LEU B 1 96 ? 9.703 3.221 -2.105 1 92.75 96 LEU B C 1
ATOM 2641 O O . LEU B 1 96 ? 9.5 2.105 -2.592 1 92.75 96 LEU B O 1
ATOM 2645 N N . THR B 1 97 ? 9.828 3.441 -0.853 1 94.25 97 THR B N 1
ATOM 2646 C CA . THR B 1 97 ? 9.852 2.33 0.093 1 94.25 97 THR B CA 1
ATOM 2647 C C . THR B 1 97 ? 8.523 1.578 0.074 1 94.25 97 THR B C 1
ATOM 2649 O O . THR B 1 97 ? 8.5 0.35 -0.025 1 94.25 97 THR B O 1
ATOM 2652 N N . ASN B 1 98 ? 7.457 2.262 0.138 1 96.38 98 ASN B N 1
ATOM 2653 C CA . ASN B 1 98 ? 6.145 1.621 0.141 1 96.38 98 ASN B CA 1
ATOM 2654 C C . ASN B 1 98 ? 5.852 0.939 -1.191 1 96.38 98 ASN B C 1
ATOM 2656 O O . ASN B 1 98 ? 5.234 -0.127 -1.226 1 96.38 98 ASN B O 1
ATOM 2660 N N . GLY B 1 99 ? 6.258 1.581 -2.26 1 97.38 99 GLY B N 1
ATOM 2661 C CA . GLY B 1 99 ? 6.09 0.951 -3.559 1 97.38 99 GLY B CA 1
ATOM 2662 C C . GLY B 1 99 ? 6.812 -0.38 -3.672 1 97.38 99 GLY B C 1
ATOM 2663 O O . GLY B 1 99 ? 6.238 -1.361 -4.152 1 97.38 99 GLY B O 1
ATOM 2664 N N . VAL B 1 100 ? 7.984 -0.371 -3.209 1 97.38 100 VAL B N 1
ATOM 2665 C CA . VAL B 1 100 ? 8.797 -1.581 -3.285 1 97.38 100 VAL B CA 1
ATOM 2666 C C . VAL B 1 100 ? 8.188 -2.668 -2.398 1 97.38 100 VAL B C 1
ATOM 2668 O O . VAL B 1 100 ? 8.109 -3.832 -2.799 1 97.38 100 VAL B O 1
ATOM 2671 N N . VAL B 1 101 ? 7.734 -2.283 -1.241 1 97.81 101 VAL B N 1
ATOM 2672 C CA . VAL B 1 101 ? 7.141 -3.23 -0.303 1 97.81 101 VAL B CA 1
ATOM 2673 C C . VAL B 1 101 ? 5.898 -3.869 -0.927 1 97.81 101 VAL B C 1
ATOM 2675 O O . VAL B 1 101 ? 5.688 -5.078 -0.804 1 97.81 101 VAL B O 1
ATOM 2678 N N . ILE B 1 102 ? 5.172 -3.133 -1.62 1 97.94 102 ILE B N 1
ATOM 2679 C CA . ILE B 1 102 ? 3.961 -3.635 -2.262 1 97.94 102 ILE B CA 1
ATOM 2680 C C . ILE B 1 102 ? 4.332 -4.629 -3.359 1 97.94 102 ILE B C 1
ATOM 2682 O O . ILE B 1 102 ? 3.758 -5.719 -3.439 1 97.94 102 ILE B O 1
ATOM 2686 N N . VAL B 1 103 ? 5.289 -4.309 -4.168 1 97.5 103 VAL B N 1
ATOM 2687 C CA . VAL B 1 103 ? 5.688 -5.195 -5.254 1 97.5 103 VAL B CA 1
ATOM 2688 C C . VAL B 1 103 ? 6.277 -6.48 -4.684 1 97.5 103 VAL B C 1
ATOM 2690 O O . VAL B 1 103 ? 6.004 -7.574 -5.188 1 97.5 103 VAL B O 1
ATOM 2693 N N . PHE B 1 104 ? 7.07 -6.34 -3.633 1 97 104 PHE B N 1
ATOM 2694 C CA . PHE B 1 104 ? 7.656 -7.512 -2.992 1 97 104 PHE B CA 1
ATOM 2695 C C . PHE B 1 104 ? 6.57 -8.438 -2.455 1 97 104 PHE B C 1
ATOM 2697 O O . PHE B 1 104 ? 6.699 -9.656 -2.52 1 97 104 PHE B O 1
ATOM 2704 N N . ALA B 1 105 ? 5.504 -7.852 -1.944 1 96.38 105 ALA B N 1
ATOM 2705 C CA . ALA B 1 105 ? 4.398 -8.664 -1.445 1 96.38 105 ALA B CA 1
ATOM 2706 C C . ALA B 1 105 ? 3.664 -9.352 -2.592 1 96.38 105 ALA B C 1
ATOM 2708 O O . ALA B 1 105 ? 3.311 -10.531 -2.492 1 96.38 105 ALA B O 1
ATOM 2709 N N . CYS B 1 106 ? 3.488 -8.625 -3.66 1 95.19 106 CYS B N 1
ATOM 2710 C CA . CYS B 1 106 ? 2.814 -9.188 -4.828 1 95.19 106 CYS B CA 1
ATOM 2711 C C . CYS B 1 106 ? 3.652 -10.289 -5.465 1 95.19 106 CYS B C 1
ATOM 2713 O O . CYS B 1 106 ? 3.109 -11.211 -6.07 1 95.19 106 CYS B O 1
ATOM 2715 N N . ALA B 1 107 ? 4.969 -10.172 -5.32 1 93.38 107 ALA B N 1
ATOM 2716 C CA . ALA B 1 107 ? 5.891 -11.172 -5.859 1 93.38 107 ALA B CA 1
ATOM 2717 C C . ALA B 1 107 ? 6.109 -12.305 -4.859 1 93.38 107 ALA B C 1
ATOM 2719 O O . ALA B 1 107 ? 6.891 -13.227 -5.117 1 93.38 107 ALA B O 1
ATOM 2720 N N . ASN B 1 108 ? 5.5 -12.203 -3.715 1 92.5 108 ASN B N 1
ATOM 2721 C CA . ASN B 1 108 ? 5.609 -13.195 -2.646 1 92.5 108 ASN B CA 1
ATOM 2722 C C . ASN B 1 108 ? 7.027 -13.266 -2.09 1 92.5 108 ASN B C 1
ATOM 2724 O O . ASN B 1 108 ? 7.512 -14.344 -1.748 1 92.5 108 ASN B O 1
ATOM 2728 N N . ILE B 1 109 ? 7.73 -12.156 -2.154 1 93.19 109 ILE B N 1
ATOM 2729 C CA . ILE B 1 109 ? 9.055 -12.055 -1.553 1 93.19 109 ILE B CA 1
ATOM 2730 C C . ILE B 1 109 ? 8.922 -11.828 -0.048 1 93.19 109 ILE B C 1
ATOM 2732 O O . ILE B 1 109 ? 9.695 -12.383 0.74 1 93.19 109 ILE B O 1
ATOM 2736 N N . ILE B 1 110 ? 7.945 -11.039 0.274 1 95.06 110 ILE B N 1
ATOM 2737 C CA . ILE B 1 110 ? 7.582 -10.867 1.677 1 95.06 110 ILE B CA 1
ATOM 2738 C C . ILE B 1 110 ? 6.129 -11.289 1.887 1 95.06 110 ILE B C 1
ATOM 2740 O O . ILE B 1 110 ? 5.328 -11.258 0.952 1 95.06 110 ILE B O 1
ATOM 2744 N N . PRO B 1 111 ? 5.844 -11.719 3.146 1 94.75 111 PRO B N 1
ATOM 2745 C CA . PRO B 1 111 ? 4.449 -12.078 3.416 1 94.75 111 PRO B CA 1
ATOM 2746 C C . PRO B 1 111 ? 3.494 -10.891 3.27 1 94.75 111 PRO B C 1
ATOM 2748 O O . PRO B 1 111 ? 3.844 -9.766 3.629 1 94.75 111 PRO B O 1
ATOM 2751 N N . VAL B 1 112 ? 2.318 -11.18 2.756 1 96 112 VAL B N 1
ATOM 2752 C CA . VAL B 1 112 ? 1.326 -10.148 2.484 1 96 112 VAL B CA 1
ATOM 2753 C C . VAL B 1 112 ? 0.916 -9.469 3.787 1 96 112 VAL B C 1
ATOM 2755 O O . VAL B 1 112 ? 0.711 -8.25 3.824 1 96 112 VAL B O 1
ATOM 2758 N N . TRP B 1 113 ? 0.84 -10.203 4.883 1 95.69 113 TRP B N 1
ATOM 2759 C CA . TRP B 1 113 ? 0.438 -9.617 6.16 1 95.69 113 TRP B CA 1
ATOM 2760 C C . TRP B 1 113 ? 1.452 -8.578 6.629 1 95.69 113 TRP B C 1
ATOM 2762 O O . TRP B 1 113 ? 1.086 -7.582 7.25 1 95.69 113 TR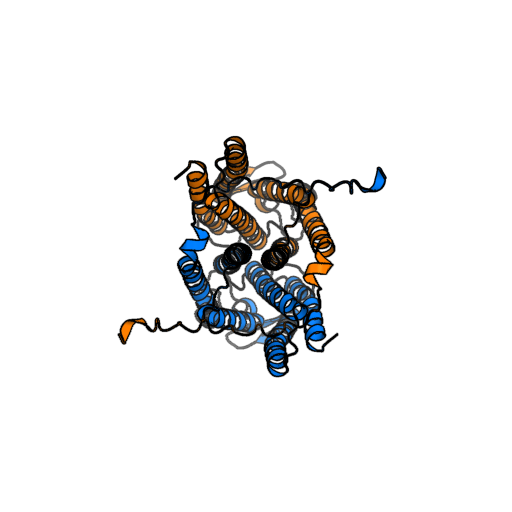P B O 1
ATOM 2772 N N . MET B 1 114 ? 2.686 -8.812 6.375 1 96.88 114 MET B N 1
ATOM 2773 C CA . MET B 1 114 ? 3.736 -7.867 6.734 1 96.88 114 MET B CA 1
ATOM 2774 C C . MET B 1 114 ? 3.592 -6.57 5.941 1 96.88 114 MET B C 1
ATOM 2776 O O . MET B 1 114 ? 3.699 -5.48 6.508 1 96.88 114 MET B O 1
ATOM 2780 N N . CYS B 1 115 ? 3.365 -6.695 4.668 1 97.5 115 CYS B N 1
ATOM 2781 C CA . CYS B 1 115 ? 3.123 -5.543 3.811 1 97.5 115 CYS B CA 1
ATOM 2782 C C . CYS B 1 115 ? 1.938 -4.727 4.312 1 97.5 115 CYS B C 1
ATOM 2784 O O . CYS B 1 115 ? 2.02 -3.5 4.414 1 97.5 115 CYS B O 1
ATOM 2786 N N . LEU B 1 116 ? 0.891 -5.418 4.695 1 97.62 116 LEU B N 1
ATOM 2787 C CA . LEU B 1 116 ? -0.312 -4.754 5.184 1 97.62 116 LEU B CA 1
ATOM 2788 C C . LEU B 1 116 ? -0.022 -3.975 6.461 1 97.62 116 LEU B C 1
ATOM 2790 O O . LEU B 1 116 ? -0.414 -2.812 6.586 1 97.62 116 LEU B O 1
ATOM 2794 N N . ILE B 1 117 ? 0.682 -4.551 7.332 1 96.94 117 ILE B N 1
ATOM 2795 C CA . ILE B 1 117 ? 0.978 -3.906 8.602 1 96.94 117 ILE B CA 1
ATOM 2796 C C . ILE B 1 117 ? 1.82 -2.654 8.367 1 96.94 117 ILE B C 1
ATOM 2798 O O . ILE B 1 117 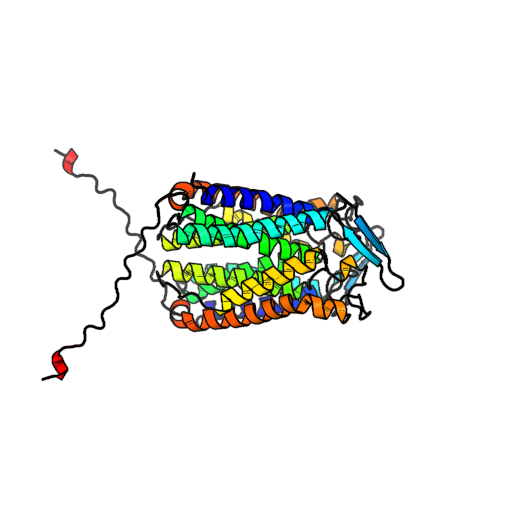? 1.53 -1.589 8.914 1 96.94 117 ILE B O 1
ATOM 2802 N N . LEU B 1 118 ? 2.785 -2.754 7.551 1 96.94 118 LEU B N 1
ATOM 2803 C CA . LEU B 1 118 ? 3.707 -1.649 7.309 1 96.94 118 LEU B CA 1
ATOM 2804 C C . LEU B 1 118 ? 3.006 -0.501 6.59 1 96.94 118 LEU B C 1
ATOM 2806 O O . LEU B 1 118 ? 3.129 0.657 6.992 1 96.94 118 LEU B O 1
ATOM 2810 N N . ILE B 1 119 ? 2.26 -0.836 5.578 1 97.19 119 ILE B N 1
ATOM 2811 C CA . ILE B 1 119 ? 1.633 0.192 4.754 1 97.19 119 ILE B CA 1
ATOM 2812 C C . ILE B 1 119 ? 0.478 0.833 5.52 1 97.19 119 ILE B C 1
ATOM 2814 O O . ILE B 1 119 ? 0.35 2.061 5.551 1 97.19 119 ILE B O 1
ATOM 2818 N N . LEU B 1 120 ? -0.354 0.052 6.148 1 95.88 120 LEU B N 1
ATOM 2819 C CA . LEU B 1 120 ? -1.493 0.594 6.883 1 95.88 120 LEU B CA 1
ATOM 2820 C C . LEU B 1 120 ? -1.028 1.444 8.062 1 95.88 120 LEU B C 1
ATOM 2822 O O . LEU B 1 120 ? -1.642 2.467 8.375 1 95.88 120 LEU B O 1
ATOM 2826 N N . ARG B 1 121 ? 0.008 1.004 8.656 1 94.75 121 ARG B N 1
ATOM 2827 C CA . ARG B 1 121 ? 0.593 1.798 9.734 1 94.75 121 ARG B CA 1
ATOM 2828 C C . ARG B 1 121 ? 1.052 3.158 9.219 1 94.75 121 ARG B C 1
ATOM 2830 O O . ARG B 1 121 ? 0.868 4.176 9.898 1 94.75 121 ARG B O 1
ATOM 2837 N N . ASP B 1 122 ? 1.647 3.178 8.156 1 94 122 ASP B N 1
ATOM 2838 C CA . ASP B 1 122 ? 2.107 4.441 7.59 1 94 122 ASP B CA 1
ATOM 2839 C C . ASP B 1 122 ? 0.933 5.371 7.293 1 94 122 ASP B C 1
ATOM 2841 O O . ASP B 1 122 ? 1.009 6.574 7.543 1 94 122 ASP B O 1
ATOM 2845 N N . PHE B 1 123 ? -0.11 4.805 6.75 1 93.62 123 PHE B N 1
ATOM 2846 C CA . PHE B 1 123 ? -1.302 5.609 6.516 1 93.62 123 PHE B CA 1
ATOM 2847 C C . PHE B 1 123 ? -1.86 6.145 7.832 1 93.62 123 PHE B C 1
ATOM 2849 O O . PHE B 1 123 ? -2.236 7.316 7.922 1 93.62 123 PHE B O 1
ATOM 2856 N N . LEU B 1 124 ? -1.895 5.32 8.789 1 91.5 124 LEU B N 1
ATOM 2857 C CA . LEU B 1 124 ? -2.416 5.695 10.102 1 91.5 124 LEU B CA 1
ATOM 2858 C C . LEU B 1 124 ? -1.629 6.867 10.68 1 91.5 124 LEU B C 1
ATOM 2860 O O . LEU B 1 124 ? -2.217 7.859 11.117 1 91.5 124 LEU B O 1
ATOM 2864 N N . ILE B 1 125 ? -0.369 6.766 10.594 1 89.81 125 ILE B N 1
ATOM 2865 C CA . ILE B 1 125 ? 0.498 7.785 11.18 1 89.81 125 ILE B CA 1
ATOM 2866 C C . ILE B 1 125 ? 0.39 9.078 10.375 1 89.81 125 ILE B C 1
ATOM 2868 O O . ILE B 1 125 ? 0.428 10.172 10.938 1 89.81 125 ILE B O 1
ATOM 2872 N N . ASP B 1 126 ? 0.26 8.953 9.125 1 88.56 126 ASP B N 1
ATOM 2873 C CA . ASP B 1 126 ? 0.12 10.141 8.297 1 88.56 126 ASP B CA 1
ATOM 2874 C C . ASP B 1 126 ? -1.149 10.914 8.648 1 88.56 126 ASP B C 1
ATOM 2876 O O . ASP B 1 126 ? -1.142 12.141 8.695 1 88.56 126 ASP B O 1
ATOM 2880 N N . VAL B 1 127 ? -2.18 10.219 8.828 1 85.38 127 VAL B N 1
ATOM 2881 C CA . VAL B 1 127 ? -3.439 10.867 9.172 1 85.38 127 VAL B CA 1
ATOM 2882 C C . VAL B 1 127 ? -3.318 11.547 10.539 1 85.38 127 VAL B C 1
ATOM 2884 O O . VAL B 1 127 ? -3.746 12.688 10.711 1 85.38 127 VAL B O 1
ATOM 2887 N N . VAL B 1 128 ? -2.715 10.914 11.461 1 85.88 128 VAL B N 1
ATOM 2888 C CA . VAL B 1 128 ? -2.527 11.469 12.797 1 85.88 128 VAL B CA 1
ATOM 2889 C C . VAL B 1 128 ? -1.656 12.719 12.719 1 85.88 128 VAL B C 1
ATOM 2891 O O . VAL B 1 128 ? -1.957 13.734 13.352 1 85.88 128 VAL B O 1
ATOM 2894 N N . ARG B 1 129 ? -0.636 12.594 11.93 1 85.62 129 ARG B N 1
ATOM 2895 C CA . ARG B 1 129 ? 0.265 13.734 11.789 1 85.62 129 ARG B CA 1
ATOM 2896 C C . ARG B 1 129 ? -0.453 14.922 11.156 1 85.62 129 ARG B C 1
ATOM 2898 O O . ARG B 1 129 ? -0.161 16.078 11.484 1 85.62 129 ARG B O 1
ATOM 2905 N N . GLN B 1 130 ? -1.267 14.656 10.273 1 83.62 130 GLN B N 1
ATOM 2906 C CA . GLN B 1 130 ? -2.037 15.711 9.633 1 83.62 130 GLN B CA 1
ATOM 2907 C C . GLN B 1 130 ? -2.926 16.438 10.633 1 83.62 130 GLN B C 1
ATOM 2909 O O . GLN B 1 130 ? -3.037 17.672 10.602 1 83.62 130 GLN B O 1
ATOM 2914 N N . ILE B 1 131 ? -3.488 15.75 11.508 1 80.75 131 ILE B N 1
ATOM 2915 C CA . ILE B 1 131 ? -4.371 16.328 12.523 1 80.75 131 ILE B CA 1
ATOM 2916 C C . ILE B 1 131 ? -3.555 17.156 13.508 1 80.75 131 ILE B C 1
ATOM 2918 O O . ILE B 1 131 ? -3.961 18.266 13.883 1 80.75 131 ILE B O 1
ATOM 2922 N N . LEU B 1 132 ? -2.498 16.656 13.867 1 82.31 132 LEU B N 1
ATOM 2923 C CA . LEU B 1 132 ? -1.644 17.359 14.812 1 82.31 132 LEU B CA 1
ATOM 2924 C C . LEU B 1 132 ? -1.087 18.641 14.188 1 82.31 132 LEU B C 1
ATOM 2926 O O . LEU B 1 132 ? -0.949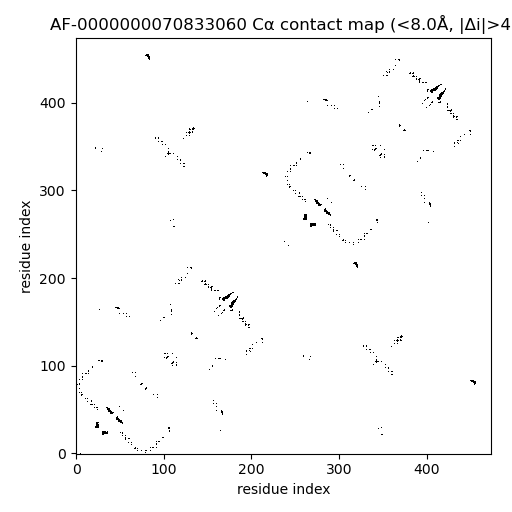 19.656 14.867 1 82.31 132 LEU B O 1
ATOM 2930 N N . ALA B 1 133 ? -0.81 18.5 12.953 1 78.94 133 ALA B N 1
ATOM 2931 C CA . ALA B 1 133 ? -0.312 19.672 12.242 1 78.94 133 ALA B CA 1
ATOM 2932 C C . ALA B 1 133 ? -1.364 20.781 12.203 1 78.94 133 ALA B C 1
ATOM 2934 O O . ALA B 1 133 ? -1.038 21.953 12.336 1 78.94 133 ALA B O 1
ATOM 2935 N N . ALA B 1 134 ? -2.568 20.375 12.062 1 75.81 134 ALA B N 1
ATOM 2936 C CA . ALA B 1 134 ? -3.67 21.328 12.016 1 75.81 134 ALA B CA 1
ATOM 2937 C C . ALA B 1 134 ? -3.859 22.016 13.367 1 75.81 134 ALA B C 1
ATOM 2939 O O . ALA B 1 134 ? -4.336 23.141 13.438 1 75.81 134 ALA B O 1
ATOM 2940 N N . LYS B 1 135 ? -3.479 21.297 14.359 1 77.5 135 LYS B N 1
ATOM 2941 C CA . LYS B 1 135 ? -3.6 21.844 15.711 1 77.5 135 LYS B CA 1
ATOM 2942 C C . LYS B 1 135 ? -2.309 22.516 16.141 1 77.5 135 LYS B C 1
ATOM 2944 O O . LYS B 1 135 ? -2.174 22.922 17.312 1 77.5 135 LYS B O 1
ATOM 2949 N N . THR B 1 136 ? -1.271 22.5 15.227 1 71 136 THR B N 1
ATOM 2950 C CA . THR B 1 136 ? 0.025 23.125 15.461 1 71 136 THR B CA 1
ATOM 2951 C C . THR B 1 136 ? 0.761 22.438 16.609 1 71 136 THR B C 1
ATOM 2953 O O . THR B 1 136 ? 1.386 23.094 17.438 1 71 136 THR B O 1
ATOM 2956 N N . VAL B 1 137 ? 0.387 21.312 16.781 1 69.44 137 VAL B N 1
ATOM 2957 C CA . VAL B 1 137 ? 1.118 20.531 17.766 1 69.44 137 VAL B CA 1
ATOM 2958 C C . VAL B 1 137 ? 2.33 19.875 17.109 1 69.44 137 VAL B C 1
ATOM 2960 O O . VAL B 1 137 ? 2.207 19.234 16.062 1 69.44 137 VAL B O 1
ATOM 2963 N N . VAL B 1 138 ? 3.592 20.297 17.547 1 61.62 138 VAL B N 1
ATOM 2964 C CA . VAL B 1 138 ? 4.816 19.766 16.969 1 61.62 138 VAL B CA 1
ATOM 2965 C C . VAL B 1 138 ? 5.262 18.531 17.75 1 61.62 138 VAL B C 1
ATOM 2967 O O . VAL B 1 138 ? 5.324 18.547 18.984 1 61.62 138 VAL B O 1
ATOM 2970 N N . MET B 1 139 ? 5.227 17.453 17.047 1 61.56 139 MET B N 1
ATOM 2971 C CA . MET B 1 139 ? 5.637 16.266 17.781 1 61.56 139 MET B CA 1
ATOM 2972 C C . MET B 1 139 ? 7.141 16.031 17.656 1 61.56 139 MET B C 1
ATOM 2974 O O . MET B 1 139 ? 7.699 16.156 16.562 1 61.56 139 MET B O 1
ATOM 2978 N N . ALA B 1 140 ? 7.852 15.82 18.844 1 57.09 140 ALA B N 1
ATOM 2979 C CA . ALA B 1 140 ? 9.273 15.5 18.906 1 57.09 140 ALA B CA 1
ATOM 2980 C C . ALA B 1 140 ? 9.57 14.18 18.203 1 57.09 140 ALA B C 1
ATOM 2982 O O . ALA B 1 140 ? 8.727 13.273 18.188 1 57.09 140 ALA B O 1
ATOM 2983 N N . ALA B 1 141 ? 10.539 14.188 17.422 1 58.84 141 ALA B N 1
ATOM 2984 C CA . ALA B 1 141 ? 11.047 12.992 16.75 1 58.84 141 ALA B CA 1
ATOM 2985 C C . ALA B 1 141 ? 11.273 11.859 17.75 1 58.84 141 ALA B C 1
ATOM 2987 O O . ALA B 1 141 ? 11.773 12.094 18.859 1 58.84 141 ALA B O 1
ATOM 2988 N N . ASN B 1 142 ? 10.523 10.594 17.531 1 66.25 142 ASN B N 1
ATOM 2989 C CA . ASN B 1 142 ? 10.766 9.422 18.359 1 66.25 142 ASN B CA 1
ATOM 2990 C C . ASN B 1 142 ? 11.875 8.547 17.797 1 66.25 142 ASN B C 1
ATOM 2992 O O . ASN B 1 142 ? 11.961 8.352 16.578 1 66.25 142 ASN B O 1
ATOM 2996 N N . TRP B 1 143 ? 12.906 8.281 18.516 1 78.19 143 TRP B N 1
ATOM 2997 C CA . TRP B 1 143 ? 14.047 7.438 18.172 1 78.19 143 TRP B CA 1
ATOM 2998 C C . TRP B 1 143 ? 13.578 6.09 17.625 1 78.19 143 TRP B C 1
ATOM 3000 O O . TRP B 1 143 ? 14.25 5.48 16.797 1 78.19 143 TRP B O 1
ATOM 3010 N N . LEU B 1 144 ? 12.453 5.691 17.922 1 79.75 144 LEU B N 1
ATOM 3011 C CA . LEU B 1 144 ? 11.93 4.406 17.469 1 79.75 144 LEU B CA 1
ATOM 3012 C C . LEU B 1 144 ? 11.625 4.438 15.984 1 79.75 144 LEU B C 1
ATOM 3014 O O . LEU B 1 144 ? 11.812 3.439 15.281 1 79.75 144 LEU B O 1
ATOM 3018 N N . GLY B 1 145 ? 11.336 5.59 15.578 1 78.88 145 GLY B N 1
ATOM 3019 C CA . GLY B 1 145 ? 11.047 5.734 14.156 1 78.88 145 GLY B CA 1
ATOM 3020 C C . GLY B 1 145 ? 12.281 5.648 13.281 1 78.88 145 GLY B C 1
ATOM 3021 O O . GLY B 1 145 ? 12.242 5.07 12.195 1 78.88 145 GLY B O 1
ATOM 3022 N N . LYS B 1 146 ? 13.367 6.07 13.812 1 82.19 146 LYS B N 1
ATOM 3023 C CA . LYS B 1 146 ? 14.617 6.051 13.062 1 82.19 146 LYS B CA 1
ATOM 3024 C C . LYS B 1 146 ? 15.164 4.633 12.938 1 82.19 146 LYS B C 1
ATOM 3026 O O . LYS B 1 146 ? 15.609 4.227 11.859 1 82.19 146 LYS B O 1
ATOM 3031 N N . ILE B 1 147 ? 15.039 3.912 13.922 1 89.62 147 ILE B N 1
ATOM 3032 C CA . ILE B 1 147 ? 15.523 2.537 13.914 1 89.62 147 ILE B CA 1
ATOM 3033 C C . ILE B 1 147 ? 14.648 1.685 13 1 89.62 147 ILE B C 1
ATOM 3035 O O . ILE B 1 147 ? 15.156 0.843 12.258 1 89.62 147 ILE B O 1
ATOM 3039 N N . ARG B 1 148 ? 13.406 1.963 13.109 1 90.75 148 ARG B N 1
ATOM 3040 C CA . ARG B 1 148 ? 12.477 1.231 12.25 1 90.75 148 ARG B CA 1
ATOM 3041 C C . ARG B 1 148 ? 12.797 1.455 10.781 1 90.75 148 ARG B C 1
ATOM 3043 O O . ARG B 1 148 ? 12.859 0.502 10 1 90.75 148 ARG B O 1
ATOM 3050 N N . ALA B 1 149 ? 13.016 2.678 10.469 1 87.19 149 ALA B N 1
ATOM 3051 C CA . ALA B 1 149 ? 13.305 3.021 9.078 1 87.19 149 ALA B CA 1
ATOM 3052 C C . ALA B 1 149 ? 14.602 2.369 8.617 1 87.19 149 ALA B C 1
ATOM 3054 O O . ALA B 1 149 ? 14.672 1.846 7.5 1 87.19 149 ALA B O 1
ATOM 3055 N N . ALA B 1 150 ? 15.555 2.338 9.445 1 89.38 150 ALA B N 1
ATOM 3056 C CA . ALA B 1 150 ? 16.844 1.729 9.117 1 89.38 150 ALA B CA 1
ATOM 3057 C C . ALA B 1 150 ? 16.688 0.225 8.906 1 89.38 150 ALA B C 1
ATOM 3059 O O . ALA B 1 150 ? 17.25 -0.33 7.953 1 89.38 150 ALA B O 1
ATOM 3060 N N . CYS B 1 151 ? 15.953 -0.395 9.758 1 94.62 151 CYS B N 1
ATOM 3061 C CA . CYS B 1 151 ? 15.727 -1.831 9.648 1 94.62 151 CYS B CA 1
ATOM 3062 C C . CYS B 1 151 ? 14.961 -2.166 8.375 1 94.62 151 CYS B C 1
ATOM 3064 O O . CYS B 1 151 ? 15.289 -3.131 7.68 1 94.62 151 CYS B O 1
ATOM 3066 N N . GLU B 1 152 ? 14.016 -1.404 8.109 1 94.5 152 GLU B N 1
ATOM 3067 C CA . GLU B 1 152 ? 13.195 -1.628 6.922 1 94.5 152 GLU B CA 1
ATOM 3068 C C . GLU B 1 152 ? 14.016 -1.452 5.648 1 94.5 152 GLU B C 1
ATOM 3070 O O . GLU B 1 152 ? 13.953 -2.287 4.742 1 94.5 152 GLU B O 1
ATOM 3075 N N . MET B 1 153 ? 14.812 -0.431 5.633 1 93.25 153 MET B N 1
ATOM 3076 C CA . MET B 1 153 ? 15.641 -0.156 4.461 1 93.25 153 MET B CA 1
ATOM 3077 C C . MET B 1 153 ? 16.672 -1.264 4.25 1 93.25 153 MET B C 1
ATOM 3079 O O . MET B 1 153 ? 16.875 -1.709 3.119 1 93.25 153 MET B O 1
ATOM 3083 N N . LEU B 1 154 ? 17.219 -1.659 5.281 1 94.12 154 LEU B N 1
ATOM 3084 C CA . LEU B 1 154 ? 18.188 -2.738 5.203 1 94.12 154 LEU B CA 1
ATOM 3085 C C . LEU B 1 154 ? 17.531 -4.031 4.73 1 94.12 154 LEU B C 1
ATOM 3087 O O . LEU B 1 154 ? 18.094 -4.738 3.883 1 94.12 154 LEU B O 1
ATOM 3091 N N . GLY B 1 155 ? 16.438 -4.344 5.32 1 96.38 155 GLY B N 1
ATOM 3092 C CA . GLY B 1 155 ? 15.711 -5.539 4.914 1 96.38 155 GLY B CA 1
ATOM 3093 C C . GLY B 1 155 ? 15.336 -5.535 3.445 1 96.38 155 GLY B C 1
ATOM 3094 O O . GLY B 1 155 ? 15.539 -6.527 2.742 1 96.38 155 GLY B O 1
ATOM 3095 N N . ILE B 1 156 ? 14.828 -4.438 3.006 1 96.12 156 ILE B N 1
ATOM 3096 C CA . ILE B 1 156 ? 14.43 -4.297 1.611 1 96.12 156 ILE B CA 1
ATOM 3097 C C . ILE B 1 156 ? 15.641 -4.469 0.704 1 96.12 156 ILE B C 1
ATOM 3099 O O . ILE B 1 156 ? 15.586 -5.188 -0.296 1 96.12 156 ILE B O 1
ATOM 3103 N N . PHE B 1 157 ? 16.719 -3.82 1.086 1 95.25 157 PHE B N 1
ATOM 3104 C CA . PHE B 1 157 ? 17.922 -3.885 0.282 1 95.25 157 PHE B CA 1
ATOM 3105 C C . PHE B 1 157 ? 18.406 -5.324 0.14 1 95.25 157 PHE B C 1
ATOM 3107 O O . PHE B 1 157 ? 18.734 -5.77 -0.962 1 95.25 157 PHE B O 1
ATOM 3114 N N . ILE B 1 158 ? 18.422 -6.078 1.17 1 96.06 158 ILE B N 1
ATOM 3115 C CA . ILE B 1 158 ? 18.859 -7.465 1.178 1 96.06 158 ILE B CA 1
ATOM 3116 C C . ILE B 1 158 ? 17.953 -8.312 0.295 1 96.06 158 ILE B C 1
ATOM 3118 O O . ILE B 1 158 ? 18.422 -9.164 -0.462 1 96.06 158 ILE B O 1
ATOM 3122 N N . LEU B 1 159 ? 16.703 -8.023 0.293 1 95.81 159 LEU B N 1
ATOM 3123 C CA . LEU B 1 159 ? 15.695 -8.852 -0.372 1 95.81 159 LEU B CA 1
ATOM 3124 C C . LEU B 1 159 ? 15.734 -8.641 -1.882 1 95.81 159 LEU B C 1
ATOM 3126 O O . LEU B 1 159 ? 15.18 -9.445 -2.639 1 95.81 159 LEU B O 1
ATOM 3130 N N . PHE B 1 160 ? 16.391 -7.562 -2.318 1 95.19 160 PHE B N 1
ATOM 3131 C CA . PHE B 1 160 ? 16.594 -7.375 -3.75 1 95.19 160 PHE B CA 1
ATOM 3132 C C . PHE B 1 160 ? 17.5 -8.461 -4.316 1 95.19 160 PHE B C 1
ATOM 3134 O O . PHE B 1 160 ? 17.391 -8.82 -5.488 1 95.19 160 PHE B O 1
ATOM 3141 N N . PHE B 1 161 ? 18.344 -8.977 -3.439 1 93.94 161 PHE B N 1
ATOM 3142 C CA . PHE B 1 161 ? 19.422 -9.828 -3.949 1 93.94 161 PHE B CA 1
ATOM 3143 C C . PHE B 1 161 ? 19.297 -11.242 -3.391 1 93.94 161 PHE B C 1
ATOM 3145 O O . PHE B 1 161 ? 19.766 -12.203 -4.008 1 93.94 161 PHE B O 1
ATOM 3152 N N . VAL B 1 162 ? 18.75 -11.156 -2.139 1 90.56 162 VAL B N 1
ATOM 3153 C CA . VAL B 1 162 ? 18.75 -12.453 -1.461 1 90.56 162 VAL B CA 1
ATOM 3154 C C . VAL B 1 162 ? 17.344 -12.75 -0.933 1 90.56 162 VAL B C 1
ATOM 3156 O O . VAL B 1 162 ? 16.734 -11.906 -0.278 1 90.56 162 VAL B O 1
ATOM 3159 N N . GLY B 1 163 ? 16.656 -13.719 -1.373 1 86.19 163 GLY B N 1
ATOM 3160 C CA . GLY B 1 163 ? 15.359 -14.234 -0.947 1 86.19 163 GLY B CA 1
ATOM 3161 C C . GLY B 1 163 ? 15.102 -15.648 -1.417 1 86.19 163 GLY B C 1
ATOM 3162 O O . GLY B 1 163 ? 15.852 -16.188 -2.229 1 86.19 163 GLY B O 1
ATOM 3163 N N . TYR B 1 164 ? 14.133 -16.141 -0.837 1 88.94 164 TYR B N 1
ATOM 3164 C CA . TYR B 1 164 ? 13.883 -17.531 -1.206 1 88.94 164 TYR B CA 1
ATOM 3165 C C . TYR B 1 164 ? 13.523 -17.641 -2.682 1 88.94 164 TYR B C 1
ATOM 3167 O O . TYR B 1 164 ? 13.766 -18.672 -3.307 1 88.94 164 TYR B O 1
ATOM 3175 N N . ARG B 1 165 ? 13.031 -16.516 -3.211 1 87.44 165 ARG B N 1
ATOM 3176 C CA . ARG B 1 165 ? 12.672 -16.531 -4.625 1 87.44 165 ARG B CA 1
ATOM 3177 C C . ARG B 1 165 ? 13.906 -16.594 -5.512 1 87.44 165 ARG B C 1
ATOM 3179 O O . ARG B 1 165 ? 13.867 -17.172 -6.598 1 87.44 165 ARG B O 1
ATOM 3186 N N . MET B 1 166 ? 14.984 -16 -5.051 1 90.31 166 MET B N 1
ATOM 3187 C CA . MET B 1 166 ? 16.234 -16.016 -5.809 1 90.31 166 MET B CA 1
ATOM 3188 C C . MET B 1 166 ? 16.906 -17.375 -5.738 1 90.31 166 MET B C 1
ATOM 3190 O O . MET B 1 166 ? 17.766 -17.688 -6.555 1 90.31 166 MET B O 1
ATOM 3194 N N . PHE B 1 167 ? 16.484 -18.188 -4.801 1 88.88 167 PHE B N 1
ATOM 3195 C CA . PHE B 1 167 ? 17.031 -19.531 -4.641 1 88.88 167 PHE B CA 1
ATOM 3196 C C . PHE B 1 167 ? 16.062 -20.562 -5.188 1 88.88 167 PHE B C 1
ATOM 3198 O O . PHE B 1 167 ? 16.188 -21.766 -4.895 1 88.88 167 PHE B O 1
ATOM 3205 N N . ASN B 1 168 ? 15.008 -20.078 -5.895 1 83.19 168 ASN B N 1
ATOM 3206 C CA . ASN B 1 168 ? 13.992 -20.938 -6.5 1 83.19 168 ASN B CA 1
ATOM 3207 C C . ASN B 1 168 ? 13.242 -21.75 -5.445 1 83.19 168 ASN B C 1
ATOM 3209 O O . ASN B 1 168 ? 12.953 -22.922 -5.656 1 83.19 168 ASN B O 1
ATOM 3213 N N . GLY B 1 169 ? 13.148 -21.094 -4.332 1 84.38 169 GLY B N 1
ATOM 3214 C CA . GLY B 1 169 ? 12.43 -21.766 -3.254 1 84.38 169 GLY B CA 1
ATOM 3215 C C . GLY B 1 169 ? 10.93 -21.812 -3.486 1 84.38 169 GLY B C 1
ATOM 3216 O O . GLY B 1 169 ? 10.383 -21.016 -4.246 1 84.38 169 GLY B O 1
ATOM 3217 N N . GLN B 1 170 ? 10.32 -22.781 -2.824 1 83.25 170 GLN B N 1
ATOM 3218 C CA . GLN B 1 170 ? 8.875 -22.969 -2.943 1 83.25 170 GLN B CA 1
ATOM 3219 C C . GLN B 1 170 ? 8.133 -22.188 -1.865 1 83.25 170 GLN B C 1
ATOM 3221 O O . GLN B 1 170 ? 8.578 -22.109 -0.72 1 83.25 170 GLN B O 1
ATOM 3226 N N . PRO B 1 171 ? 7.02 -21.625 -2.248 1 83.75 171 PRO B N 1
ATOM 3227 C CA . PRO B 1 171 ? 6.227 -20.875 -1.271 1 83.75 171 PRO B CA 1
ATOM 3228 C C . PRO B 1 171 ? 5.574 -21.766 -0.224 1 83.75 171 PRO B C 1
ATOM 3230 O O . PRO B 1 171 ? 5.18 -22.906 -0.534 1 83.75 171 PRO B O 1
ATOM 3233 N N . GLN B 1 172 ? 5.508 -21.266 1.037 1 83.19 172 GLN B N 1
ATOM 3234 C CA . GLN B 1 172 ? 4.754 -21.859 2.141 1 83.19 172 GLN B CA 1
ATOM 3235 C C . GLN B 1 172 ? 5.262 -23.25 2.475 1 83.19 172 GLN B C 1
ATOM 3237 O O . GLN B 1 172 ? 4.473 -24.156 2.779 1 83.19 172 GLN B O 1
ATOM 3242 N N . THR B 1 173 ? 6.504 -23.516 2.148 1 86.19 173 THR B N 1
ATOM 3243 C CA . THR B 1 173 ? 7.129 -24.797 2.512 1 86.19 173 THR B CA 1
ATOM 3244 C C . THR B 1 173 ? 8.352 -24.562 3.393 1 86.19 173 THR B C 1
ATOM 3246 O O . THR B 1 173 ? 8.828 -23.422 3.521 1 86.19 173 THR B O 1
ATOM 3249 N N . THR B 1 174 ? 8.891 -25.594 4.031 1 85.69 174 THR B N 1
ATOM 3250 C CA . THR B 1 174 ? 9.875 -25.438 5.102 1 85.69 174 THR B CA 1
ATOM 3251 C C . THR B 1 174 ? 11.25 -25.891 4.637 1 85.69 174 THR B C 1
ATOM 3253 O O . THR B 1 174 ? 12.188 -25.984 5.441 1 85.69 174 THR B O 1
ATOM 3256 N N . GLY B 1 175 ? 11.438 -26.172 3.396 1 85.75 175 GLY B N 1
ATOM 3257 C CA . GLY B 1 175 ? 12.773 -26.516 2.922 1 85.75 175 GLY B CA 1
ATOM 3258 C C . GLY B 1 175 ? 13.805 -25.438 3.227 1 85.75 175 GLY B C 1
ATOM 3259 O O . GLY B 1 175 ? 13.453 -24.281 3.424 1 85.75 175 GLY B O 1
ATOM 3260 N N . GLU B 1 176 ? 15.023 -25.781 3.254 1 86.62 176 GLU B N 1
ATOM 3261 C CA . GLU B 1 176 ? 16.109 -24.922 3.691 1 86.62 176 GLU B CA 1
ATOM 3262 C C . GLU B 1 176 ? 16.047 -23.562 2.996 1 86.62 176 GLU B C 1
ATOM 3264 O O . GLU B 1 176 ? 16.141 -22.516 3.646 1 86.62 176 GLU B O 1
ATOM 3269 N N . PHE B 1 177 ? 15.766 -23.625 1.727 1 87.94 177 PHE B N 1
ATOM 3270 C CA . PHE B 1 177 ? 15.805 -22.391 0.958 1 87.94 177 PHE B CA 1
ATOM 3271 C C . PHE B 1 177 ? 14.398 -21.953 0.564 1 87.94 177 PHE B C 1
ATOM 3273 O O . PHE B 1 177 ? 14.234 -21.047 -0.265 1 87.94 177 PHE B O 1
ATOM 3280 N N . ASN B 1 178 ? 13.438 -22.609 1.204 1 89.12 178 ASN B N 1
ATOM 3281 C CA . ASN B 1 178 ? 12.039 -22.281 0.933 1 89.12 178 ASN B CA 1
ATOM 3282 C C . ASN B 1 178 ? 11.57 -21.094 1.781 1 89.12 178 ASN B C 1
ATOM 3284 O O . ASN B 1 178 ? 12.344 -20.547 2.568 1 89.12 178 ASN B O 1
ATOM 3288 N N . GLU B 1 179 ? 10.422 -20.656 1.58 1 88.38 179 GLU B N 1
ATOM 3289 C CA . GLU B 1 179 ? 9.906 -19.469 2.248 1 88.38 179 GLU B CA 1
ATOM 3290 C C . GLU B 1 179 ? 9.977 -19.609 3.766 1 88.38 179 GLU B C 1
ATOM 3292 O O . GLU B 1 179 ? 10.438 -18.703 4.461 1 88.38 179 GLU B O 1
ATOM 3297 N N . TYR B 1 180 ? 9.594 -20.734 4.293 1 89.31 180 TYR B N 1
ATOM 3298 C CA . TYR B 1 180 ? 9.578 -20.953 5.738 1 89.31 180 TYR B CA 1
ATOM 3299 C C . TYR B 1 180 ? 10.859 -21.641 6.195 1 89.31 180 TYR B C 1
ATOM 3301 O O . TYR B 1 180 ? 10.961 -22.078 7.344 1 89.31 180 TYR B O 1
ATOM 3309 N N . GLY B 1 181 ? 11.805 -21.812 5.301 1 90.44 181 GLY B N 1
ATOM 3310 C CA . GLY B 1 181 ? 13.102 -22.375 5.637 1 90.44 181 GLY B CA 1
ATOM 3311 C C . GLY B 1 181 ? 13.938 -21.469 6.512 1 90.44 181 GLY B C 1
ATOM 3312 O O . GLY B 1 181 ? 13.695 -20.25 6.562 1 90.44 181 GLY B O 1
ATOM 3313 N N . TRP B 1 182 ? 14.906 -22.016 7.094 1 91.25 182 TRP B N 1
ATOM 3314 C CA . TRP B 1 182 ? 15.695 -21.266 8.07 1 91.25 182 TRP B CA 1
ATOM 3315 C C . TRP B 1 182 ? 16.516 -20.188 7.383 1 91.25 182 TRP B C 1
ATOM 3317 O O . TRP B 1 182 ? 16.75 -19.125 7.957 1 91.25 182 TRP B O 1
ATOM 3327 N N . VAL B 1 183 ? 17.047 -20.391 6.242 1 91.12 183 VAL B N 1
ATOM 3328 C CA . VAL B 1 183 ? 17.859 -19.406 5.539 1 91.12 183 VAL B CA 1
ATOM 3329 C C . VAL B 1 183 ? 17.031 -18.156 5.258 1 91.12 183 VAL B C 1
ATOM 3331 O O . VAL B 1 183 ? 17.469 -17.047 5.547 1 91.12 183 VAL B O 1
ATOM 3334 N N . ASN B 1 184 ? 15.805 -18.359 4.75 1 92.31 184 ASN B N 1
ATOM 3335 C CA . ASN B 1 184 ? 14.945 -17.219 4.457 1 92.31 184 ASN B CA 1
ATOM 3336 C C . ASN B 1 184 ? 14.516 -16.5 5.73 1 92.31 184 ASN B C 1
ATOM 3338 O O . ASN B 1 184 ? 14.359 -15.281 5.734 1 92.31 184 ASN B O 1
ATOM 3342 N N . GLN B 1 185 ? 14.359 -17.25 6.809 1 93 185 GLN B N 1
ATOM 3343 C CA . GLN B 1 185 ? 13.961 -16.641 8.07 1 93 185 GLN B CA 1
ATOM 3344 C C . GLN B 1 185 ? 15.062 -15.734 8.617 1 93 185 GLN B C 1
ATOM 3346 O O . GLN B 1 185 ? 14.781 -14.695 9.219 1 93 185 GLN B O 1
ATOM 3351 N N . ILE B 1 186 ? 16.281 -16.109 8.414 1 93.19 186 ILE B N 1
ATOM 3352 C CA . ILE B 1 186 ? 17.422 -15.289 8.844 1 93.19 186 ILE B CA 1
ATOM 3353 C C . ILE B 1 186 ? 17.484 -14.016 7.996 1 93.19 186 ILE B C 1
ATOM 3355 O O . ILE B 1 186 ? 17.688 -12.922 8.523 1 93.19 186 ILE B O 1
ATOM 3359 N N . ILE B 1 187 ? 17.25 -14.172 6.738 1 93.25 187 ILE B N 1
ATOM 3360 C CA . ILE B 1 187 ? 17.312 -13.055 5.801 1 93.25 187 ILE B CA 1
ATOM 3361 C C . ILE B 1 187 ? 16.203 -12.055 6.129 1 93.25 187 ILE B C 1
ATOM 3363 O O . ILE B 1 187 ? 16.375 -10.844 5.984 1 93.25 187 ILE B O 1
ATOM 3367 N N . MET B 1 188 ? 15.102 -12.562 6.707 1 95.69 188 MET B N 1
ATOM 3368 C CA . MET B 1 188 ? 13.906 -11.75 6.938 1 95.69 188 MET B CA 1
ATOM 3369 C C . MET B 1 188 ? 13.961 -11.078 8.305 1 95.69 188 MET B C 1
ATOM 3371 O O . MET B 1 188 ? 13.078 -10.297 8.648 1 95.69 188 MET B O 1
ATOM 3375 N N . ILE B 1 189 ? 14.953 -11.258 9.078 1 96.06 189 ILE B N 1
ATOM 3376 C CA . ILE B 1 189 ? 15.047 -10.75 10.438 1 96.06 189 ILE B CA 1
ATOM 3377 C C . ILE B 1 189 ? 14.906 -9.234 10.438 1 96.06 189 ILE B C 1
ATOM 3379 O O . ILE B 1 189 ? 14.125 -8.672 11.203 1 96.06 189 ILE B O 1
ATOM 3383 N N . PRO B 1 190 ? 15.648 -8.531 9.562 1 96.25 190 PRO B N 1
ATOM 3384 C CA . PRO B 1 190 ? 15.484 -7.074 9.57 1 96.25 190 PRO B CA 1
ATOM 3385 C C . PRO B 1 190 ? 14.047 -6.645 9.289 1 96.25 190 PRO B C 1
ATOM 3387 O O . PRO B 1 190 ? 13.57 -5.664 9.867 1 96.25 190 PRO B O 1
ATOM 3390 N N . MET B 1 191 ? 13.367 -7.348 8.477 1 96.69 191 MET B N 1
ATOM 3391 C CA . MET B 1 191 ? 11.984 -6.996 8.148 1 96.69 191 MET B CA 1
ATOM 3392 C C . MET B 1 191 ? 11.055 -7.309 9.312 1 96.69 191 MET B C 1
ATOM 3394 O O . MET B 1 191 ? 10.109 -6.566 9.578 1 96.69 191 MET B O 1
ATOM 3398 N N . TYR B 1 192 ? 11.32 -8.438 9.992 1 97.31 192 TYR B N 1
ATOM 3399 C CA . TYR B 1 192 ? 10.547 -8.75 11.188 1 97.31 192 TYR B CA 1
ATOM 3400 C C . TYR B 1 192 ? 10.727 -7.672 12.25 1 97.31 192 TYR B C 1
ATOM 3402 O O . TYR B 1 192 ? 9.758 -7.242 12.883 1 97.31 192 TYR B O 1
ATOM 3410 N N . LEU B 1 193 ? 11.906 -7.297 12.367 1 96.56 193 LEU B N 1
ATOM 3411 C CA . LEU B 1 193 ? 12.203 -6.254 13.344 1 96.56 193 LEU B CA 1
ATOM 3412 C C . LEU B 1 193 ? 11.531 -4.941 12.961 1 96.56 193 LEU B C 1
ATOM 3414 O O . LEU B 1 193 ? 10.961 -4.262 13.812 1 96.56 193 LEU B O 1
ATOM 3418 N N . ALA B 1 194 ? 11.617 -4.578 11.703 1 96.06 194 ALA B N 1
ATOM 3419 C CA . ALA B 1 194 ? 10.969 -3.361 11.219 1 96.06 194 ALA B CA 1
ATOM 3420 C C . ALA B 1 194 ? 9.461 -3.404 11.469 1 96.06 194 ALA B C 1
ATOM 3422 O O . ALA B 1 194 ? 8.867 -2.4 11.859 1 96.06 194 ALA B O 1
ATOM 3423 N N . THR B 1 195 ? 8.883 -4.531 11.305 1 97 195 THR B N 1
ATOM 3424 C CA . THR B 1 195 ? 7.445 -4.699 11.492 1 97 195 THR B CA 1
ATOM 3425 C C . THR B 1 195 ? 7.066 -4.551 12.961 1 97 195 THR B C 1
ATOM 3427 O O . THR B 1 195 ? 6.113 -3.846 13.297 1 97 195 THR B O 1
ATOM 3430 N N . LEU B 1 196 ? 7.832 -5.191 13.773 1 96.38 196 LEU B N 1
ATOM 3431 C CA . LEU B 1 196 ? 7.59 -5.094 15.203 1 96.38 196 LEU B CA 1
ATOM 3432 C C . LEU B 1 196 ? 7.746 -3.656 15.688 1 96.38 196 LEU B C 1
ATOM 3434 O O . LEU B 1 196 ? 6.906 -3.156 16.438 1 96.38 196 LEU B O 1
ATOM 3438 N N . LEU B 1 197 ? 8.766 -3.049 15.258 1 94.62 197 LEU B N 1
ATOM 3439 C CA . LEU B 1 197 ? 9.016 -1.663 15.641 1 94.62 197 LEU B CA 1
ATOM 3440 C C . LEU B 1 197 ? 7.949 -0.739 15.07 1 94.62 197 LEU B C 1
ATOM 3442 O O . LEU B 1 197 ? 7.605 0.275 15.68 1 94.62 197 LEU B O 1
ATOM 3446 N N . SER B 1 198 ? 7.473 -1.066 13.883 1 94.5 198 SER B N 1
ATOM 3447 C CA . SER B 1 198 ? 6.414 -0.268 13.273 1 94.5 198 SER B CA 1
ATOM 3448 C C . SER B 1 198 ? 5.16 -0.262 14.148 1 94.5 198 SER B C 1
ATOM 3450 O O . SER B 1 198 ? 4.562 0.792 14.367 1 94.5 198 SER B O 1
ATOM 3452 N N . ILE B 1 199 ? 4.824 -1.335 14.68 1 94.31 199 ILE B N 1
ATOM 3453 C CA . ILE B 1 199 ? 3.643 -1.458 15.531 1 94.31 199 ILE B CA 1
ATOM 3454 C C . ILE B 1 199 ? 3.881 -0.731 16.844 1 94.31 199 ILE B C 1
ATOM 3456 O O . ILE B 1 199 ? 3.055 0.081 17.281 1 94.31 199 ILE B O 1
ATOM 3460 N N . THR B 1 200 ? 5.008 -0.971 17.453 1 92.94 200 THR B N 1
ATOM 3461 C CA . THR B 1 200 ? 5.301 -0.394 18.75 1 92.94 200 THR B CA 1
ATOM 3462 C C . THR B 1 200 ? 5.418 1.125 18.656 1 92.94 200 THR B C 1
ATOM 3464 O O . THR B 1 200 ? 4.918 1.845 19.531 1 92.94 200 THR B O 1
ATOM 3467 N N . SER B 1 201 ? 6.043 1.592 17.641 1 91.25 201 SER B N 1
ATOM 3468 C CA . SER B 1 201 ? 6.191 3.033 17.469 1 91.25 201 SER B CA 1
ATOM 3469 C C . SER B 1 201 ? 4.848 3.703 17.203 1 91.25 201 SER B C 1
ATOM 3471 O O . SER B 1 201 ? 4.609 4.824 17.656 1 91.25 201 SER B O 1
ATOM 3473 N N . ALA B 1 202 ? 4.035 3.061 16.469 1 90 202 ALA B N 1
ATOM 3474 C CA . ALA B 1 202 ? 2.711 3.617 16.203 1 90 202 ALA B CA 1
ATOM 3475 C C . ALA B 1 202 ? 1.879 3.707 17.469 1 90 202 ALA B C 1
ATOM 3477 O O . ALA B 1 202 ? 1.222 4.719 17.719 1 90 202 ALA B O 1
ATOM 3478 N N . VAL B 1 203 ? 1.915 2.689 18.25 1 89.12 203 VAL B N 1
ATOM 3479 C CA . VAL B 1 203 ? 1.185 2.68 19.516 1 89.12 203 VAL B CA 1
ATOM 3480 C C . VAL B 1 203 ? 1.708 3.789 20.422 1 89.12 203 VAL B C 1
ATOM 3482 O O . VAL B 1 203 ? 0.926 4.523 21.031 1 89.12 203 VAL B O 1
ATOM 3485 N N . ASN B 1 204 ? 2.979 3.912 20.5 1 87.19 204 ASN B N 1
ATOM 3486 C CA . ASN B 1 204 ? 3.598 4.957 21.312 1 87.19 204 ASN B CA 1
ATOM 3487 C C . ASN B 1 204 ? 3.207 6.348 20.828 1 87.19 204 ASN B C 1
ATOM 3489 O O . ASN B 1 204 ? 2.902 7.234 21.625 1 87.19 204 ASN B O 1
ATOM 3493 N N . TYR B 1 205 ? 3.215 6.48 19.547 1 84.81 205 TYR B N 1
ATOM 3494 C CA . TYR B 1 205 ? 2.887 7.766 18.953 1 84.81 205 TYR B CA 1
ATOM 3495 C C . TYR B 1 205 ? 1.448 8.164 19.25 1 84.81 205 TYR B C 1
ATOM 3497 O O . TYR B 1 205 ? 1.178 9.312 19.609 1 84.81 205 TYR B O 1
ATOM 3505 N N . ILE B 1 206 ? 0.589 7.305 19.188 1 84.25 206 ILE B N 1
ATOM 3506 C CA . ILE B 1 206 ? -0.822 7.57 19.438 1 84.25 206 ILE B CA 1
ATOM 3507 C C . ILE B 1 206 ? -1.038 7.82 20.922 1 84.25 206 ILE B C 1
ATOM 3509 O O . ILE B 1 206 ? -1.799 8.711 21.312 1 84.25 206 ILE B O 1
ATOM 3513 N N . TYR B 1 207 ? -0.306 7.062 21.688 1 85.75 207 TYR B N 1
ATOM 3514 C CA . TYR B 1 207 ? -0.431 7.215 23.125 1 85.75 207 TYR B CA 1
ATOM 3515 C C . TYR B 1 207 ? 0.068 8.578 23.578 1 85.75 207 TYR B C 1
ATOM 3517 O O . TYR B 1 207 ? -0.577 9.25 24.391 1 85.75 207 TYR B O 1
ATOM 3525 N N . LEU B 1 208 ? 1.151 9.023 23.062 1 83.75 208 LEU B N 1
ATOM 3526 C CA . LEU B 1 208 ? 1.758 10.297 23.438 1 83.75 208 LEU B CA 1
ATOM 3527 C C . LEU B 1 208 ? 0.892 11.469 23 1 83.75 208 LEU B C 1
ATOM 3529 O O . LEU B 1 208 ? 0.917 12.531 23.609 1 83.75 208 LEU B O 1
ATOM 3533 N N . ASN B 1 209 ? 0.122 11.242 21.969 1 83.06 209 ASN B N 1
ATOM 3534 C CA . ASN B 1 209 ? -0.692 12.344 21.453 1 83.06 209 ASN B CA 1
ATOM 3535 C C . ASN B 1 209 ? -2.182 12.086 21.672 1 83.06 209 ASN B C 1
ATOM 3537 O O . ASN B 1 209 ? -3.021 12.617 20.953 1 83.06 209 ASN B O 1
ATOM 3541 N N . ARG B 1 210 ? -2.498 11.281 22.578 1 81.94 210 ARG B N 1
ATOM 3542 C CA . ARG B 1 210 ? -3.871 10.852 22.812 1 81.94 210 ARG B CA 1
ATOM 3543 C C . ARG B 1 210 ? -4.754 12.023 23.219 1 81.94 210 ARG B C 1
ATOM 3545 O O . ARG B 1 210 ? -5.938 12.07 22.859 1 81.94 210 ARG B O 1
ATOM 3552 N N . THR B 1 211 ? -4.27 13.016 23.938 1 80.5 211 THR B N 1
ATOM 3553 C CA . THR B 1 211 ? -5.055 14.148 24.406 1 80.5 211 THR B CA 1
ATOM 3554 C C . THR B 1 211 ? -5.461 15.039 23.219 1 80.5 211 THR B C 1
ATOM 3556 O O . THR B 1 211 ? -6.598 15.516 23.172 1 80.5 211 THR B O 1
ATOM 3559 N N . ALA B 1 212 ? -4.566 15.172 22.328 1 75.31 212 ALA B N 1
ATOM 3560 C CA . ALA B 1 212 ? -4.852 15.984 21.141 1 75.31 212 ALA B CA 1
ATOM 3561 C C . ALA B 1 212 ? -5.797 15.266 20.188 1 75.31 212 ALA B C 1
ATOM 3563 O O . ALA B 1 212 ? -6.594 15.898 19.5 1 75.31 212 ALA B O 1
ATOM 3564 N N . LEU B 1 213 ? -5.758 14.023 20.234 1 75.38 213 LEU B N 1
ATOM 3565 C CA . LEU B 1 213 ? -6.504 13.234 19.266 1 75.38 213 LEU B CA 1
ATOM 3566 C C . LEU B 1 213 ? -7.902 12.922 19.781 1 75.38 213 LEU B C 1
ATOM 3568 O O . LEU B 1 213 ? -8.852 12.82 19 1 75.38 213 LEU B O 1
ATOM 3572 N N . PHE B 1 214 ? -7.98 12.727 21.047 1 69.31 214 PHE B N 1
ATOM 3573 C CA . PHE B 1 214 ? -9.25 12.258 21.578 1 69.31 214 PHE B CA 1
ATOM 3574 C C . PHE B 1 214 ? -10.008 13.398 22.25 1 69.31 214 PHE B C 1
ATOM 3576 O O . PHE B 1 214 ? -11 13.172 22.938 1 69.31 214 PHE B O 1
ATOM 3583 N N . ASP B 1 215 ? -9.508 14.633 21.969 1 61.06 215 ASP B N 1
ATOM 3584 C CA . ASP B 1 215 ? -10.281 15.758 22.5 1 61.06 215 ASP B CA 1
ATOM 3585 C C . ASP B 1 215 ? -11.688 15.773 21.922 1 61.06 215 ASP B C 1
ATOM 3587 O O . ASP B 1 215 ? -11.859 15.789 20.703 1 61.06 215 ASP B O 1
ATOM 3591 N N . MET B 1 216 ? -12.656 15.172 22.531 1 55.34 216 MET B N 1
ATOM 3592 C CA . MET B 1 216 ? -14.078 14.977 22.297 1 55.34 216 MET B CA 1
ATOM 3593 C C . MET B 1 216 ? -14.789 16.312 22.094 1 55.34 216 MET B C 1
ATOM 3595 O O . MET B 1 216 ? -16.016 16.406 22.25 1 55.34 216 MET B O 1
ATOM 3599 N N . ALA B 1 217 ? -14.047 17.359 21.672 1 52.81 217 ALA B N 1
ATOM 3600 C CA . ALA B 1 217 ? -14.781 18.625 21.562 1 52.81 217 ALA B CA 1
ATOM 3601 C C . ALA B 1 217 ? -15.719 18.594 20.359 1 52.81 217 ALA B C 1
ATOM 3603 O O . ALA B 1 217 ? -15.406 18.016 19.328 1 52.81 217 ALA B O 1
ATOM 3604 N N . VAL B 1 218 ? -17.031 18.734 20.562 1 50.34 218 VAL B N 1
ATOM 3605 C CA . VAL B 1 218 ? -18.047 18.922 19.531 1 50.34 218 VAL B CA 1
ATOM 3606 C C . VAL B 1 218 ? -17.625 20.047 18.594 1 50.34 218 VAL B C 1
ATOM 3608 O O . VAL B 1 218 ? -17.203 21.109 19.047 1 50.34 218 VAL B O 1
ATOM 3611 N N . ILE B 1 219 ? -17.203 19.844 17.359 1 51.34 219 ILE B N 1
ATOM 3612 C CA . ILE B 1 219 ? -16.844 20.875 16.391 1 51.34 219 ILE B CA 1
ATOM 3613 C C . ILE B 1 219 ? -17.969 21.906 16.281 1 51.34 219 ILE B C 1
ATOM 3615 O O . ILE B 1 219 ? -19.094 21.562 15.883 1 51.34 219 ILE B O 1
ATOM 3619 N N . ASN B 1 220 ? -17.969 22.906 17.094 1 44.88 220 ASN B N 1
ATOM 3620 C CA . ASN B 1 220 ? -18.875 24.016 16.859 1 44.88 220 ASN B CA 1
ATOM 3621 C C . ASN B 1 220 ? -18.703 24.578 15.445 1 44.88 220 ASN B C 1
ATOM 3623 O O . ASN B 1 220 ? -17.578 24.672 14.938 1 44.88 220 ASN B O 1
ATOM 3627 N N . LYS B 1 221 ? -19.641 24.469 14.641 1 44 221 LYS B N 1
ATOM 3628 C CA . LYS B 1 221 ? -19.688 25.016 13.289 1 44 221 LYS B CA 1
ATOM 3629 C C . LYS B 1 221 ? -18.875 26.312 13.203 1 44 221 LYS B C 1
ATOM 3631 O O . LYS B 1 221 ? -19.125 27.25 13.953 1 44 221 LYS B O 1
ATOM 3636 N N . PRO B 1 222 ? -17.672 26.219 12.727 1 41.78 222 PRO B N 1
ATOM 3637 C CA . PRO B 1 222 ? -17.094 27.562 12.617 1 41.78 222 PRO B CA 1
ATOM 3638 C C . PRO B 1 222 ? -18.062 28.562 12 1 41.78 222 PRO B C 1
ATOM 3640 O O . PRO B 1 222 ? -18.828 28.219 11.102 1 41.78 222 PRO B O 1
ATOM 3643 N N . LYS B 1 223 ? -18.391 29.625 12.656 1 37.06 223 LYS B N 1
ATOM 3644 C CA . LYS B 1 223 ? -19.078 30.766 12.07 1 37.06 223 LYS B CA 1
ATOM 3645 C C . LYS B 1 223 ? -18.406 31.203 10.766 1 37.06 223 LYS B C 1
ATOM 3647 O O . LYS B 1 223 ? -17.188 31.438 10.734 1 37.06 223 LYS B O 1
ATOM 3652 N N . LEU B 1 224 ? -18.875 30.734 9.617 1 35.91 224 LEU B N 1
ATOM 3653 C CA . LEU B 1 224 ? -18.516 31.297 8.32 1 35.91 224 LEU B CA 1
ATOM 3654 C C . LEU B 1 224 ? -18.266 32.812 8.438 1 35.91 224 LEU B C 1
ATOM 3656 O O . LEU B 1 224 ? -19.188 33.562 8.734 1 35.91 224 LEU B O 1
ATOM 3660 N N . THR B 1 225 ? -17.219 33.25 8.953 1 32.03 225 THR B N 1
ATOM 3661 C CA . THR B 1 225 ? -17.016 34.688 8.719 1 32.03 225 THR B CA 1
ATOM 3662 C C . THR B 1 225 ? -17.047 35 7.223 1 32.03 225 THR B C 1
ATOM 3664 O O . THR B 1 225 ? -16.234 34.5 6.453 1 32.03 225 THR B O 1
ATOM 3667 N N . THR B 1 226 ? -18.156 35.219 6.625 1 32.81 226 THR B N 1
ATOM 3668 C CA . THR B 1 226 ? -18.375 35.844 5.32 1 32.81 226 THR B CA 1
ATOM 3669 C C . THR B 1 226 ? -17.391 37 5.094 1 32.81 226 THR B C 1
ATOM 3671 O O . THR B 1 226 ? -17.375 37.969 5.855 1 32.81 226 THR B O 1
ATOM 3674 N N . MET B 1 227 ? -16.172 36.75 4.645 1 34 227 MET B N 1
ATOM 3675 C CA . MET B 1 227 ? -15.414 37.906 4.164 1 34 227 MET B CA 1
ATOM 3676 C C . MET B 1 227 ? -16.312 38.844 3.357 1 34 227 MET B C 1
ATOM 3678 O O . MET B 1 227 ? -16.75 38.5 2.26 1 34 227 MET B O 1
ATOM 3682 N N . LYS B 1 228 ? -17.188 39.594 3.922 1 35.31 228 LYS B N 1
ATOM 3683 C CA . LYS B 1 228 ? -17.844 40.75 3.303 1 35.31 228 LYS B CA 1
ATOM 3684 C C . LYS B 1 228 ? -16.844 41.625 2.547 1 35.31 228 LYS B C 1
ATOM 3686 O O . LYS B 1 228 ? -15.836 42.062 3.115 1 35.31 228 LYS B O 1
ATOM 3691 N N . GLY B 1 229 ? -16.641 41.344 1.173 1 34.66 229 GLY B N 1
ATOM 3692 C CA . GLY B 1 229 ? -16.109 42.375 0.299 1 34.66 229 GLY B CA 1
ATOM 3693 C C . GLY B 1 229 ? -16.484 43.781 0.741 1 34.66 229 GLY B C 1
ATOM 3694 O O . GLY B 1 229 ? -17.672 44.125 0.792 1 34.66 229 GLY B O 1
ATOM 3695 N N . GLU B 1 230 ? -15.891 44.312 1.715 1 33.59 230 GLU B N 1
ATOM 3696 C CA . GLU B 1 230 ? -16 45.75 1.976 1 33.59 230 GLU B CA 1
ATOM 3697 C C . GLU B 1 230 ? -15.922 46.562 0.68 1 33.59 230 GLU B C 1
ATOM 3699 O O . GLU B 1 230 ? -14.938 46.469 -0.061 1 33.59 230 GLU B O 1
ATOM 3704 N N . THR B 1 231 ? -17.047 46.688 -0.085 1 35.62 231 THR B N 1
ATOM 3705 C CA . THR B 1 231 ? -17.266 47.719 -1.072 1 35.62 231 THR B CA 1
ATOM 3706 C C . THR B 1 231 ? -16.656 49.031 -0.604 1 35.62 231 THR B C 1
ATOM 3708 O O . THR B 1 231 ? -16.969 49.5 0.494 1 35.62 231 THR B O 1
ATOM 3711 N N . SER B 1 232 ? -15.336 49.25 -0.958 1 36.31 232 SER B N 1
ATOM 3712 C CA . SER B 1 232 ? -14.758 50.594 -0.773 1 36.31 232 SER B CA 1
ATOM 3713 C C . SER B 1 232 ? -15.75 51.688 -1.14 1 36.31 232 SER B C 1
ATOM 3715 O O . SER B 1 232 ? -16.344 51.656 -2.219 1 36.31 232 SER B O 1
ATOM 3717 N N . PRO B 1 233 ? -16.406 52.281 -0.232 1 39.69 233 PRO B N 1
ATOM 3718 C CA . PRO B 1 233 ? -17.328 53.406 -0.433 1 39.69 233 PRO B CA 1
ATOM 3719 C C . PRO B 1 233 ? -16.766 54.469 -1.369 1 39.69 233 PRO B C 1
ATOM 3721 O O . PRO B 1 233 ? -17.438 55.469 -1.643 1 39.69 233 PRO B O 1
ATOM 3724 N N . ASN B 1 234 ? -15.414 54.344 -1.729 1 37.38 234 ASN B N 1
ATOM 3725 C CA . ASN B 1 234 ? -14.922 55.594 -2.305 1 37.38 234 ASN B CA 1
ATOM 3726 C C . ASN B 1 234 ? -15.492 55.844 -3.701 1 37.38 234 ASN B C 1
ATOM 3728 O O . ASN B 1 234 ? -15.102 56.781 -4.383 1 37.38 234 ASN B O 1
ATOM 3732 N N . GLU B 1 235 ? -16 54.75 -4.449 1 33.75 235 GLU B N 1
ATOM 3733 C CA . GLU B 1 235 ? -16.234 55.25 -5.801 1 33.75 235 GLU B CA 1
ATOM 3734 C C . GLU B 1 235 ? -17.406 56.219 -5.836 1 33.75 235 GLU B C 1
ATOM 3736 O O . GLU B 1 235 ? -17.703 56.781 -6.887 1 33.75 235 GLU B O 1
ATOM 3741 N N . LYS B 1 236 ? -18.375 56 -4.945 1 34.81 236 LYS B N 1
ATOM 3742 C CA . LYS B 1 236 ? -19.422 56.875 -5.449 1 34.81 236 LYS B CA 1
ATOM 3743 C C . LYS B 1 236 ? -19.094 58.344 -5.145 1 34.81 236 LYS B C 1
ATOM 3745 O O . LYS B 1 236 ? -19.938 59.219 -5.316 1 34.81 236 LYS B O 1
ATOM 3750 N N . LYS B 1 237 ? -17.75 58.656 -4.605 1 26.06 237 LYS B N 1
ATOM 3751 C CA . LYS B 1 237 ? -17.641 60.094 -4.844 1 26.06 237 LYS B CA 1
ATOM 3752 C C . LYS B 1 237 ? -17.016 60.406 -6.207 1 26.06 237 LYS B C 1
ATOM 3754 O O . LYS B 1 237 ? -16.078 59.719 -6.617 1 26.06 237 LYS B O 1
#

Nearest PDB structures (foldseek):
  7drk-assembly1_B  TM=8.366E-01  e=2.422E-09  Staphylococcus aureus subsp. aureus N315
  4q7c-assembly1_B  TM=6.027E-01  e=2.222E-03  Archaeoglobus fulgidus DSM 4304
  4q7c-assembly1_A  TM=5.783E-01  e=4.128E-03  Archaeoglobus fulgidus DSM 4304
  4mnd-assembly1_A-2  TM=6.737E-01  e=1.245E-01  Archaeoglobus fulgidus
  7drk-assembly1_B  TM=8.378E-01  e=1.434E-09  Staphylococcus aureus subsp. aureus N315

Foldseek 3Di:
DDPLVVLLVVLLVLQVVLLVLLQCDQLPVFHHPHADDWDWDDDPVFIFIAGPSLVVSLVSLVVSVVSLVVSVVVCVVVVVDDPVSVVSSVVSVVSNLLSLLVSCCSSVQDPPVLNCLQVVLVVVVVVVVVLCVVVVNDDDDDPLVVLLVVLSSQLSSLSSRDGLSRRVADEPDAPCSHCVDPVRVVSCVSSVVSSVSSVVVSVVVCVVCVCSVVVPDDPDPPPPPPPPPPPPVPVVD/DDPLVVLLVVLLVLQVVLLVLLQCEDLPPFHHPHADDWDWDDDPVFIFIAGPSLVVSLVSLVVSVVSLVVSVVVCVVVVVDDPVSVVSSVVSVVSRLLSLLVSCCSSVQDPPVLNCLQVVLVVVVVVVVVLCVVVVNDDDDDPLVVLLVVLSSQLSSLSSRDGLSRRVADEPDAPCSHCVHPVRVVSCVSSVVSSVSSVVVSVVVCVVCVCSVVVVDDPDPPPPPPPPPPPPVPPVD

Radius of gyration: 24.86 Å; Cα contacts (8 Å, |Δi|>4): 601; chains: 2; bounding box: 54×89×72 Å

=== Feature glossary ===
Legend for the data blocks above and below:

— What the protein is —

The amino-acid sequence is the protein's primary structure: the linear order of residues from the N-terminus to the C-terminus, written in one-letter code. Everything else here — the 3D coordinates, the secondary structure, the domain annotations — is ultimately a consequence of this string.

Database cross-references. InterPro integrates a dozen domain/family signature databases into unified entries with residue-range hits. GO terms attach function/process/location labels with evidence codes. CATH codes position the fold in a four-level structural taxonomy. Organism is the NCBI-taxonomy species name.

— Where its atoms are —

The mmCIF block holds the 3D Cartesian coordinates of each backbone atom (N, Cα, C, O) in ångströms. mmCIF is the PDB's canonical archive format — a tagged-loop text representation of the atomic model.

The six renders are orthographic views along the three Cartesian axes in both directions. Representation (cartoon, sticks, or surface) and color scheme (sequence-rainbow or by-chain) vary across proteins so the training set covers all the common visualization conventions.

— Local backbone conformation —

Secondary structure is the local, repeating backbone conformation. DSSP classifies it into eight states by reading the hydrogen-bond network: three helix types (H, G, I), two β types (E, B), two non-regular types (T, S), and unstructured coil (-).

SS3 is a coarse helix/strand/coil call (letters a/b/c) made by the P-SEA algorithm from inter-Cα distances and dihedrals. It is less detailed than DSSP but needs only Cα positions.

Backbone dihedral angles. Every residue except chain termini has a φ (preceding-C → N → Cα → C) and a ψ (N → Cα → C → next-N). They are reported in degrees following the IUPAC sign convention. Secondary structure is essentially a statement about which (φ, ψ) basin each residue occupies.

— Global shape and packing —

The geometric summary reports three shape descriptors. Rg (radius of gyration) measures how spread out the Cα atoms are about their centre of mass; compact globular proteins have small Rg, elongated or unfolded ones large. Cα contacts (<8 Å, |i−j|>4) count long-range residue pairs in spatial proximity — high for tightly packed folds, near zero for rods or random coil. The bounding-box extents give the protein's footprint along x, y, z in Å.

Solvent accessibility: the surface area of each residue that a 1.4 Å water probe can touch, in Å². When only backbone atoms are present the absolute values are lower than full-atom SASA (side chains contribute most of the area) and are flagged as backbone-only.

Plot images: a contact map (which residues are close in 3D, as an N×N binary image), a Ramachandran scatter (backbone torsion angles, revealing secondary-structure composition at a glance), and — for AlphaFold structures — a PAE heatmap (pairwise prediction confidence).

— Structural neighborhood —

Foldseek's 3Di representation compresses backbone geometry into a per-residue letter drawn from a learned twenty-state alphabet. It captures the tertiary interaction pattern around each residue — which residues are packed against it in space, regardless of where they are in sequence.

Structural nearest neighbors (via Foldseek easy-search vs the PDB). Reported per hit: target PDB id, E-value, and alignment TM-score. A TM-score above ~0.5 is the conventional threshold for 'same fold'.

— Confidence and disorder —

pLDDT (predicted Local Distance Difference Test) is AlphaFold's per-residue confidence score, ranging from 0 to 100. Values above 90 indicate high confidence (typically well-packed cores); 70–90 is confident; 50–70 low confidence; below 50 usually means the region is disordered or the prediction is unreliable there. AlphaFold stores pLDDT in the mmCIF B-factor column.

For experimental (PDB) structures, the B-factor (temperature factor) quantifies the positional spread of each atom in the crystal — a combination of thermal vibration and static disorder — in units of Å². High B-factors mark flexible loops or poorly resolved regions; low B-factors mark the rigid, well-ordered core.

Predicted Aligned Error (PAE) is an AlphaFold confidence matrix: entry (i, j) is the expected error in the position of residue j, in ångströms, when the prediction is superimposed on the true structure at residue i. Low PAE within a block of residues means that block is internally rigid and well-predicted; high PAE between two blocks means their relative placement is uncertain even if each block individually is confident.